Protein AF-A0A1I7UAY6-F1 (afdb_monomer_lite)

pLDDT: mean 78.74, std 17.73, range [23.44, 97.31]

Foldseek 3Di:
DDDPVVPDDLVVLLVVLQVDDLLRLLVQLQPDVVSLVSNQVRYDLAPPWAKEEEFQFKIWTDDVAIAIEGEEADDDPDDFDWTAFPNDIWTWDQDPNNYIYIHDNDRNVVVVRVQVSSCSSNVYAHAEYEHFLVGHQVVQVVSVVVDLEHAEYEYAPPPDLVRAHELVRVQVSQVSHNYQEYEYHGAYPDAHDADADEHAYYEYDDHHQDALSNVQRYLYQEYEAEDEPNDELLRLLVVVVSVLVVTSVNYFKYKHQHNDDDPCNNCPPFDWDWDQDWDWTQGSVRHTDIDGTWIWGPRDHLQKTKTWDDDPRMIMIGIDHDPPVLSNDDLVVSLVVLQVDAPLRLLVQLQADVVSLVSSLVRHDQDPDWAWEDEQFWIWTHDPVRIAIEGEEADDDDDFDWTAQPNDIWGKDDDPDNRYIYTHDNGRNVVRVSSQVSSCSRNVDAHAEQEDDPPVSVVSVVVSCVVPVDYPYDYDDDDDDDDPPVVVVVPPDDDDDDDPPPPPPPPPDDDDDPCVVCVPAPWDWFQQAWEADPNDTDGIWTWGADPVQKIKTWDDDPNDIDIDIDGNDDDRYHYPVPD

Structure (mmCIF, N/CA/C/O backbone):
data_AF-A0A1I7UAY6-F1
#
_entry.id   AF-A0A1I7UAY6-F1
#
loop_
_atom_site.group_PDB
_atom_site.id
_atom_site.type_symbol
_atom_site.label_atom_id
_atom_site.label_alt_id
_atom_site.label_comp_id
_atom_site.label_asym_id
_atom_site.label_entity_id
_atom_site.label_seq_id
_atom_site.pdbx_PDB_ins_code
_atom_site.Cartn_x
_atom_site.Cartn_y
_atom_site.Cartn_z
_atom_site.occupancy
_atom_site.B_iso_or_equiv
_atom_site.auth_seq_id
_atom_site.auth_comp_id
_atom_site.auth_asym_id
_atom_site.auth_atom_id
_atom_site.pdbx_PDB_model_num
ATOM 1 N N . MET A 1 1 ? -38.036 -3.537 37.121 1.00 35.78 1 MET A N 1
ATOM 2 C CA . MET A 1 1 ? -38.827 -2.592 36.301 1.00 35.78 1 MET A CA 1
ATOM 3 C C . MET A 1 1 ? -39.032 -3.193 34.918 1.00 35.78 1 MET A C 1
ATOM 5 O O . MET A 1 1 ? -38.043 -3.522 34.274 1.00 35.78 1 MET A O 1
ATOM 9 N N . SER A 1 2 ? -40.277 -3.395 34.477 1.00 37.00 2 SER A N 1
ATOM 10 C CA . SER A 1 2 ? -40.570 -3.817 33.102 1.00 37.00 2 SER A CA 1
ATOM 11 C C . SER A 1 2 ? -40.527 -2.595 32.185 1.00 37.00 2 SER A C 1
ATOM 13 O O . SER A 1 2 ? -41.414 -1.745 32.226 1.00 37.00 2 SER A O 1
ATOM 15 N N . PHE A 1 3 ? -39.482 -2.474 31.371 1.00 45.97 3 PHE A N 1
ATOM 16 C CA . PHE A 1 3 ? -39.449 -1.464 30.316 1.00 45.97 3 PHE A CA 1
ATOM 17 C C . PHE A 1 3 ? -40.483 -1.844 29.245 1.00 45.97 3 PHE A C 1
ATOM 19 O O . PHE A 1 3 ? -40.285 -2.808 28.507 1.00 45.97 3 PHE A O 1
ATOM 26 N N . TYR A 1 4 ? -41.575 -1.079 29.150 1.00 51.91 4 TYR A N 1
ATOM 27 C CA . TYR A 1 4 ? -42.631 -1.237 28.135 1.00 51.91 4 TYR A CA 1
ATOM 28 C C . TYR A 1 4 ? -42.118 -1.133 26.691 1.00 51.91 4 TYR A C 1
ATOM 30 O O . TYR A 1 4 ? -42.790 -1.577 25.763 1.00 51.91 4 TYR A O 1
ATOM 38 N N . LEU A 1 5 ? -40.892 -0.630 26.496 1.00 51.97 5 LEU A N 1
ATOM 39 C CA . LEU A 1 5 ? -40.203 -0.685 25.211 1.00 51.97 5 LEU A CA 1
ATOM 40 C C . LEU A 1 5 ? -40.080 -2.129 24.691 1.00 51.97 5 LEU A C 1
ATOM 42 O O . LEU A 1 5 ? -40.068 -2.323 23.486 1.00 51.97 5 LEU A O 1
ATOM 46 N N . PHE A 1 6 ? -40.032 -3.153 25.558 1.00 56.03 6 PHE A N 1
ATOM 47 C CA . PHE A 1 6 ? -39.773 -4.557 25.192 1.00 56.03 6 PHE A CA 1
ATOM 48 C C . PHE A 1 6 ? -41.019 -5.401 24.828 1.00 56.03 6 PHE A C 1
ATOM 50 O O . PHE A 1 6 ? -40.944 -6.627 24.826 1.00 56.03 6 PHE A O 1
ATOM 57 N N . SER A 1 7 ? -42.155 -4.766 24.500 1.00 64.94 7 SER A N 1
ATOM 58 C CA . SER A 1 7 ? -43.395 -5.431 24.032 1.00 64.94 7 SER A CA 1
ATOM 59 C C . SER A 1 7 ? -43.887 -4.970 22.643 1.00 64.94 7 SER A C 1
ATOM 61 O O . SER A 1 7 ? -45.050 -5.169 22.301 1.00 64.94 7 SER A O 1
ATOM 63 N N . LEU A 1 8 ? -43.030 -4.325 21.846 1.00 70.56 8 LEU A N 1
ATOM 64 C CA . LEU A 1 8 ? -43.366 -3.734 20.545 1.00 70.56 8 LEU A CA 1
ATOM 65 C C . LEU A 1 8 ? -43.197 -4.734 19.379 1.00 70.56 8 LEU A C 1
ATOM 67 O O . LEU A 1 8 ? -42.434 -5.697 19.488 1.00 70.56 8 LEU A O 1
ATOM 71 N N . PRO A 1 9 ? -43.864 -4.514 18.229 1.00 78.94 9 PRO A N 1
ATOM 72 C CA . PRO A 1 9 ? -43.613 -5.278 17.010 1.00 78.94 9 PRO A CA 1
ATOM 73 C C . PRO A 1 9 ? -42.159 -5.164 16.529 1.00 78.94 9 PRO A C 1
ATOM 75 O O . PRO A 1 9 ? -41.494 -4.144 16.712 1.00 78.94 9 PRO A O 1
ATOM 78 N N . GLN A 1 10 ? -41.672 -6.200 15.841 1.00 76.88 10 GLN A N 1
ATOM 79 C CA . GLN A 1 10 ? -40.268 -6.305 15.429 1.00 76.88 10 GLN A CA 1
ATOM 80 C C . GLN A 1 10 ? -39.791 -5.180 14.484 1.00 76.88 10 GLN A C 1
ATOM 82 O O . GLN A 1 10 ? -38.615 -4.806 14.513 1.00 76.88 10 GLN A O 1
ATOM 87 N N . SER A 1 11 ? -40.689 -4.628 13.663 1.00 81.19 11 SER A N 1
ATOM 88 C CA . SER A 1 11 ? -40.407 -3.470 12.805 1.00 81.19 11 SER A CA 1
ATOM 89 C C . SER A 1 11 ? -40.069 -2.226 13.628 1.00 81.19 11 SER A C 1
ATOM 91 O O . SER A 1 11 ? -39.044 -1.600 13.389 1.00 81.19 11 SER A O 1
ATOM 93 N N . VAL A 1 12 ? -40.840 -1.956 14.683 1.00 83.06 12 VAL A N 1
ATOM 94 C CA . VAL A 1 12 ? -40.666 -0.778 15.544 1.00 83.06 12 VAL A CA 1
ATOM 95 C C . VAL A 1 12 ? -39.326 -0.814 16.286 1.00 83.06 12 VAL A C 1
ATOM 97 O O . VAL A 1 12 ? -38.660 0.211 16.390 1.00 83.06 12 VAL A O 1
ATOM 100 N N . TYR A 1 13 ? -38.863 -1.990 16.736 1.00 81.44 13 TYR A N 1
ATOM 101 C CA . TYR A 1 13 ? -37.500 -2.116 17.283 1.00 81.44 13 TYR A CA 1
ATOM 102 C C . TYR A 1 13 ? -36.431 -1.735 16.281 1.00 81.44 13 TYR A C 1
ATOM 104 O O . TYR A 1 13 ? -35.448 -1.097 16.639 1.00 81.44 13 TYR A O 1
ATOM 112 N N . THR A 1 14 ? -36.604 -2.179 15.043 1.00 85.12 14 THR A N 1
ATOM 113 C CA . THR A 1 14 ? -35.632 -1.927 13.989 1.00 85.12 14 THR A CA 1
ATOM 114 C C . THR A 1 14 ? -35.544 -0.431 13.721 1.00 85.12 14 THR A C 1
ATOM 116 O O . THR A 1 14 ? -34.442 0.105 13.690 1.00 85.12 14 THR A O 1
ATOM 119 N N . ASP A 1 15 ? -36.678 0.258 13.642 1.00 86.94 15 ASP A N 1
ATOM 120 C CA . ASP A 1 15 ? -36.711 1.704 13.418 1.00 86.94 15 ASP A CA 1
ATOM 121 C C . ASP A 1 15 ? -36.111 2.481 14.598 1.00 86.94 15 ASP A C 1
ATOM 123 O O . ASP A 1 15 ? -35.251 3.337 14.399 1.00 86.94 15 ASP A O 1
ATOM 127 N N . ILE A 1 16 ? -36.472 2.121 15.837 1.00 89.56 16 ILE A N 1
ATOM 128 C CA . ILE A 1 16 ? -35.929 2.758 17.045 1.00 89.56 16 ILE A CA 1
ATOM 129 C C . ILE A 1 16 ? -34.415 2.552 17.138 1.00 89.56 16 ILE A C 1
ATOM 131 O O . ILE A 1 16 ? -33.676 3.527 17.250 1.00 89.56 16 ILE A O 1
ATOM 135 N N . ILE A 1 17 ? -33.928 1.310 17.059 1.00 89.56 17 ILE A N 1
ATOM 136 C CA . ILE A 1 17 ? -32.491 1.029 17.181 1.00 89.56 17 ILE A CA 1
ATOM 137 C C . ILE A 1 17 ? -31.698 1.714 16.066 1.00 89.56 17 ILE A C 1
ATOM 139 O O . ILE A 1 17 ? -30.601 2.198 16.318 1.00 89.56 17 ILE A O 1
ATOM 143 N N . ASN A 1 18 ? -32.241 1.792 14.851 1.00 87.56 18 ASN A N 1
ATOM 144 C CA . ASN A 1 18 ? -31.549 2.439 13.736 1.00 87.56 18 ASN A CA 1
ATOM 145 C C . ASN A 1 18 ? -31.616 3.966 13.767 1.00 87.56 18 ASN A C 1
ATOM 147 O O . ASN A 1 18 ? -30.789 4.602 13.122 1.00 87.56 18 ASN A O 1
ATOM 151 N N . SER A 1 19 ? -32.554 4.547 14.520 1.00 88.94 19 SER A N 1
ATOM 152 C CA . SER A 1 19 ? -32.567 5.985 14.815 1.00 88.94 19 SER A CA 1
ATOM 153 C C . SER A 1 19 ? -31.529 6.392 15.865 1.00 88.94 19 SER A C 1
ATOM 155 O O . SER A 1 19 ? -31.111 7.546 15.881 1.00 88.94 19 SER A O 1
ATOM 157 N N . MET A 1 20 ? -31.090 5.453 16.713 1.00 89.12 20 MET A N 1
ATOM 158 C CA . MET A 1 20 ? -30.070 5.701 17.732 1.00 89.12 20 MET A CA 1
ATOM 159 C C . MET A 1 20 ? -28.676 5.798 17.112 1.00 89.12 20 MET A C 1
ATOM 161 O O . MET A 1 20 ? -28.301 4.969 16.277 1.00 89.12 20 MET A O 1
ATOM 165 N N . ASN A 1 21 ? -27.861 6.732 17.595 1.00 87.75 21 ASN A N 1
ATOM 166 C CA . ASN A 1 21 ? -26.437 6.770 17.265 1.00 87.75 21 ASN A CA 1
ATOM 167 C C . ASN A 1 21 ? -25.665 5.626 17.977 1.00 87.75 21 ASN A C 1
ATOM 169 O O . ASN A 1 21 ? -26.196 4.986 18.891 1.00 87.75 21 ASN A O 1
ATOM 173 N N . PRO A 1 22 ? -24.408 5.324 17.594 1.00 88.56 22 PRO A N 1
ATOM 174 C CA . PRO A 1 22 ? -23.659 4.209 18.184 1.00 88.56 22 PRO A CA 1
ATOM 175 C C . PRO A 1 22 ? -23.464 4.308 19.702 1.00 88.56 22 PRO A C 1
ATOM 177 O O . PRO A 1 22 ? -23.504 3.286 20.387 1.00 88.56 22 PRO A O 1
ATOM 180 N N . CYS A 1 23 ? -23.299 5.518 20.239 1.00 91.12 23 CYS A N 1
ATOM 181 C CA . CYS A 1 23 ? -23.168 5.757 21.675 1.00 91.12 23 CYS A CA 1
ATOM 182 C C . CYS A 1 23 ? -24.468 5.396 22.415 1.00 91.12 23 CYS A C 1
ATOM 184 O O . CYS A 1 23 ? -24.455 4.663 23.404 1.00 91.12 23 CYS A O 1
ATOM 186 N N . GLU A 1 24 ? -25.617 5.816 21.884 1.00 91.12 24 GLU A N 1
ATOM 187 C CA . GLU A 1 24 ? -26.941 5.461 22.409 1.00 91.12 24 GLU A CA 1
ATOM 188 C C . GLU A 1 24 ? -27.217 3.958 22.306 1.00 91.12 24 GLU A C 1
ATOM 190 O O . GLU A 1 24 ? -27.727 3.358 23.255 1.00 91.12 24 GLU A O 1
ATOM 195 N N . GLN A 1 25 ? -26.839 3.322 21.191 1.00 91.88 25 GLN A N 1
ATOM 196 C CA . GLN A 1 25 ? -26.935 1.869 21.022 1.00 91.88 25 GLN A CA 1
ATOM 197 C C . GLN A 1 25 ? -26.068 1.134 22.054 1.00 91.88 25 GLN A C 1
ATOM 199 O O . GLN A 1 25 ? -26.521 0.152 22.651 1.00 91.88 25 GLN A O 1
ATOM 204 N N . PHE A 1 26 ? -24.849 1.623 22.306 1.00 93.19 26 PHE A N 1
ATOM 205 C CA . PHE A 1 26 ? -23.955 1.093 23.333 1.00 93.19 26 PHE A CA 1
ATOM 206 C C . PHE A 1 26 ? -24.593 1.188 24.724 1.00 93.19 26 PHE A C 1
ATOM 208 O O . PHE A 1 26 ? -24.772 0.157 25.371 1.00 93.19 26 PHE A O 1
ATOM 215 N N . PHE A 1 27 ? -25.041 2.364 25.165 1.00 93.06 27 PHE A N 1
ATOM 216 C CA . PHE A 1 27 ? -25.657 2.499 26.490 1.00 93.06 27 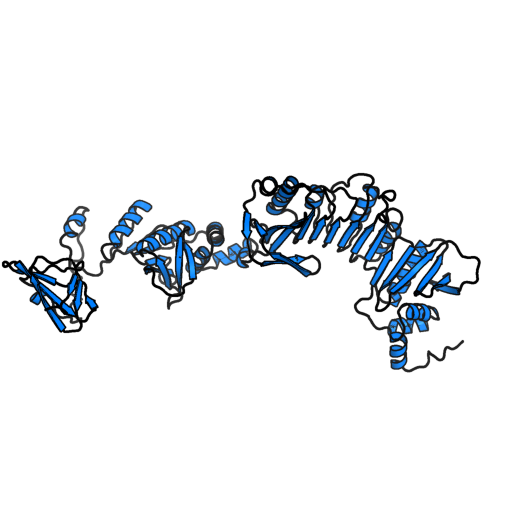PHE A CA 1
ATOM 217 C C . PHE A 1 27 ? -26.980 1.738 26.621 1.00 93.06 27 PHE A C 1
ATOM 219 O O . PHE A 1 27 ? -27.213 1.089 27.640 1.00 93.06 27 PHE A O 1
ATOM 226 N N . THR A 1 28 ? -27.808 1.717 25.574 1.00 93.00 28 THR A N 1
ATOM 227 C CA . THR A 1 28 ? -29.050 0.926 25.547 1.00 93.00 28 THR A CA 1
ATOM 228 C C . THR A 1 28 ? -28.759 -0.564 25.705 1.00 93.00 28 THR A C 1
ATOM 230 O O . THR A 1 28 ? -29.471 -1.272 26.419 1.00 93.00 28 THR A O 1
ATOM 233 N N . SER A 1 29 ? -27.687 -1.059 25.078 1.00 93.88 29 SER A N 1
ATOM 234 C CA . SER A 1 29 ? -27.299 -2.466 25.184 1.00 93.88 29 SER A CA 1
ATOM 235 C C . SER A 1 29 ? -26.924 -2.873 26.615 1.00 93.88 29 SER A C 1
ATOM 237 O O . SER A 1 29 ? -27.178 -4.012 27.005 1.00 93.88 29 SER A O 1
ATOM 239 N N . LEU A 1 30 ? -26.400 -1.939 27.416 1.00 92.31 30 LEU A N 1
ATOM 240 C CA . LEU A 1 30 ? -25.973 -2.176 28.797 1.00 92.31 30 LEU A CA 1
ATOM 241 C C . LEU A 1 30 ? -27.143 -2.275 29.785 1.00 92.31 30 LEU A C 1
ATOM 243 O O . LEU A 1 30 ? -26.968 -2.780 30.891 1.00 92.31 30 LEU A O 1
ATOM 247 N N . CYS A 1 31 ? -28.352 -1.850 29.403 1.00 89.94 31 CYS A N 1
ATOM 248 C CA . CYS A 1 31 ? -29.506 -1.850 30.305 1.00 89.94 31 CYS A CA 1
ATOM 249 C C . CYS A 1 31 ? -29.984 -3.261 30.688 1.00 89.94 31 CYS A C 1
ATOM 251 O O . CYS A 1 31 ? -30.546 -3.452 31.766 1.00 89.94 31 CYS A O 1
ATOM 253 N N . SER A 1 32 ? -29.838 -4.254 29.802 1.00 89.38 32 SER A N 1
ATOM 254 C CA . SER A 1 32 ? -30.160 -5.656 30.103 1.00 89.38 32 SER A CA 1
ATOM 255 C C . SER A 1 32 ? -29.640 -6.612 29.029 1.00 89.38 32 SER A C 1
ATOM 257 O O . SER A 1 32 ? -29.441 -6.232 27.877 1.00 89.38 32 SER A O 1
ATOM 259 N N . ARG A 1 33 ? -29.563 -7.911 29.354 1.00 88.00 33 ARG A N 1
ATOM 260 C CA . ARG A 1 33 ? -29.271 -8.970 28.366 1.00 88.00 33 ARG A CA 1
ATOM 261 C C . ARG A 1 33 ? -30.257 -8.983 27.189 1.00 88.00 33 ARG A C 1
ATOM 263 O O . ARG A 1 33 ? -29.877 -9.355 26.081 1.00 88.00 33 ARG A O 1
ATOM 270 N N . ASN A 1 34 ? -31.514 -8.596 27.414 1.00 88.62 34 ASN A N 1
ATOM 271 C CA . ASN A 1 34 ? -32.517 -8.515 26.350 1.00 88.62 34 ASN A CA 1
ATOM 272 C C . ASN A 1 34 ? -32.299 -7.283 25.469 1.00 88.62 34 ASN A C 1
ATOM 274 O O . ASN A 1 34 ? -32.349 -7.408 24.248 1.00 88.62 34 ASN A O 1
ATOM 278 N N . ALA A 1 35 ? -31.988 -6.131 26.068 1.00 91.38 35 ALA A N 1
ATOM 279 C CA . ALA A 1 35 ? -31.642 -4.916 25.335 1.00 91.38 35 ALA A CA 1
ATOM 280 C C . ALA A 1 35 ? -30.407 -5.145 24.456 1.00 91.38 35 ALA A C 1
ATOM 282 O O . ALA A 1 35 ? -30.452 -4.875 23.259 1.00 91.38 35 ALA A O 1
ATOM 283 N N . TYR A 1 36 ? -29.364 -5.771 25.010 1.00 92.00 36 TYR A N 1
ATOM 284 C CA . TYR A 1 36 ? -28.188 -6.210 24.265 1.00 92.00 36 TYR A CA 1
ATOM 285 C C . TYR A 1 36 ? -28.561 -7.053 23.035 1.00 92.00 36 TYR A C 1
ATOM 287 O O . TYR A 1 36 ? -28.167 -6.735 21.913 1.00 92.00 36 TYR A O 1
ATOM 295 N N . LYS A 1 37 ? -29.373 -8.107 23.214 1.00 91.56 37 LYS A N 1
ATOM 296 C CA . LYS A 1 37 ? -29.806 -8.978 22.107 1.00 91.56 37 LYS A CA 1
ATOM 297 C C . LYS A 1 37 ? -30.603 -8.219 21.047 1.00 91.56 37 LYS A C 1
ATOM 299 O O . LYS A 1 37 ? -30.435 -8.498 19.862 1.00 91.56 37 LYS A O 1
ATOM 304 N N . LEU A 1 38 ? -31.455 -7.281 21.456 1.00 91.06 38 LEU A N 1
ATOM 305 C CA . LEU A 1 38 ? -32.265 -6.477 20.543 1.00 91.06 38 LEU A CA 1
ATOM 306 C C . LEU A 1 38 ? -31.408 -5.507 19.735 1.00 91.06 38 LEU A C 1
ATOM 308 O O . LEU A 1 38 ? -31.481 -5.546 18.510 1.00 91.06 38 LEU A O 1
ATOM 312 N N . VAL A 1 39 ? -30.545 -4.719 20.385 1.00 92.19 39 VAL A N 1
ATOM 313 C CA . VAL A 1 39 ? -29.590 -3.832 19.698 1.00 92.19 39 VAL A CA 1
ATOM 314 C C . VAL A 1 39 ? -28.749 -4.652 18.726 1.00 92.19 39 VAL A C 1
ATOM 316 O O . VAL A 1 39 ? -28.658 -4.331 17.542 1.00 92.19 39 VAL A O 1
ATOM 319 N N . ARG A 1 40 ? -28.205 -5.786 19.188 1.00 91.25 40 ARG A N 1
ATOM 320 C CA . ARG A 1 40 ? -27.389 -6.659 18.349 1.00 91.25 40 ARG A CA 1
ATOM 321 C C . ARG A 1 40 ? -28.173 -7.166 17.129 1.00 91.25 40 ARG A C 1
ATOM 323 O O . ARG A 1 40 ? -27.659 -7.137 16.016 1.00 91.25 40 ARG A O 1
ATOM 330 N N . LYS A 1 41 ? -29.411 -7.619 17.302 1.00 90.44 41 LYS A N 1
ATOM 331 C CA . LYS A 1 41 ? -30.208 -8.193 16.210 1.00 90.44 41 LYS A CA 1
ATOM 332 C C . LYS A 1 41 ? -30.706 -7.145 15.208 1.00 90.44 41 LYS A C 1
ATOM 334 O O . LYS A 1 41 ? -30.767 -7.446 14.020 1.00 90.44 41 LYS A O 1
ATOM 339 N N . HIS A 1 42 ? -31.085 -5.962 15.687 1.00 88.25 42 HIS A N 1
ATOM 340 C CA . HIS A 1 42 ? -31.853 -4.978 14.917 1.00 88.25 42 HIS A CA 1
ATOM 341 C C . HIS A 1 42 ? -31.040 -3.810 14.366 1.00 88.25 42 HIS A C 1
ATOM 343 O O . HIS A 1 42 ? -31.512 -3.137 13.449 1.00 88.25 42 HIS A O 1
ATOM 349 N N . ARG A 1 43 ? -29.822 -3.586 14.875 1.00 85.62 43 ARG A N 1
ATOM 350 C CA . ARG A 1 43 ? -28.934 -2.557 14.334 1.00 85.62 43 ARG A CA 1
ATOM 351 C C . ARG A 1 43 ? -28.652 -2.791 12.849 1.00 85.62 43 ARG A C 1
ATOM 353 O O . ARG A 1 43 ? -28.388 -3.914 12.407 1.00 85.62 43 ARG A O 1
ATOM 360 N N . GLN A 1 44 ? -28.598 -1.707 12.092 1.00 81.12 44 GLN A N 1
ATOM 361 C CA . GLN A 1 44 ? -28.103 -1.711 10.729 1.00 81.12 44 GLN A CA 1
ATOM 362 C C . GLN A 1 44 ? -26.619 -2.058 10.721 1.00 81.12 44 GLN A C 1
ATOM 364 O O . GLN A 1 44 ? -25.830 -1.606 11.557 1.00 81.12 44 GLN A O 1
ATOM 369 N N . LYS A 1 45 ? -26.227 -2.875 9.745 1.00 74.31 45 LYS A N 1
ATOM 370 C CA . LYS A 1 45 ? -24.822 -3.129 9.437 1.00 74.31 45 LYS A CA 1
ATOM 371 C C . LYS A 1 45 ? -24.328 -1.980 8.564 1.00 74.31 45 LYS A C 1
ATOM 373 O O . LYS A 1 45 ? -24.412 -2.057 7.341 1.00 74.31 45 LYS A O 1
ATOM 378 N N . ALA A 1 46 ? -23.878 -0.896 9.187 1.00 69.00 46 ALA A N 1
ATOM 379 C CA . ALA A 1 46 ? -23.289 0.210 8.446 1.00 69.00 46 ALA A CA 1
ATOM 380 C C . ALA A 1 46 ? -21.973 -0.231 7.785 1.00 69.00 46 ALA A C 1
ATOM 382 O O . ALA A 1 46 ? -21.158 -0.940 8.379 1.00 69.00 46 ALA A O 1
ATOM 383 N N . LYS A 1 47 ? -21.793 0.170 6.523 1.00 65.38 47 LYS A N 1
ATOM 384 C CA . LYS A 1 47 ? -20.715 -0.313 5.645 1.00 65.38 47 LYS A CA 1
ATOM 385 C C . LYS A 1 47 ? -19.322 0.196 6.049 1.00 65.38 47 LYS A C 1
ATOM 387 O O . LYS A 1 47 ? -18.335 -0.393 5.627 1.00 65.38 47 LYS A O 1
ATOM 392 N N . LEU A 1 48 ? -19.251 1.268 6.842 1.00 70.94 48 LEU A N 1
ATOM 393 C CA . LEU A 1 48 ? -18.011 1.969 7.207 1.00 70.94 48 LEU A CA 1
ATOM 394 C C . LEU A 1 48 ? -17.674 1.888 8.704 1.00 70.94 48 LEU A C 1
ATOM 396 O O . LEU A 1 48 ? -16.810 2.625 9.170 1.00 70.94 48 LEU A O 1
ATOM 400 N N . ARG A 1 49 ? -18.340 1.011 9.467 1.00 85.06 49 ARG A N 1
ATOM 401 C CA . ARG A 1 49 ? -18.060 0.888 10.900 1.00 85.06 49 ARG A CA 1
ATOM 402 C C . ARG A 1 49 ? -16.693 0.281 11.162 1.00 85.06 49 ARG A C 1
ATOM 404 O O . ARG A 1 49 ? -16.420 -0.828 10.702 1.00 85.06 49 ARG A O 1
ATOM 411 N N . ARG A 1 50 ? -15.885 0.968 11.965 1.00 91.88 50 ARG A N 1
ATOM 412 C CA . ARG A 1 50 ? -14.532 0.531 12.318 1.00 91.88 50 ARG A CA 1
ATOM 413 C C . ARG A 1 50 ? -14.099 1.032 13.687 1.00 91.88 50 ARG A C 1
ATOM 415 O O . ARG A 1 50 ? -14.567 2.073 14.142 1.00 91.88 50 ARG A O 1
ATOM 422 N N . ILE A 1 51 ? -13.211 0.278 14.326 1.00 95.62 51 ILE A N 1
ATOM 423 C CA . ILE A 1 51 ? -12.555 0.690 15.567 1.00 95.62 51 ILE A CA 1
ATOM 424 C C . ILE A 1 51 ? -11.156 1.206 15.231 1.00 95.62 51 ILE A C 1
ATOM 426 O O . ILE A 1 51 ? -10.410 0.525 14.527 1.00 95.62 51 ILE A O 1
ATOM 430 N N . ILE A 1 52 ? -10.810 2.376 15.763 1.00 95.81 52 ILE A N 1
ATOM 431 C CA . ILE A 1 52 ? -9.459 2.945 15.707 1.00 95.81 52 ILE A CA 1
ATOM 432 C C . ILE A 1 52 ? -8.959 3.101 17.139 1.00 95.81 52 ILE A C 1
ATOM 434 O O . ILE A 1 52 ? -9.680 3.641 17.975 1.00 95.81 52 ILE A O 1
ATOM 438 N N . THR A 1 53 ? -7.770 2.593 17.455 1.00 96.56 53 THR A N 1
ATOM 439 C CA . THR A 1 53 ? -7.198 2.704 18.809 1.00 96.56 53 THR A CA 1
ATOM 440 C C . THR A 1 53 ? -6.132 3.783 18.872 1.00 96.56 53 THR A C 1
ATOM 442 O O . THR A 1 53 ? -5.299 3.851 17.975 1.00 96.56 53 THR A O 1
ATOM 445 N N . GLU A 1 54 ? -6.082 4.523 19.974 1.00 94.19 54 GLU A N 1
ATOM 446 C CA . GLU A 1 54 ? -5.062 5.534 20.247 1.00 94.19 54 GLU A CA 1
ATOM 447 C C . GLU A 1 54 ? -4.266 5.156 21.506 1.00 94.19 54 GLU A C 1
ATOM 449 O O . GLU A 1 54 ? -4.697 5.352 22.648 1.00 94.19 54 GLU A O 1
ATOM 454 N N . GLY A 1 55 ? -3.080 4.572 21.310 1.00 92.88 55 GLY A N 1
ATOM 455 C CA . GLY A 1 55 ? -2.265 4.045 22.402 1.00 92.88 55 GLY A CA 1
ATOM 456 C C . GLY A 1 55 ? -2.968 2.916 23.162 1.00 92.88 55 GLY A C 1
ATOM 457 O O . GLY A 1 55 ? -3.707 2.121 22.595 1.00 92.88 55 GLY A O 1
ATOM 458 N N . ASN A 1 56 ? -2.717 2.805 24.469 1.00 93.69 56 ASN A N 1
ATOM 459 C CA . ASN A 1 56 ? -3.296 1.747 25.307 1.00 93.69 56 ASN A CA 1
ATOM 460 C C . ASN A 1 56 ? -4.666 2.088 25.919 1.00 93.69 56 ASN A C 1
ATOM 462 O O . ASN A 1 56 ? -5.320 1.187 26.442 1.00 93.69 56 ASN A O 1
ATOM 466 N N . PHE A 1 57 ? -5.066 3.360 25.958 1.00 94.88 57 PHE A N 1
ATOM 467 C CA . PHE A 1 57 ? -6.109 3.841 26.884 1.00 94.88 57 PHE A CA 1
ATOM 468 C C . PHE A 1 57 ? -7.263 4.567 26.197 1.00 94.88 57 PHE A C 1
ATOM 470 O O . PHE A 1 57 ? -8.091 5.175 26.875 1.00 94.88 57 PHE A O 1
ATOM 477 N N . GLN A 1 58 ? -7.287 4.555 24.867 1.00 95.44 58 GLN A N 1
ATOM 478 C CA . GLN A 1 58 ? -8.320 5.216 24.097 1.00 95.44 58 GLN A CA 1
ATOM 479 C C . GLN A 1 58 ? -8.623 4.430 22.826 1.00 95.44 58 GLN A C 1
ATOM 481 O O . GLN A 1 58 ? -7.734 3.851 22.198 1.00 95.44 58 GLN A O 1
ATOM 486 N N . PHE A 1 59 ? -9.892 4.418 22.438 1.00 96.75 59 PHE A N 1
ATOM 487 C CA . PHE A 1 59 ? -10.308 3.979 21.115 1.00 96.75 59 PHE A CA 1
ATOM 488 C C . PHE A 1 59 ? -11.576 4.708 20.679 1.00 96.75 59 PHE A C 1
ATOM 490 O O . PHE A 1 59 ? -12.351 5.207 21.492 1.00 96.75 59 PHE A O 1
ATOM 497 N N . GLN A 1 60 ? -11.799 4.747 19.376 1.00 95.25 60 GLN A N 1
ATOM 498 C CA . GLN A 1 60 ? -12.946 5.373 18.745 1.00 95.25 60 GLN A CA 1
ATOM 499 C C . GLN A 1 60 ? -13.719 4.327 17.951 1.00 95.25 60 GLN A C 1
ATOM 501 O O . GLN A 1 60 ? -13.139 3.525 17.216 1.00 95.25 60 GLN A O 1
ATOM 506 N N . LEU A 1 61 ? -15.042 4.353 18.086 1.00 93.75 61 LEU A N 1
ATOM 507 C CA . LEU A 1 61 ? -15.954 3.666 17.184 1.00 93.75 61 LEU A CA 1
ATOM 508 C C . LEU A 1 61 ? -16.407 4.668 16.123 1.00 93.75 61 LEU A C 1
ATOM 510 O O . LEU A 1 61 ? -17.210 5.558 16.411 1.00 93.75 61 LEU A O 1
ATOM 514 N N . TYR A 1 62 ? -15.892 4.511 14.908 1.00 89.12 62 TYR A N 1
ATOM 515 C CA . TYR A 1 62 ? -16.317 5.288 13.751 1.00 89.12 62 TYR A CA 1
ATOM 516 C C . TYR A 1 62 ? -17.560 4.662 13.122 1.00 89.12 62 TYR A C 1
ATOM 518 O O . TYR A 1 62 ? -17.581 3.465 12.832 1.00 89.12 62 TYR A O 1
ATOM 526 N N . ASP A 1 63 ? -18.574 5.490 12.889 1.00 83.75 63 ASP A N 1
ATOM 527 C CA . ASP A 1 63 ? -19.786 5.200 12.117 1.00 83.75 63 ASP A CA 1
ATOM 528 C C . ASP A 1 63 ? -20.232 6.499 11.407 1.00 83.75 63 ASP A C 1
ATOM 530 O O . ASP A 1 63 ? -19.386 7.322 11.063 1.00 83.75 63 ASP A O 1
ATOM 534 N N . ALA A 1 64 ? -21.537 6.728 11.210 1.00 76.81 64 ALA A N 1
ATOM 535 C CA . ALA A 1 64 ? -22.074 8.048 10.866 1.00 76.81 64 ALA A CA 1
ATOM 536 C C . ALA A 1 64 ? -21.705 9.134 11.901 1.00 76.81 64 ALA A C 1
ATOM 538 O O . ALA A 1 64 ? -21.483 10.278 11.523 1.00 76.81 64 ALA A O 1
ATOM 539 N N . ASP A 1 65 ? -21.598 8.745 13.177 1.00 82.62 65 ASP A N 1
ATOM 540 C CA . ASP A 1 65 ? -21.121 9.565 14.293 1.00 82.62 65 ASP A CA 1
ATOM 541 C C . ASP A 1 65 ? -19.980 8.836 15.017 1.00 82.62 65 ASP A C 1
ATOM 543 O O . ASP A 1 65 ? -20.078 7.631 15.271 1.00 82.62 65 ASP A O 1
ATOM 547 N N . THR A 1 66 ? -18.929 9.560 15.407 1.00 88.62 66 THR A N 1
ATOM 548 C CA . THR A 1 66 ? -17.815 8.999 16.187 1.00 88.62 66 THR A CA 1
ATOM 549 C C . THR A 1 66 ? -18.155 8.968 17.675 1.00 88.62 66 THR A C 1
ATOM 551 O O . THR A 1 66 ? -18.613 9.961 18.239 1.00 88.62 66 THR A O 1
ATOM 554 N N . THR A 1 67 ? -17.921 7.825 18.323 1.00 92.19 67 THR A N 1
ATOM 555 C CA . THR A 1 67 ? -17.957 7.694 19.790 1.00 92.19 67 THR A CA 1
ATOM 556 C C . THR A 1 67 ? -16.551 7.406 20.293 1.00 92.19 67 THR A C 1
ATOM 558 O O . THR A 1 67 ? -15.950 6.414 19.881 1.00 92.19 67 THR A O 1
ATOM 561 N N . GLU A 1 68 ? -16.031 8.260 21.170 1.00 95.44 68 GLU A N 1
ATOM 562 C CA . GLU A 1 68 ? -14.707 8.094 21.774 1.00 95.44 68 GLU A CA 1
ATOM 563 C C . GLU A 1 68 ? -14.836 7.426 23.141 1.00 95.44 68 GLU A C 1
ATOM 565 O O . GLU A 1 68 ? -15.695 7.783 23.944 1.00 95.44 68 GLU A O 1
ATOM 570 N N . PHE A 1 69 ? -13.971 6.459 23.414 1.00 96.62 69 PHE A N 1
ATOM 571 C CA . PHE A 1 69 ? -13.859 5.787 24.697 1.00 96.62 69 PHE A CA 1
ATOM 572 C C . PHE A 1 69 ? -12.468 6.047 25.249 1.00 96.62 69 PHE A C 1
ATOM 574 O O . PHE A 1 69 ? -11.481 5.727 24.589 1.00 96.62 69 PHE A O 1
ATOM 581 N N . ARG A 1 70 ? -12.390 6.565 26.474 1.00 96.62 70 ARG A N 1
ATOM 582 C CA . ARG A 1 70 ? -11.127 6.811 27.172 1.00 96.62 70 ARG A CA 1
ATOM 583 C C . ARG A 1 70 ? -11.148 6.188 28.561 1.00 96.62 70 ARG A C 1
ATOM 585 O O . ARG A 1 70 ? -12.121 6.305 29.312 1.00 96.62 70 ARG A O 1
ATOM 592 N N . GLN A 1 71 ? -10.067 5.499 28.898 1.00 96.44 71 GLN A N 1
ATOM 593 C CA . GLN A 1 71 ? -9.916 4.761 30.145 1.00 96.44 71 GLN A CA 1
ATOM 594 C C . GLN A 1 71 ? -8.939 5.485 31.069 1.00 96.44 71 GLN A C 1
ATOM 596 O O . GLN A 1 71 ? -7.832 5.841 30.670 1.00 96.44 71 GLN A O 1
ATOM 601 N N . LEU A 1 72 ? -9.349 5.705 32.318 1.00 95.12 72 LEU A N 1
ATOM 602 C CA . LEU A 1 72 ? -8.593 6.456 33.321 1.00 95.12 72 LEU A CA 1
ATOM 603 C C . LEU A 1 72 ? -8.452 5.641 34.609 1.00 95.12 72 LEU A C 1
ATOM 605 O O . LEU A 1 72 ? -9.342 4.874 34.956 1.00 95.12 72 LEU A O 1
ATOM 609 N N . SER A 1 73 ? -7.355 5.833 35.344 1.00 92.81 73 SER A N 1
ATOM 610 C CA . SER A 1 73 ? -7.154 5.208 36.663 1.00 92.81 73 SER A CA 1
ATOM 611 C C . SER A 1 73 ? -7.677 6.063 37.817 1.00 92.81 73 SER A C 1
ATOM 613 O O . SER A 1 73 ? -8.064 5.552 38.863 1.00 92.81 73 SER A O 1
ATOM 615 N N . ASN A 1 74 ? -7.687 7.386 37.636 1.00 90.56 74 ASN A N 1
ATOM 616 C CA . ASN A 1 74 ? -7.970 8.332 38.708 1.00 90.56 74 ASN A CA 1
ATOM 617 C C . ASN A 1 74 ? -9.460 8.664 38.740 1.00 90.56 74 ASN A C 1
ATOM 619 O O . ASN A 1 74 ? -9.948 9.420 37.898 1.00 90.56 74 ASN A O 1
ATOM 623 N N . ILE A 1 75 ? -10.161 8.113 39.729 1.00 87.56 75 ILE A N 1
ATOM 624 C CA . ILE A 1 75 ? -11.579 8.386 39.965 1.00 87.56 75 ILE A CA 1
ATOM 625 C C . ILE A 1 75 ? -11.720 9.807 40.542 1.00 87.56 75 ILE A C 1
ATOM 627 O O . ILE A 1 75 ? -11.142 10.098 41.593 1.00 87.56 75 ILE A O 1
ATOM 631 N N . PRO A 1 76 ? -12.451 10.723 39.881 1.00 87.56 76 PRO A N 1
ATOM 632 C CA . PRO A 1 76 ? -12.705 12.053 40.416 1.00 87.56 76 PRO A CA 1
ATOM 633 C C . PRO A 1 76 ? -13.608 11.988 41.653 1.00 87.56 76 PRO A C 1
ATOM 635 O O . PRO A 1 76 ? -14.507 11.157 41.740 1.00 87.56 76 PRO A O 1
ATOM 638 N N . ASN A 1 77 ? -13.412 12.921 42.585 1.00 83.69 77 ASN A N 1
ATOM 639 C CA . ASN A 1 77 ? -14.225 13.029 43.797 1.00 83.69 77 ASN A CA 1
ATOM 640 C C . ASN A 1 77 ? -15.572 13.719 43.505 1.00 83.69 77 ASN A C 1
ATOM 642 O O . ASN A 1 77 ? -15.751 14.903 43.792 1.00 83.69 77 ASN A O 1
ATOM 646 N N . ARG A 1 78 ? -16.476 13.002 42.833 1.00 86.75 78 ARG A N 1
ATOM 647 C CA . ARG A 1 78 ? -17.858 13.406 42.525 1.00 86.75 78 ARG A CA 1
ATOM 648 C C . ARG A 1 78 ? -18.698 12.179 42.178 1.00 86.75 78 ARG A C 1
ATOM 650 O O . ARG A 1 78 ? -18.142 11.131 41.862 1.00 86.75 78 ARG A O 1
ATOM 657 N N . ASP A 1 79 ? -20.017 12.334 42.161 1.00 85.81 79 ASP A N 1
ATOM 658 C CA . ASP A 1 79 ? -20.928 11.243 41.812 1.00 85.81 79 ASP A CA 1
ATOM 659 C C . ASP A 1 79 ? -20.799 10.864 40.328 1.00 85.81 79 ASP A C 1
ATOM 661 O O . ASP A 1 79 ? -20.970 11.695 39.430 1.00 85.81 79 ASP A O 1
ATOM 665 N N . LEU A 1 80 ? -20.485 9.593 40.074 1.00 91.06 80 LEU A N 1
ATOM 666 C CA . LEU A 1 80 ? -20.328 9.017 38.739 1.00 91.06 80 LEU A CA 1
ATOM 667 C C . LEU A 1 80 ? -21.428 7.997 38.460 1.00 91.06 80 LEU A C 1
ATOM 669 O O . LEU A 1 80 ? -21.987 7.389 39.371 1.00 91.06 80 LEU A O 1
ATOM 673 N N . LYS A 1 81 ? -21.728 7.789 37.176 1.00 91.69 81 LYS A N 1
ATOM 674 C CA . LYS A 1 81 ? -22.656 6.736 36.756 1.00 91.69 81 LYS A CA 1
ATOM 675 C C . LYS A 1 81 ? -21.943 5.388 36.774 1.00 91.69 81 LYS A C 1
ATOM 677 O O . LYS A 1 81 ? -20.728 5.325 36.611 1.00 91.69 81 LYS A O 1
ATOM 682 N N . GLU A 1 82 ? -22.704 4.308 36.903 1.00 92.44 82 GLU A N 1
ATOM 683 C CA . GLU A 1 82 ? -22.176 2.943 36.890 1.00 92.44 82 GLU A CA 1
ATOM 684 C C . GLU A 1 82 ? -22.675 2.169 35.668 1.00 92.44 82 GLU A C 1
ATOM 686 O O . GLU A 1 82 ? -23.835 2.285 35.265 1.00 92.44 82 GLU A O 1
ATOM 691 N N . MET A 1 83 ? -21.793 1.375 35.067 1.00 91.44 83 MET A N 1
ATOM 692 C CA . MET A 1 83 ? -22.120 0.413 34.019 1.00 91.44 83 MET A CA 1
ATOM 693 C C . MET A 1 83 ? -21.559 -0.963 34.374 1.00 91.44 83 MET A C 1
ATOM 695 O O . MET A 1 83 ? -20.559 -1.060 35.077 1.00 91.44 83 MET A O 1
ATOM 699 N N . VAL A 1 84 ? -22.172 -2.032 33.864 1.00 89.88 84 VAL A N 1
ATOM 700 C CA . VAL A 1 84 ? -21.674 -3.399 34.070 1.00 89.88 84 VAL A CA 1
ATOM 701 C C . VAL A 1 84 ? -21.068 -3.923 32.773 1.00 89.88 84 VAL A C 1
ATOM 703 O O . VAL A 1 84 ? -21.784 -4.131 31.795 1.00 89.88 84 VAL A O 1
ATOM 706 N N . ILE A 1 85 ? -19.760 -4.180 32.777 1.00 88.31 85 ILE A N 1
ATOM 707 C CA . ILE A 1 85 ? -19.020 -4.782 31.659 1.00 88.31 85 ILE A CA 1
ATOM 708 C C . ILE A 1 85 ? -18.385 -6.076 32.162 1.00 88.31 85 ILE A C 1
ATOM 710 O O . ILE A 1 85 ? -17.679 -6.078 33.165 1.00 88.31 85 ILE A O 1
ATOM 714 N N . ASN A 1 86 ? -18.656 -7.197 31.487 1.00 83.00 86 ASN A N 1
ATOM 715 C CA . ASN A 1 86 ? -18.140 -8.524 31.859 1.00 83.00 86 ASN A CA 1
ATOM 716 C C . ASN A 1 86 ? -18.407 -8.928 33.326 1.00 83.00 86 ASN A C 1
ATOM 718 O O . ASN A 1 86 ? -17.637 -9.671 33.923 1.00 83.00 86 ASN A O 1
ATOM 722 N N . GLY A 1 87 ? -19.514 -8.452 33.908 1.00 81.75 87 GLY A N 1
ATOM 723 C CA . GLY A 1 87 ? -19.881 -8.726 35.303 1.00 81.75 87 GLY A CA 1
ATOM 724 C C . GLY A 1 87 ? -19.217 -7.807 36.333 1.00 81.75 87 GLY A C 1
ATOM 725 O O . GLY A 1 87 ? -19.569 -7.890 37.505 1.00 81.75 87 GLY A O 1
ATOM 726 N N . ASN A 1 88 ? -18.332 -6.906 35.903 1.00 86.81 88 ASN A N 1
ATOM 727 C CA . ASN A 1 88 ? -17.703 -5.905 36.757 1.00 86.81 88 ASN A CA 1
ATOM 728 C C . ASN A 1 88 ? -18.485 -4.592 36.695 1.00 86.81 88 ASN A C 1
ATOM 730 O O . ASN A 1 88 ? -18.817 -4.120 35.605 1.00 86.81 88 ASN A O 1
ATOM 734 N N . THR A 1 89 ? -18.757 -3.998 37.856 1.00 91.38 89 THR A N 1
ATOM 735 C CA . THR A 1 89 ? -19.333 -2.651 37.958 1.00 91.38 89 THR A CA 1
ATOM 736 C C . THR A 1 89 ? -18.228 -1.617 37.785 1.00 91.38 89 THR A C 1
ATOM 738 O O . THR A 1 89 ? -17.265 -1.602 38.546 1.00 91.38 89 THR A O 1
ATOM 741 N N . ILE A 1 90 ? -18.373 -0.762 36.777 1.00 94.00 90 ILE A N 1
ATOM 742 C CA . ILE A 1 90 ? -17.388 0.229 36.347 1.00 94.00 90 ILE A CA 1
ATOM 743 C C . ILE A 1 90 ? -18.017 1.615 36.414 1.00 94.00 90 ILE A C 1
ATOM 745 O O . ILE A 1 90 ? -19.122 1.831 35.909 1.00 94.00 90 ILE A O 1
ATOM 749 N N . GLN A 1 91 ? -17.299 2.566 37.001 1.00 94.06 91 GLN A N 1
ATOM 750 C CA . GLN A 1 91 ? -17.724 3.961 37.028 1.00 94.06 91 GLN A CA 1
ATOM 751 C C . GLN A 1 91 ? -17.410 4.652 35.702 1.00 94.06 91 GLN A C 1
ATOM 753 O O . GLN A 1 91 ? -16.384 4.382 35.070 1.00 94.06 91 GLN A O 1
ATOM 758 N N . TYR A 1 92 ? -18.281 5.566 35.282 1.00 94.56 92 TYR A N 1
ATOM 759 C CA . TYR A 1 92 ? -18.119 6.296 34.034 1.00 94.56 92 TYR A CA 1
ATOM 760 C C . TYR A 1 92 ? -18.770 7.681 34.042 1.00 94.56 92 TYR A C 1
ATOM 762 O O . TYR A 1 92 ? -19.658 7.996 34.840 1.00 94.56 92 TYR A O 1
ATOM 770 N N . GLU A 1 93 ? -18.342 8.499 33.088 1.00 93.62 93 GLU A N 1
ATOM 771 C CA . GLU A 1 93 ? -18.921 9.789 32.742 1.00 93.62 93 GLU A CA 1
ATOM 772 C C . GLU A 1 93 ? -19.113 9.859 31.223 1.00 93.62 93 GLU A C 1
ATOM 774 O O . GLU A 1 93 ? -18.236 9.461 30.458 1.00 93.62 93 GLU A O 1
ATOM 779 N N . LEU A 1 94 ? -20.262 10.374 30.786 1.00 91.94 94 LEU A N 1
ATOM 780 C CA . LEU A 1 94 ? -20.514 10.707 29.386 1.00 91.94 94 LEU A CA 1
ATOM 781 C C . LEU A 1 94 ? -20.418 12.223 29.230 1.00 91.94 94 LEU A C 1
ATOM 783 O O . LEU A 1 94 ? -21.200 12.953 29.842 1.00 91.94 94 LEU A O 1
ATOM 787 N N . LYS A 1 95 ? -19.460 12.683 28.431 1.00 89.69 95 LYS A N 1
ATOM 788 C CA . LYS A 1 95 ? -19.285 14.094 28.084 1.00 89.69 95 LYS A CA 1
ATOM 789 C C . LYS A 1 95 ? -20.230 14.503 26.950 1.00 89.69 95 LYS A C 1
ATOM 791 O O . LYS A 1 95 ? -20.709 13.668 26.184 1.00 89.69 95 LYS A O 1
ATOM 796 N N . GLU A 1 96 ? -20.472 15.807 26.819 1.00 82.06 96 GLU A N 1
ATOM 797 C CA . GLU A 1 96 ? -21.359 16.373 25.788 1.00 82.06 96 GLU A CA 1
ATOM 798 C C . GLU A 1 96 ? -20.891 16.066 24.355 1.00 82.06 96 GLU A C 1
ATOM 800 O O . GLU A 1 96 ? -21.710 15.865 23.462 1.00 82.06 96 GLU A O 1
ATOM 805 N N . ASN A 1 97 ? -19.579 15.944 24.143 1.00 81.44 97 ASN A N 1
ATOM 806 C CA . ASN A 1 97 ? -18.951 15.563 22.872 1.00 81.44 97 ASN A CA 1
ATOM 807 C C . ASN A 1 97 ? -19.034 14.051 22.564 1.00 81.44 97 ASN A C 1
ATOM 809 O O . ASN A 1 97 ? -18.302 13.577 21.701 1.00 81.44 97 ASN A O 1
ATOM 813 N N . LYS A 1 98 ? -19.900 13.290 23.253 1.00 82.06 98 LYS A N 1
ATOM 814 C CA . LYS A 1 98 ? -20.034 11.825 23.122 1.00 82.06 98 LYS A CA 1
ATOM 815 C C . LYS A 1 98 ? -18.760 11.047 23.503 1.00 82.06 98 LYS A C 1
ATOM 817 O O . LYS A 1 98 ? -18.606 9.894 23.101 1.00 82.06 98 LYS A O 1
ATOM 822 N N . GLU A 1 99 ? -17.877 11.646 24.301 1.00 92.25 99 GLU A N 1
ATOM 823 C CA . GLU A 1 99 ? -16.726 10.968 24.904 1.00 92.25 99 GLU A CA 1
ATOM 824 C C . GLU A 1 99 ? -17.167 10.203 26.163 1.00 92.25 99 GLU A C 1
ATOM 826 O O . GLU A 1 99 ? -17.748 10.767 27.098 1.00 92.25 99 GLU A O 1
ATOM 831 N N . VAL A 1 100 ? -16.902 8.899 26.178 1.00 94.75 100 VAL A N 1
ATOM 832 C CA . VAL A 1 100 ? -17.166 7.988 27.291 1.00 94.75 100 VAL A CA 1
ATOM 833 C C . VAL A 1 100 ? -15.886 7.830 28.103 1.00 94.75 100 VAL A C 1
ATOM 835 O O . VAL A 1 100 ? -14.975 7.091 27.721 1.00 94.75 100 VAL A O 1
ATOM 838 N N . LEU A 1 101 ? -15.828 8.496 29.254 1.00 95.62 101 LEU A N 1
ATOM 839 C CA . LEU A 1 101 ? -14.762 8.308 30.232 1.00 95.62 101 LEU A CA 1
ATOM 840 C C . LEU A 1 101 ? -15.137 7.159 31.158 1.00 95.62 101 LEU A C 1
ATOM 842 O O . LEU A 1 101 ? -16.186 7.198 31.791 1.00 95.62 101 LEU A O 1
ATOM 846 N N . SER A 1 102 ? -14.282 6.148 31.264 1.00 95.38 102 SER A N 1
ATOM 847 C CA . SER A 1 102 ? -14.491 5.002 32.157 1.00 95.38 102 SER A CA 1
ATOM 848 C C . SER A 1 102 ? -13.297 4.821 33.084 1.00 95.38 102 SER A C 1
ATOM 850 O O . SER A 1 102 ? -12.153 5.024 32.670 1.00 95.38 102 SER A O 1
ATOM 852 N N . TYR A 1 103 ? -13.561 4.454 34.335 1.00 95.25 103 TYR A N 1
ATOM 853 C CA . TYR A 1 103 ? -12.548 4.413 35.384 1.00 95.25 103 TYR A CA 1
ATOM 854 C C . TYR A 1 103 ? -12.236 2.975 35.792 1.00 95.25 103 TYR A C 1
ATOM 856 O O . TYR A 1 103 ? -13.126 2.235 36.206 1.00 95.25 103 TYR A O 1
ATOM 864 N N . TRP A 1 104 ? -10.969 2.588 35.672 1.00 94.38 104 TRP A N 1
ATOM 865 C CA . TRP A 1 104 ? -10.495 1.216 35.857 1.00 94.38 104 TRP A CA 1
ATOM 866 C C . TRP A 1 104 ? -9.242 1.208 36.721 1.00 94.38 104 TRP A C 1
ATOM 868 O O . TRP A 1 104 ? -8.407 2.097 36.586 1.00 94.38 104 TRP A O 1
ATOM 878 N N . THR A 1 105 ? -9.061 0.177 37.551 1.00 92.50 105 THR A N 1
ATOM 879 C CA . THR A 1 105 ? -7.804 -0.012 38.296 1.00 92.50 105 THR A CA 1
ATOM 880 C C . THR A 1 105 ? -6.609 -0.046 37.343 1.00 92.50 105 THR A C 1
ATOM 882 O O . THR A 1 105 ? -5.649 0.688 37.540 1.00 92.50 105 THR A O 1
ATOM 885 N N . GLU A 1 106 ? -6.727 -0.818 36.261 1.00 93.88 106 GLU A N 1
ATOM 886 C CA . GLU A 1 106 ? -5.769 -0.871 35.159 1.00 93.88 106 GLU A CA 1
ATOM 887 C C . GLU A 1 106 ? -6.461 -0.416 33.860 1.00 93.88 106 GLU A C 1
ATOM 889 O O . GLU A 1 106 ? -7.189 -1.200 33.245 1.00 93.88 106 GLU A O 1
ATOM 894 N N . PRO A 1 107 ? -6.259 0.837 33.401 1.00 95.31 107 PRO A N 1
ATOM 895 C CA . PRO A 1 107 ? -6.969 1.404 32.249 1.00 95.31 107 PRO A CA 1
ATOM 896 C C . PRO A 1 107 ? -6.941 0.545 30.983 1.00 95.31 107 PRO A C 1
ATOM 898 O O . PRO A 1 107 ? -7.939 0.454 30.275 1.00 95.31 107 PRO A O 1
ATOM 901 N N . ILE A 1 108 ? -5.825 -0.137 30.721 1.00 95.62 108 ILE A N 1
ATOM 902 C CA . ILE A 1 108 ? -5.693 -1.001 29.545 1.00 95.62 108 ILE A CA 1
ATOM 903 C C . ILE A 1 108 ? -6.616 -2.226 29.586 1.00 95.62 108 ILE A C 1
ATOM 905 O O . ILE A 1 108 ? -7.087 -2.665 28.539 1.00 95.62 108 ILE A O 1
ATOM 909 N N . GLU A 1 109 ? -6.907 -2.772 30.769 1.00 94.94 109 GLU A N 1
ATOM 910 C CA . GLU A 1 109 ? -7.873 -3.869 30.907 1.00 94.94 109 GLU A CA 1
ATOM 911 C C . GLU A 1 109 ? -9.275 -3.388 30.539 1.00 94.94 109 GLU A C 1
ATOM 913 O O . GLU A 1 109 ? -10.021 -4.101 29.866 1.00 94.94 109 GLU A O 1
ATOM 918 N N . GLY A 1 110 ? -9.581 -2.136 30.886 1.00 95.50 110 GLY A N 1
ATOM 919 C CA . GLY A 1 110 ? -10.783 -1.452 30.439 1.00 95.50 110 GLY A CA 1
ATOM 920 C C . GLY A 1 110 ? -10.860 -1.304 28.928 1.00 95.50 110 GLY A C 1
ATOM 921 O O . GLY A 1 110 ? -11.893 -1.616 28.337 1.00 95.50 110 GLY A O 1
ATOM 922 N N . THR A 1 111 ? -9.764 -0.887 28.290 1.00 96.94 111 THR A N 1
ATOM 923 C CA . THR A 1 111 ? -9.690 -0.739 26.831 1.00 96.94 111 THR A CA 1
ATOM 924 C C . THR A 1 111 ? -9.962 -2.073 26.149 1.00 96.94 111 THR A C 1
ATOM 926 O O . THR A 1 111 ? -10.805 -2.152 25.259 1.00 96.94 111 THR A O 1
ATOM 929 N N . MET A 1 112 ? -9.298 -3.143 26.601 1.00 97.00 112 MET A N 1
ATOM 930 C CA . MET A 1 112 ? -9.497 -4.491 26.070 1.00 97.00 112 MET A CA 1
ATOM 931 C C . MET A 1 112 ? -10.953 -4.935 26.255 1.00 97.00 112 MET A C 1
ATOM 933 O O . MET A 1 112 ? -11.608 -5.270 25.272 1.00 97.00 112 MET A O 1
ATOM 937 N N . ALA A 1 113 ? -11.500 -4.857 27.473 1.00 96.25 113 ALA A N 1
ATOM 938 C CA . ALA A 1 113 ? -12.867 -5.288 27.769 1.00 96.25 113 ALA A CA 1
ATOM 939 C C . ALA A 1 113 ? -13.928 -4.526 26.955 1.00 96.25 113 ALA A C 1
ATOM 941 O O . ALA A 1 113 ? -14.878 -5.123 26.443 1.00 96.25 113 ALA A O 1
ATOM 942 N N . LEU A 1 114 ? -13.761 -3.210 26.799 1.00 96.75 114 LEU A N 1
ATOM 943 C CA . LEU A 1 114 ? -14.673 -2.382 26.015 1.00 96.75 114 LEU A CA 1
ATOM 944 C C . LEU A 1 114 ? -14.542 -2.651 24.514 1.00 96.75 114 LEU A C 1
ATOM 946 O O . LEU A 1 114 ? -15.570 -2.766 23.847 1.00 96.75 114 LEU A O 1
ATOM 950 N N . ILE A 1 115 ? -13.327 -2.832 23.980 1.00 96.69 115 ILE A N 1
ATOM 951 C CA . ILE A 1 115 ? -13.138 -3.255 22.585 1.00 96.69 115 ILE A CA 1
ATOM 952 C C . ILE A 1 115 ? -13.818 -4.603 22.349 1.00 96.69 115 ILE A C 1
ATOM 954 O O . ILE A 1 115 ? -14.489 -4.759 21.332 1.00 96.69 115 ILE A O 1
ATOM 958 N N . GLU A 1 116 ? -13.703 -5.571 23.261 1.00 95.69 116 GLU A N 1
ATOM 959 C CA . GLU A 1 116 ? -14.383 -6.864 23.126 1.00 95.69 116 GLU A CA 1
ATOM 960 C C . GLU A 1 116 ? -15.902 -6.713 23.083 1.00 95.69 116 GLU A C 1
ATOM 962 O O . GLU A 1 116 ? -16.549 -7.263 22.186 1.00 95.69 116 GLU A O 1
ATOM 967 N N . TYR A 1 117 ? -16.453 -5.929 24.010 1.00 95.56 117 TYR A N 1
ATOM 968 C CA . TYR A 1 117 ? -17.884 -5.667 24.091 1.00 95.56 117 TYR A CA 1
ATOM 969 C C . TYR A 1 117 ? -18.404 -4.971 22.828 1.00 95.56 117 TYR A C 1
ATOM 971 O O . TYR A 1 117 ? -19.372 -5.425 22.217 1.00 95.56 117 TYR A O 1
ATOM 979 N N . VAL A 1 118 ? -17.743 -3.893 22.398 1.00 94.38 118 VAL A N 1
ATOM 980 C CA . VAL A 1 118 ? -18.101 -3.116 21.202 1.00 94.38 118 VAL A CA 1
ATOM 981 C C . VAL A 1 118 ? -17.941 -3.965 19.939 1.00 94.38 118 VAL A C 1
ATOM 983 O O . VAL A 1 118 ? -18.830 -3.968 19.086 1.00 94.38 118 VAL A O 1
ATOM 986 N N . SER A 1 119 ? -16.862 -4.742 19.833 1.00 93.81 119 SER A N 1
ATOM 987 C CA . SER A 1 119 ? -16.631 -5.644 18.699 1.00 93.81 119 SER A CA 1
ATOM 988 C C . SER A 1 119 ? -17.759 -6.664 18.554 1.00 93.81 119 SER A C 1
ATOM 990 O O . SER A 1 119 ? -18.269 -6.866 17.453 1.00 93.81 119 SER A O 1
ATOM 992 N N . ASP A 1 120 ? -18.196 -7.278 19.657 1.00 93.44 120 ASP A N 1
ATOM 993 C CA . ASP A 1 120 ? -19.279 -8.265 19.658 1.00 93.44 120 ASP A CA 1
ATOM 994 C C . ASP A 1 120 ? -20.656 -7.619 19.419 1.00 93.44 120 ASP A C 1
ATOM 996 O O . ASP A 1 120 ? -21.451 -8.107 18.603 1.00 93.44 120 ASP A O 1
ATOM 1000 N N . LEU A 1 121 ? -20.917 -6.474 20.063 1.00 93.25 121 LEU A N 1
ATOM 1001 C CA . LEU A 1 121 ? -22.164 -5.729 19.916 1.00 93.25 121 LEU A CA 1
ATOM 1002 C C . LEU A 1 121 ? -22.357 -5.238 18.487 1.00 93.25 121 LEU A C 1
ATOM 1004 O O . LEU A 1 121 ? -23.460 -5.382 17.964 1.00 93.25 121 LEU A O 1
ATOM 1008 N N . PHE A 1 122 ? -21.318 -4.684 17.853 1.00 91.56 122 PHE A N 1
ATOM 1009 C CA . PHE A 1 122 ? -21.401 -4.067 16.528 1.00 91.56 122 PHE A CA 1
ATOM 1010 C C . PHE A 1 122 ? -20.943 -4.976 15.383 1.00 91.56 122 PHE A C 1
ATOM 1012 O O . PHE A 1 122 ? -21.299 -4.703 14.234 1.00 91.56 122 PHE A O 1
ATOM 1019 N N . ASN A 1 123 ? -20.342 -6.136 15.672 1.00 91.31 123 ASN A N 1
ATOM 1020 C CA . ASN A 1 123 ? -19.709 -7.032 14.692 1.00 91.31 123 ASN A CA 1
ATOM 1021 C C . ASN A 1 123 ? -18.665 -6.281 13.856 1.00 91.31 123 ASN A C 1
ATOM 1023 O O . ASN A 1 123 ? -18.722 -6.265 12.625 1.00 91.31 123 ASN A O 1
ATOM 1027 N N . VAL A 1 124 ? -17.758 -5.622 14.569 1.00 91.94 124 VAL A N 1
ATOM 1028 C CA . VAL A 1 124 ? -16.645 -4.833 14.037 1.00 91.94 124 VAL A CA 1
ATOM 1029 C C . VAL A 1 124 ? -15.345 -5.358 14.633 1.00 91.94 124 VAL A C 1
ATOM 1031 O O . VAL A 1 124 ? -15.356 -6.033 15.661 1.00 91.94 124 VAL A O 1
ATOM 1034 N N . VAL A 1 125 ? -14.234 -5.061 13.975 1.00 93.44 125 VAL A N 1
ATOM 1035 C CA . VAL A 1 125 ? -12.884 -5.390 14.442 1.00 93.44 125 VAL A CA 1
ATOM 1036 C C . VAL A 1 125 ? -12.066 -4.108 14.546 1.00 93.44 125 VAL A C 1
ATOM 1038 O O . VAL A 1 125 ? -12.497 -3.058 14.058 1.00 93.44 125 VAL A O 1
ATOM 1041 N N . VAL A 1 126 ? -10.891 -4.195 15.167 1.00 96.12 126 VAL A N 1
ATOM 1042 C CA . VAL A 1 126 ? -9.919 -3.098 15.134 1.00 96.12 126 VAL A CA 1
ATOM 1043 C C . VAL A 1 126 ? -9.405 -2.958 13.703 1.00 96.12 126 VAL A C 1
ATOM 1045 O O . VAL A 1 126 ? -8.905 -3.920 13.130 1.00 96.12 126 VAL A O 1
ATOM 1048 N N . ASP A 1 127 ? -9.595 -1.793 13.097 1.00 95.25 127 ASP A N 1
ATOM 1049 C CA . ASP A 1 127 ? -9.216 -1.527 11.706 1.00 95.25 127 ASP A CA 1
ATOM 1050 C C . ASP A 1 127 ? -7.864 -0.818 11.638 1.00 95.25 127 ASP A C 1
ATOM 1052 O O . ASP A 1 127 ? -7.010 -1.178 10.826 1.00 95.25 127 ASP A O 1
ATOM 1056 N N . GLU A 1 128 ? -7.648 0.145 12.534 1.00 96.00 128 GLU A N 1
ATOM 1057 C CA . GLU A 1 128 ? -6.441 0.968 12.582 1.00 96.00 128 GLU A CA 1
ATOM 1058 C C . GLU A 1 128 ? -5.943 1.113 14.027 1.00 96.00 128 GLU A C 1
ATOM 1060 O O . GLU A 1 128 ? -6.733 1.079 14.977 1.00 96.00 128 GLU A O 1
ATOM 1065 N N . MET A 1 129 ? -4.627 1.238 14.201 1.00 96.69 129 MET A N 1
ATOM 1066 C CA . MET A 1 129 ? -4.009 1.420 15.516 1.00 96.69 129 MET A CA 1
ATOM 1067 C C . MET A 1 129 ? -2.908 2.474 15.485 1.00 96.69 129 MET A C 1
ATOM 1069 O O . MET A 1 129 ? -1.937 2.310 14.746 1.00 96.69 129 MET A O 1
ATOM 1073 N N . ASP A 1 130 ? -3.004 3.453 16.380 1.00 94.75 130 ASP A N 1
ATOM 1074 C CA . ASP A 1 130 ? -1.925 4.380 16.701 1.00 94.75 130 ASP A CA 1
ATOM 1075 C C . ASP A 1 130 ? -1.123 3.859 17.897 1.00 94.75 130 ASP A C 1
ATOM 1077 O O . ASP A 1 130 ? -1.651 3.572 18.977 1.00 94.75 130 ASP A O 1
ATOM 1081 N N . ILE A 1 131 ? 0.183 3.732 17.697 1.00 94.50 131 ILE A N 1
ATOM 1082 C CA . ILE A 1 131 ? 1.132 3.138 18.633 1.00 94.50 131 ILE A CA 1
ATOM 1083 C C . ILE A 1 131 ? 2.153 4.210 18.982 1.00 94.50 131 ILE A C 1
ATOM 1085 O O . ILE A 1 131 ? 2.978 4.610 18.160 1.00 94.50 131 ILE A O 1
ATOM 1089 N N . PHE A 1 132 ? 2.119 4.670 20.224 1.00 91.44 132 PHE A N 1
ATOM 1090 C CA . PHE A 1 132 ? 3.046 5.658 20.751 1.00 91.44 132 PHE A CA 1
ATOM 1091 C C . PHE A 1 132 ? 4.287 4.993 21.351 1.00 91.44 132 PHE A C 1
ATOM 1093 O O . PHE A 1 132 ? 4.239 3.882 21.880 1.00 91.44 132 PHE A O 1
ATOM 1100 N N . CYS A 1 133 ? 5.418 5.700 21.359 1.00 87.44 133 CYS A N 1
ATOM 1101 C CA . CYS A 1 133 ? 6.667 5.159 21.918 1.00 87.44 133 CYS A CA 1
ATOM 1102 C C . CYS A 1 133 ? 6.596 4.804 23.413 1.00 87.44 133 CYS A C 1
ATOM 1104 O O . CYS A 1 133 ? 7.459 4.097 23.921 1.00 87.44 133 CYS A O 1
ATOM 1106 N N . ASN A 1 134 ? 5.602 5.332 24.127 1.00 86.62 134 ASN A N 1
ATOM 1107 C CA . ASN A 1 134 ? 5.359 5.108 25.548 1.00 86.62 134 ASN A CA 1
ATOM 1108 C C . ASN A 1 134 ? 3.999 4.440 25.831 1.00 86.62 134 ASN A C 1
ATOM 1110 O O . ASN A 1 134 ? 3.625 4.311 26.995 1.00 86.62 134 ASN A O 1
ATOM 1114 N N . SER A 1 135 ? 3.227 4.072 24.803 1.00 88.88 135 SER A N 1
ATOM 1115 C CA . SER A 1 135 ? 1.872 3.531 24.958 1.00 88.88 135 SER A CA 1
ATOM 1116 C C . SER A 1 135 ? 1.399 2.862 23.667 1.00 88.88 135 SER A C 1
ATOM 1118 O O . SER A 1 135 ? 1.558 3.423 22.597 1.00 88.88 135 SER A O 1
ATOM 1120 N N . GLY A 1 136 ? 0.771 1.693 23.743 1.00 87.94 136 GLY A N 1
ATOM 1121 C CA . GLY A 1 136 ? 0.185 0.999 22.586 1.00 87.94 136 GLY A CA 1
ATOM 1122 C C . GLY A 1 136 ? 0.780 -0.380 22.313 1.00 87.94 136 GLY A C 1
ATOM 1123 O O . GLY A 1 136 ? 0.094 -1.219 21.744 1.00 87.94 136 GLY A O 1
ATOM 1124 N N . GLU A 1 137 ? 2.004 -0.673 22.771 1.00 91.81 137 GLU A N 1
ATOM 1125 C CA . GLU A 1 137 ? 2.635 -1.995 22.596 1.00 91.81 137 GLU A CA 1
ATOM 1126 C C . GLU A 1 137 ? 1.758 -3.132 23.142 1.00 91.81 137 GLU A C 1
ATOM 1128 O O . GLU A 1 137 ? 1.426 -4.073 22.422 1.00 91.81 137 GLU A O 1
ATOM 1133 N N . ARG A 1 138 ? 1.336 -3.035 24.409 1.00 94.38 138 ARG A N 1
ATOM 1134 C CA . ARG A 1 138 ? 0.554 -4.094 25.064 1.00 94.38 138 ARG A CA 1
ATOM 1135 C C . ARG A 1 138 ? -0.808 -4.285 24.390 1.00 94.38 138 ARG A C 1
ATOM 1137 O O . ARG A 1 138 ? -1.244 -5.428 24.250 1.00 94.38 138 ARG A O 1
ATOM 1144 N N . LEU A 1 139 ? -1.455 -3.203 23.946 1.00 95.81 139 LEU A N 1
ATOM 1145 C CA . LEU A 1 139 ? -2.712 -3.296 23.205 1.00 95.81 139 LEU A CA 1
ATOM 1146 C C . LEU A 1 139 ? -2.502 -3.890 21.805 1.00 95.81 139 LEU A C 1
ATOM 1148 O O . LEU A 1 139 ? -3.236 -4.800 21.436 1.00 95.81 139 LEU A O 1
ATOM 1152 N N . MET A 1 140 ? -1.480 -3.459 21.060 1.00 94.81 140 MET A N 1
ATOM 1153 C CA . MET A 1 140 ? -1.133 -3.998 19.736 1.00 94.81 140 MET A CA 1
ATOM 1154 C C . MET A 1 140 ? -0.867 -5.503 19.794 1.00 94.81 140 MET A C 1
ATOM 1156 O O . MET A 1 140 ? -1.464 -6.267 19.036 1.00 94.81 140 MET A O 1
ATOM 1160 N N . LEU A 1 141 ? -0.047 -5.962 20.744 1.00 94.06 141 LEU A N 1
ATOM 1161 C CA . LEU A 1 141 ? 0.220 -7.391 20.927 1.00 94.06 141 LEU A CA 1
ATOM 1162 C C . LEU A 1 141 ? -1.051 -8.183 21.264 1.00 94.06 141 LEU A C 1
ATOM 1164 O O . LEU A 1 141 ? -1.204 -9.320 20.818 1.00 94.06 141 LEU A O 1
ATOM 1168 N N . TRP A 1 142 ? -1.970 -7.604 22.039 1.00 96.12 142 TRP A N 1
ATOM 1169 C CA . TRP A 1 142 ? -3.260 -8.229 22.333 1.00 96.12 142 TRP A CA 1
ATOM 1170 C C . TRP A 1 142 ? -4.173 -8.284 21.096 1.00 96.12 142 TRP A C 1
ATOM 1172 O O . TRP A 1 142 ? -4.718 -9.348 20.798 1.00 96.12 142 TRP A O 1
ATOM 1182 N N . VAL A 1 143 ? -4.281 -7.192 20.328 1.00 95.50 143 VAL A N 1
ATOM 1183 C CA . VAL A 1 143 ? -5.077 -7.140 19.090 1.00 95.50 143 VAL A CA 1
ATOM 1184 C C . VAL A 1 143 ? -4.558 -8.157 18.070 1.00 95.50 143 VAL A C 1
ATOM 1186 O O . VAL A 1 143 ? -5.352 -8.943 17.560 1.00 95.50 143 VAL A O 1
ATOM 1189 N N . GLN A 1 144 ? -3.244 -8.227 17.833 1.00 93.31 144 GLN A N 1
ATOM 1190 C CA . GLN A 1 144 ? -2.644 -9.167 16.868 1.00 93.31 144 GLN A CA 1
ATOM 1191 C C . GLN A 1 144 ? -2.832 -10.643 17.255 1.00 93.31 144 GLN A C 1
ATOM 1193 O O . GLN A 1 144 ? -2.870 -11.518 16.394 1.00 93.31 144 GLN A O 1
ATOM 1198 N N . ARG A 1 145 ? -2.995 -10.952 18.551 1.00 93.88 145 ARG A N 1
ATOM 1199 C CA . ARG A 1 145 ? -3.362 -12.308 19.005 1.00 93.88 145 ARG A CA 1
ATOM 1200 C C . ARG A 1 145 ? -4.833 -12.630 18.749 1.00 93.88 145 ARG A C 1
ATOM 1202 O O . ARG A 1 145 ? -5.172 -13.790 18.531 1.00 93.88 145 ARG A O 1
ATOM 1209 N N . ARG A 1 146 ? -5.706 -11.622 18.810 1.00 92.81 146 ARG A N 1
ATOM 1210 C CA . ARG A 1 146 ? -7.161 -11.764 18.651 1.00 92.81 146 ARG A CA 1
ATOM 1211 C C . ARG A 1 146 ? -7.594 -11.770 17.185 1.00 92.81 146 ARG A C 1
ATOM 1213 O O . ARG A 1 146 ? -8.558 -12.449 16.837 1.00 92.81 146 ARG A O 1
ATOM 1220 N N . GLN A 1 147 ? -6.916 -11.011 16.331 1.00 91.88 147 GLN A N 1
ATOM 1221 C CA . GLN A 1 147 ? -7.254 -10.854 14.920 1.00 91.88 147 GLN A CA 1
ATOM 1222 C C . GLN A 1 147 ? -5.998 -10.790 14.052 1.00 91.88 147 GLN A C 1
ATOM 1224 O O . GLN A 1 147 ? -5.006 -10.178 14.417 1.00 91.88 147 GLN A O 1
ATOM 1229 N N . THR A 1 148 ? -6.071 -11.396 12.867 1.00 84.38 148 THR A N 1
ATOM 1230 C CA . THR A 1 148 ? -4.945 -11.483 11.920 1.00 84.38 148 THR A CA 1
ATOM 1231 C C . THR A 1 148 ? -4.899 -10.349 10.905 1.00 84.38 148 THR A C 1
ATOM 1233 O O . THR A 1 148 ? -3.952 -10.248 10.134 1.00 84.38 148 THR A O 1
ATOM 1236 N N . ARG A 1 149 ? -5.963 -9.546 10.815 1.00 82.38 149 ARG A N 1
ATOM 1237 C CA . ARG A 1 149 ? -6.105 -8.498 9.804 1.00 82.38 149 ARG A CA 1
ATOM 1238 C C . ARG A 1 149 ? -6.155 -7.151 10.496 1.00 82.38 149 ARG A C 1
ATOM 1240 O O . ARG A 1 149 ? -7.089 -6.905 11.253 1.00 82.38 149 ARG A O 1
ATOM 1247 N N . LEU A 1 150 ? -5.198 -6.294 10.171 1.00 94.06 150 LEU A N 1
ATOM 1248 C CA . LEU A 1 150 ? -5.242 -4.873 10.477 1.00 94.06 150 LEU A CA 1
ATOM 1249 C C . LEU A 1 150 ? -5.101 -4.083 9.172 1.00 94.06 150 LEU A C 1
ATOM 1251 O O . LEU A 1 150 ? -4.329 -4.464 8.285 1.00 94.06 150 LEU A O 1
ATOM 1255 N N . ASN A 1 151 ? -5.884 -3.020 9.003 1.00 94.44 151 ASN A N 1
ATOM 1256 C CA . ASN A 1 151 ? -5.799 -2.193 7.807 1.00 94.44 151 ASN A CA 1
ATOM 1257 C C . ASN A 1 151 ? -4.581 -1.272 7.880 1.00 94.44 151 ASN A C 1
ATOM 1259 O O . ASN A 1 151 ? -3.762 -1.302 6.962 1.00 94.44 151 ASN A O 1
ATOM 1263 N N . ALA A 1 152 ? -4.409 -0.548 8.988 1.00 95.69 152 ALA A N 1
ATOM 1264 C CA . ALA A 1 152 ? -3.258 0.325 9.194 1.00 95.69 152 ALA A CA 1
ATOM 1265 C C . ALA A 1 152 ? -2.690 0.241 10.617 1.00 95.69 152 ALA A C 1
ATOM 1267 O O . ALA A 1 152 ? -3.427 0.114 11.591 1.00 95.69 152 ALA A O 1
ATOM 1268 N N . ALA A 1 153 ? -1.370 0.342 10.731 1.00 96.31 153 ALA A N 1
ATOM 1269 C CA . ALA A 1 153 ? -0.674 0.568 11.990 1.00 96.31 153 ALA A CA 1
ATOM 1270 C C . ALA A 1 153 ? 0.215 1.799 11.854 1.00 96.31 153 ALA A C 1
ATOM 1272 O O . ALA A 1 153 ? 1.072 1.850 10.966 1.00 96.31 153 ALA A O 1
ATOM 1273 N N . LEU A 1 154 ? 0.012 2.773 12.733 1.00 95.06 154 LEU A N 1
ATOM 1274 C CA . LEU A 1 154 ? 0.737 4.025 12.721 1.00 95.06 154 LEU A CA 1
ATOM 1275 C C . LEU A 1 154 ? 1.606 4.121 13.973 1.00 95.06 154 LEU A C 1
ATOM 1277 O O . LEU A 1 154 ? 1.131 4.031 15.101 1.00 95.06 154 LEU A O 1
ATOM 1281 N N . PHE A 1 155 ? 2.907 4.287 13.779 1.00 93.50 155 PHE A N 1
ATOM 1282 C CA . PHE A 1 155 ? 3.874 4.421 14.859 1.00 93.50 155 PHE A CA 1
ATOM 1283 C C . PHE A 1 155 ? 4.219 5.891 15.040 1.00 93.50 155 PHE A C 1
ATOM 1285 O O . PHE A 1 155 ? 4.850 6.487 14.169 1.00 93.50 155 PHE A O 1
ATOM 1292 N N . HIS A 1 156 ? 3.842 6.461 16.182 1.00 89.06 156 HIS A N 1
ATOM 1293 C CA . HIS A 1 156 ? 3.942 7.892 16.439 1.00 89.06 156 HIS A CA 1
ATOM 1294 C C . HIS A 1 156 ? 4.832 8.226 17.635 1.00 89.06 156 HIS A C 1
ATOM 1296 O O . HIS A 1 156 ? 4.831 7.579 18.682 1.00 89.06 156 HIS A O 1
ATOM 1302 N N . SER A 1 157 ? 5.571 9.323 17.504 1.00 83.56 157 SER A N 1
ATOM 1303 C CA . SER A 1 157 ? 6.343 9.936 18.597 1.00 83.56 157 SER A CA 1
ATOM 1304 C C . SER A 1 157 ? 5.677 11.196 19.176 1.00 83.56 157 SER A C 1
ATOM 1306 O O . SER A 1 157 ? 6.321 11.988 19.869 1.00 83.56 157 SER A O 1
ATOM 1308 N N . ASN A 1 158 ? 4.381 11.402 18.896 1.00 72.12 158 ASN A N 1
ATOM 1309 C CA . ASN A 1 158 ? 3.598 12.591 19.274 1.00 72.12 158 ASN A CA 1
ATOM 1310 C C . ASN A 1 158 ? 4.258 13.911 18.864 1.00 72.12 158 ASN A C 1
ATOM 1312 O O . ASN A 1 158 ? 4.200 14.896 19.599 1.00 72.12 158 ASN A O 1
ATOM 1316 N N . SER A 1 159 ? 4.961 13.917 17.725 1.00 67.56 159 SER A N 1
ATOM 1317 C CA . SER A 1 159 ? 5.755 15.061 17.253 1.00 67.56 159 SER A CA 1
ATOM 1318 C C . SER A 1 159 ? 6.780 15.593 18.273 1.00 67.56 159 SER A C 1
ATOM 1320 O O . SER A 1 159 ? 7.306 16.697 18.128 1.00 67.56 159 SER A O 1
ATOM 1322 N N . ASN A 1 160 ? 7.107 14.823 19.317 1.00 70.88 160 ASN A N 1
ATOM 1323 C CA . ASN A 1 160 ? 7.988 15.250 20.392 1.00 70.88 160 ASN A CA 1
ATOM 1324 C C . ASN A 1 160 ? 9.329 14.527 20.287 1.00 70.88 160 ASN A C 1
ATOM 1326 O O . ASN A 1 160 ? 9.446 13.352 20.612 1.00 70.88 160 ASN A O 1
ATOM 1330 N N . LYS A 1 161 ? 10.391 15.264 19.946 1.00 69.19 161 LYS A N 1
ATOM 1331 C CA . LYS A 1 161 ? 11.762 14.731 19.860 1.00 69.19 161 LYS A CA 1
ATOM 1332 C C . LYS A 1 161 ? 12.297 14.130 21.164 1.00 69.19 161 LYS A C 1
ATOM 1334 O O . LYS A 1 161 ? 13.376 13.543 21.125 1.00 69.19 161 LYS A O 1
ATOM 1339 N N . LYS A 1 162 ? 11.645 14.311 22.315 1.00 75.56 162 LYS A N 1
ATOM 1340 C CA . LYS A 1 162 ? 12.009 13.633 23.573 1.00 75.56 162 LYS A CA 1
ATOM 1341 C C . LYS A 1 162 ? 11.390 12.237 23.679 1.00 75.56 162 LYS A C 1
ATOM 1343 O O . LYS A 1 162 ? 11.989 11.364 24.294 1.00 75.56 162 LYS A O 1
ATOM 1348 N N . ASN A 1 163 ? 10.244 12.030 23.040 1.00 82.06 163 ASN A N 1
ATOM 1349 C CA . ASN A 1 163 ? 9.538 10.762 22.978 1.00 82.06 163 ASN A CA 1
ATOM 1350 C C . ASN A 1 163 ? 10.092 9.972 21.791 1.00 82.06 163 ASN A C 1
ATOM 1352 O O . ASN A 1 163 ? 9.872 10.331 20.639 1.00 82.06 163 ASN A O 1
ATOM 1356 N N . ARG A 1 164 ? 10.897 8.944 22.063 1.00 85.62 164 ARG A N 1
ATOM 1357 C CA . ARG A 1 164 ? 11.579 8.174 21.019 1.00 85.62 164 ARG A CA 1
ATOM 1358 C C . ARG A 1 164 ? 11.391 6.694 21.240 1.00 85.62 164 ARG A C 1
ATOM 1360 O O . ARG A 1 164 ? 11.466 6.226 22.372 1.00 85.62 164 ARG A O 1
ATOM 1367 N N . PHE A 1 165 ? 11.254 5.962 20.147 1.00 89.25 165 PHE A N 1
ATOM 1368 C CA . PHE A 1 165 ? 11.406 4.520 20.182 1.00 89.25 165 PHE A CA 1
ATOM 1369 C C . PHE A 1 165 ? 12.888 4.148 20.281 1.00 89.25 165 PHE A C 1
ATOM 1371 O O . PHE A 1 165 ? 13.758 4.799 19.687 1.00 89.25 165 PHE A O 1
ATOM 1378 N N . THR A 1 166 ? 13.187 3.066 20.994 1.00 89.81 166 THR A N 1
ATOM 1379 C CA . THR A 1 166 ? 14.442 2.352 20.754 1.00 89.81 166 THR A CA 1
ATOM 1380 C C . THR A 1 166 ? 14.324 1.602 19.420 1.00 89.81 166 THR A C 1
ATOM 1382 O O . THR A 1 166 ? 13.235 1.116 19.096 1.00 89.81 166 THR A O 1
ATOM 1385 N N . PRO A 1 167 ? 15.398 1.518 18.612 1.00 88.50 167 PRO A N 1
ATOM 1386 C CA . PRO A 1 167 ? 15.385 0.763 17.360 1.00 88.50 167 PRO A CA 1
ATOM 1387 C C . PRO A 1 167 ? 14.885 -0.668 17.537 1.00 88.50 167 PRO A C 1
ATOM 1389 O O . PRO A 1 167 ? 14.134 -1.163 16.705 1.00 88.50 167 PRO A O 1
ATOM 1392 N N . GLU A 1 168 ? 15.269 -1.314 18.636 1.00 89.62 168 GLU A N 1
ATOM 1393 C CA . GLU A 1 168 ? 14.931 -2.699 18.945 1.00 89.62 168 GLU A CA 1
ATOM 1394 C C . GLU A 1 168 ? 13.432 -2.852 19.246 1.00 89.62 168 GLU A C 1
ATOM 1396 O O . GLU A 1 168 ? 12.785 -3.760 18.721 1.00 89.62 168 GLU A O 1
ATOM 1401 N N . ALA A 1 169 ? 12.847 -1.930 20.022 1.00 90.06 169 ALA A N 1
ATOM 1402 C CA . ALA A 1 169 ? 11.411 -1.938 20.301 1.00 90.06 169 ALA A CA 1
ATOM 1403 C C . ALA A 1 169 ? 10.595 -1.652 19.035 1.00 90.06 169 ALA A C 1
ATOM 1405 O O . ALA A 1 169 ? 9.638 -2.359 18.744 1.00 90.06 169 ALA A O 1
ATOM 1406 N N . LEU A 1 170 ? 10.990 -0.659 18.231 1.00 91.31 170 LEU A N 1
ATOM 1407 C CA . LEU A 1 170 ? 10.263 -0.349 16.999 1.00 91.31 170 LEU A CA 1
ATOM 1408 C C . LEU A 1 170 ? 10.352 -1.494 15.983 1.00 91.31 170 LEU A C 1
ATOM 1410 O O . LEU A 1 170 ? 9.340 -1.874 15.404 1.00 91.31 170 LEU A O 1
ATOM 1414 N N . THR A 1 171 ? 11.542 -2.073 15.800 1.00 90.81 171 THR A N 1
ATOM 1415 C CA . THR A 1 171 ? 11.745 -3.188 14.862 1.00 90.81 171 THR A CA 1
ATOM 1416 C C . THR A 1 171 ? 10.930 -4.408 15.285 1.00 90.81 171 THR A C 1
ATOM 1418 O O . THR A 1 171 ? 10.186 -4.939 14.469 1.00 90.81 171 THR A O 1
ATOM 1421 N N . SER A 1 172 ? 10.979 -4.795 16.564 1.00 91.06 172 SER A N 1
ATOM 1422 C CA . SER A 1 172 ? 10.193 -5.933 17.068 1.00 91.06 172 SER A CA 1
ATOM 1423 C C . SER A 1 172 ? 8.681 -5.720 16.932 1.00 91.06 172 SER A C 1
ATOM 1425 O O . SER A 1 172 ? 7.960 -6.641 16.548 1.00 91.06 172 SER A O 1
ATOM 1427 N N . LEU A 1 173 ? 8.183 -4.501 17.163 1.00 92.31 173 LEU A N 1
ATOM 1428 C CA . LEU A 1 173 ? 6.770 -4.187 16.944 1.00 92.31 173 LEU A CA 1
ATOM 1429 C C . LEU A 1 173 ? 6.379 -4.254 15.461 1.00 92.31 173 LEU A C 1
ATOM 1431 O O . LEU A 1 173 ? 5.328 -4.805 15.136 1.00 92.31 173 LEU A O 1
ATOM 1435 N N . ILE A 1 174 ? 7.208 -3.721 14.556 1.00 92.50 174 ILE A N 1
ATOM 1436 C CA . ILE A 1 174 ? 6.970 -3.787 13.104 1.00 92.50 174 ILE A CA 1
ATOM 1437 C C . ILE A 1 174 ? 6.982 -5.241 12.620 1.00 92.50 174 ILE A C 1
ATOM 1439 O O . ILE A 1 174 ? 6.139 -5.625 11.807 1.00 92.50 174 ILE A O 1
ATOM 1443 N N . GLU A 1 175 ? 7.907 -6.060 13.123 1.00 91.00 175 GLU A N 1
ATOM 1444 C CA . GLU A 1 175 ? 8.007 -7.480 12.784 1.00 91.00 175 GLU A CA 1
ATOM 1445 C C . GLU A 1 175 ? 6.713 -8.225 13.123 1.00 91.00 175 GLU A C 1
ATOM 1447 O O . GLU A 1 175 ? 6.161 -8.894 12.249 1.00 91.00 175 GLU A O 1
ATOM 1452 N N . VAL A 1 176 ? 6.172 -8.028 14.331 1.00 90.25 176 VAL A N 1
ATOM 1453 C CA . VAL A 1 176 ? 4.928 -8.672 14.799 1.00 90.25 176 VAL A CA 1
ATOM 1454 C C . VAL A 1 176 ? 3.665 -8.089 14.144 1.00 90.25 176 VAL A C 1
ATOM 1456 O O . VAL A 1 176 ? 2.621 -8.739 14.115 1.00 90.25 176 VAL A O 1
ATOM 1459 N N . CYS A 1 177 ? 3.722 -6.868 13.610 1.00 92.06 177 CYS A N 1
ATOM 1460 C CA . CYS A 1 177 ? 2.545 -6.165 13.106 1.00 92.06 177 CYS A CA 1
ATOM 1461 C C . CYS A 1 177 ? 2.070 -6.677 11.733 1.00 92.06 177 CYS A C 1
ATOM 1463 O O . CYS A 1 177 ? 2.663 -6.359 10.705 1.00 92.06 177 CYS A O 1
ATOM 1465 N N . GLU A 1 178 ? 0.958 -7.409 11.673 1.00 92.88 178 GLU A N 1
ATOM 1466 C CA . GLU A 1 178 ? 0.337 -7.887 10.426 1.00 92.88 178 GLU A CA 1
ATOM 1467 C C . GLU A 1 178 ? -0.690 -6.884 9.853 1.00 92.88 178 GLU A C 1
ATOM 1469 O O . GLU A 1 178 ? -1.878 -7.177 9.686 1.00 92.88 178 GLU A O 1
ATOM 1474 N N . ALA A 1 179 ? -0.231 -5.661 9.563 1.00 95.31 179 ALA A N 1
ATOM 1475 C CA . ALA A 1 179 ? -1.043 -4.615 8.935 1.00 95.31 179 ALA A CA 1
ATOM 1476 C C . ALA A 1 179 ? -0.837 -4.533 7.414 1.00 95.31 179 ALA A C 1
ATOM 1478 O O . ALA A 1 179 ? 0.267 -4.738 6.902 1.00 95.31 179 ALA A O 1
ATOM 1479 N N . LYS A 1 180 ? -1.890 -4.170 6.667 1.00 95.19 180 LYS A N 1
ATOM 1480 C CA . LYS A 1 180 ? -1.764 -3.881 5.224 1.00 95.19 180 LYS A CA 1
ATOM 1481 C C . LYS A 1 180 ? -0.941 -2.618 4.971 1.00 95.19 180 LYS A C 1
ATOM 1483 O O . LYS A 1 180 ? -0.153 -2.603 4.024 1.00 95.19 180 LYS A O 1
ATOM 1488 N N . ALA A 1 181 ? -1.140 -1.591 5.790 1.00 95.88 181 ALA A N 1
ATOM 1489 C CA . ALA A 1 181 ? -0.413 -0.333 5.766 1.00 95.88 181 ALA A CA 1
ATOM 1490 C C . ALA A 1 181 ? 0.370 -0.146 7.070 1.00 95.88 181 ALA A C 1
ATOM 1492 O O . ALA A 1 181 ? -0.176 -0.332 8.157 1.00 95.88 181 ALA A O 1
ATOM 1493 N N . ILE A 1 182 ? 1.643 0.223 6.962 1.00 95.25 182 ILE A N 1
ATOM 1494 C CA . ILE A 1 182 ? 2.489 0.581 8.103 1.00 95.25 182 ILE A CA 1
ATOM 1495 C C . ILE A 1 182 ? 3.006 1.996 7.871 1.00 95.25 182 ILE A C 1
ATOM 1497 O O . ILE A 1 182 ? 3.595 2.273 6.829 1.00 95.25 182 ILE A O 1
ATOM 1501 N N . ILE A 1 183 ? 2.775 2.883 8.831 1.00 94.00 183 ILE A N 1
ATOM 1502 C CA . ILE A 1 183 ? 3.175 4.289 8.759 1.00 94.00 183 ILE A CA 1
ATOM 1503 C C . ILE A 1 183 ? 4.115 4.567 9.929 1.00 94.00 183 ILE A C 1
ATOM 1505 O O . ILE A 1 183 ? 3.758 4.346 11.084 1.00 94.00 183 ILE A O 1
ATOM 1509 N N . LEU A 1 184 ? 5.327 5.033 9.636 1.00 92.00 184 LEU A N 1
ATOM 1510 C CA . LEU A 1 184 ? 6.327 5.405 10.631 1.00 92.00 184 LEU A CA 1
ATOM 1511 C C . LEU A 1 184 ? 6.468 6.927 10.699 1.00 92.00 184 LEU A C 1
ATOM 1513 O O . LEU A 1 184 ? 7.107 7.555 9.855 1.00 92.00 184 LEU A O 1
ATOM 1517 N N . ASP A 1 185 ? 5.915 7.506 11.757 1.00 89.56 185 ASP A N 1
ATOM 1518 C CA . ASP A 1 185 ? 6.045 8.913 12.141 1.00 89.56 185 ASP A CA 1
ATOM 1519 C C . ASP A 1 185 ? 6.681 9.018 13.540 1.00 89.56 185 ASP A C 1
ATOM 1521 O O . ASP A 1 185 ? 6.152 9.544 14.532 1.00 89.56 185 ASP A O 1
ATOM 1525 N N . ALA A 1 186 ? 7.852 8.400 13.640 1.00 87.31 186 ALA A N 1
ATOM 1526 C CA . ALA A 1 186 ? 8.487 8.062 14.895 1.00 87.31 186 ALA A CA 1
ATOM 1527 C C . ALA A 1 186 ? 9.963 8.464 14.898 1.00 87.31 186 ALA A C 1
ATOM 1529 O O . ALA A 1 186 ? 10.762 8.004 14.082 1.00 87.31 186 ALA A O 1
ATOM 1530 N N . TYR A 1 187 ? 10.353 9.263 15.894 1.00 86.69 187 TYR A N 1
ATOM 1531 C CA . TYR A 1 187 ? 11.759 9.456 16.228 1.00 86.69 187 TYR A CA 1
ATOM 1532 C C . TYR A 1 187 ? 12.348 8.201 16.871 1.00 86.69 187 TYR A C 1
ATOM 1534 O O . TYR A 1 187 ? 11.782 7.648 17.818 1.00 86.69 187 TYR A O 1
ATOM 1542 N N . THR A 1 188 ? 13.543 7.816 16.428 1.00 85.94 188 THR A N 1
ATOM 1543 C CA . THR A 1 188 ? 14.321 6.740 17.049 1.00 85.94 188 THR A CA 1
ATOM 1544 C C . THR A 1 188 ? 15.540 7.279 17.799 1.00 85.94 188 THR A C 1
ATOM 1546 O O . THR A 1 188 ? 16.081 8.346 17.496 1.00 85.94 188 THR A O 1
ATOM 1549 N N . THR A 1 189 ? 15.995 6.561 18.829 1.00 83.69 189 THR A N 1
ATOM 1550 C CA . THR A 1 189 ? 17.212 6.944 19.573 1.00 83.69 189 THR A CA 1
ATOM 1551 C C . THR A 1 189 ? 18.492 6.749 18.754 1.00 83.69 189 THR A C 1
ATOM 1553 O O . THR A 1 189 ? 19.465 7.474 18.968 1.00 83.69 189 THR A O 1
ATOM 1556 N N . LYS A 1 190 ? 18.485 5.810 17.799 1.00 85.00 190 LYS A N 1
ATOM 1557 C CA . LYS A 1 190 ? 19.556 5.523 16.829 1.00 85.00 190 LYS A CA 1
ATOM 1558 C C . LYS A 1 190 ? 18.943 5.167 15.461 1.00 85.00 190 LYS A C 1
ATOM 1560 O O . LYS A 1 190 ? 17.755 4.852 15.414 1.00 85.00 190 LYS A O 1
ATOM 1565 N N . PRO A 1 191 ? 19.709 5.199 14.353 1.00 83.25 191 PRO A N 1
ATOM 1566 C CA . PRO A 1 191 ? 19.215 4.740 13.054 1.00 83.25 191 PRO A CA 1
ATOM 1567 C C . PRO A 1 191 ? 18.720 3.291 13.114 1.00 83.25 191 PRO A C 1
ATOM 1569 O O . PRO A 1 191 ? 19.350 2.454 13.767 1.00 83.25 191 PRO A O 1
ATOM 1572 N N . LEU A 1 192 ? 17.609 3.012 12.432 1.00 84.50 192 LEU A N 1
ATOM 1573 C CA . LEU A 1 192 ? 17.098 1.652 12.285 1.00 84.50 192 LEU A CA 1
ATOM 1574 C C . LEU A 1 192 ? 18.078 0.818 11.454 1.00 84.50 192 LEU A C 1
ATOM 1576 O O . LEU A 1 192 ? 18.762 1.332 10.564 1.00 84.50 192 LEU A O 1
ATOM 1580 N N . GLN A 1 193 ? 18.177 -0.464 11.794 1.00 86.00 193 GLN A N 1
ATOM 1581 C CA . GLN A 1 193 ? 18.851 -1.430 10.937 1.00 86.00 193 GLN A CA 1
ATOM 1582 C C . GLN A 1 193 ? 17.860 -1.924 9.876 1.00 86.00 193 GLN A C 1
ATOM 1584 O O . GLN A 1 193 ? 16.667 -2.004 10.172 1.00 86.00 193 GLN A O 1
ATOM 1589 N N . PRO A 1 194 ? 18.323 -2.280 8.665 1.00 86.75 194 PRO A N 1
ATOM 1590 C CA . PRO A 1 194 ? 17.449 -2.849 7.649 1.00 86.75 194 PRO A CA 1
ATOM 1591 C C . PRO A 1 194 ? 16.758 -4.114 8.163 1.00 86.75 194 PRO A C 1
ATOM 1593 O O . PRO A 1 194 ? 17.407 -5.016 8.689 1.00 86.75 194 PRO A O 1
ATOM 1596 N N . PHE A 1 195 ? 15.446 -4.182 7.973 1.00 88.12 195 PHE A N 1
ATOM 1597 C CA . PHE A 1 195 ? 14.614 -5.323 8.343 1.00 88.12 195 PHE A CA 1
ATOM 1598 C C . PHE A 1 195 ? 13.779 -5.770 7.146 1.00 88.12 195 PHE A C 1
ATOM 1600 O O . PHE A 1 195 ? 13.547 -5.012 6.198 1.00 88.12 195 PHE A O 1
ATOM 1607 N N . HIS A 1 196 ? 13.328 -7.019 7.183 1.00 90.69 196 HIS A N 1
ATOM 1608 C CA . HIS A 1 196 ? 12.422 -7.548 6.177 1.00 90.69 196 HIS A CA 1
ATOM 1609 C C . HIS A 1 196 ? 10.985 -7.424 6.674 1.00 90.69 196 HIS A C 1
ATOM 1611 O O . HIS A 1 196 ? 10.622 -8.014 7.689 1.00 90.69 196 HIS A O 1
ATOM 1617 N N . LYS A 1 197 ? 10.153 -6.684 5.940 1.00 92.69 197 LYS A N 1
ATOM 1618 C CA . LYS A 1 197 ? 8.713 -6.645 6.191 1.00 92.69 197 LYS A CA 1
ATOM 1619 C C . LYS A 1 197 ? 7.947 -6.699 4.884 1.00 92.69 197 LYS A C 1
ATOM 1621 O O . LYS A 1 197 ? 8.320 -6.064 3.898 1.00 92.69 197 LYS A O 1
ATOM 1626 N N . LYS A 1 198 ? 6.862 -7.466 4.911 1.00 94.38 198 LYS A N 1
ATOM 1627 C CA . LYS A 1 198 ? 5.902 -7.584 3.826 1.00 94.38 198 LYS A CA 1
ATOM 1628 C C . LYS A 1 198 ? 4.611 -6.879 4.217 1.00 94.38 198 LYS A C 1
ATOM 1630 O O . LYS A 1 198 ? 3.952 -7.293 5.163 1.00 94.38 198 LYS A O 1
ATOM 1635 N N . CYS A 1 199 ? 4.224 -5.862 3.461 1.00 94.12 199 CYS A N 1
ATOM 1636 C CA . CYS A 1 199 ? 2.908 -5.229 3.562 1.00 94.12 199 CYS A CA 1
ATOM 1637 C C . CYS A 1 199 ? 2.479 -4.720 2.176 1.00 94.12 199 CYS A C 1
ATOM 1639 O O . CYS A 1 199 ? 3.095 -5.061 1.161 1.00 94.12 199 CYS A O 1
ATOM 1641 N N . ASN A 1 200 ? 1.370 -3.993 2.082 1.00 95.81 200 ASN A N 1
ATOM 1642 C CA . ASN A 1 200 ? 0.967 -3.351 0.832 1.00 95.81 200 ASN A CA 1
ATOM 1643 C C . ASN A 1 200 ? 1.538 -1.940 0.746 1.00 95.81 200 ASN A C 1
ATOM 1645 O O . ASN A 1 200 ? 2.112 -1.593 -0.281 1.00 95.81 200 ASN A O 1
ATOM 1649 N N . TYR A 1 201 ? 1.414 -1.177 1.826 1.00 95.69 201 TYR A N 1
ATOM 1650 C CA . TYR A 1 201 ? 1.799 0.224 1.895 1.00 95.69 201 TYR A CA 1
ATOM 1651 C C . TYR A 1 201 ? 2.759 0.445 3.059 1.00 95.69 201 TYR A C 1
ATOM 1653 O O . TYR A 1 201 ? 2.499 -0.017 4.175 1.00 95.69 201 TYR A O 1
ATOM 1661 N N . PHE A 1 202 ? 3.861 1.137 2.798 1.00 94.88 202 PHE A N 1
ATOM 1662 C CA . PHE A 1 202 ? 4.817 1.526 3.824 1.00 94.88 202 PHE A CA 1
ATOM 1663 C C . PHE A 1 202 ? 5.151 3.009 3.678 1.00 94.88 202 PHE A C 1
ATOM 1665 O O . PHE A 1 202 ? 5.615 3.425 2.620 1.00 94.88 202 PHE A O 1
ATOM 1672 N N . ASP A 1 203 ? 4.937 3.791 4.730 1.00 93.06 203 ASP A N 1
ATOM 1673 C CA . ASP A 1 203 ? 5.199 5.231 4.735 1.00 93.06 203 ASP A CA 1
ATOM 1674 C C . ASP A 1 203 ? 6.179 5.611 5.836 1.00 93.06 203 ASP A C 1
ATOM 1676 O O . ASP A 1 203 ? 6.121 5.097 6.954 1.00 93.06 203 ASP A O 1
ATOM 1680 N N . PHE A 1 204 ? 7.071 6.531 5.510 1.00 89.00 204 PHE A N 1
ATOM 1681 C CA . PHE A 1 204 ? 8.069 7.082 6.399 1.00 89.00 204 PHE A CA 1
ATOM 1682 C C . PHE A 1 204 ? 7.961 8.606 6.390 1.00 89.00 204 PHE A C 1
ATOM 1684 O O . PHE A 1 204 ? 8.424 9.281 5.461 1.00 89.00 204 PHE A O 1
ATOM 1691 N N . LEU A 1 205 ? 7.363 9.142 7.453 1.00 82.75 205 LEU A N 1
ATOM 1692 C CA . LEU A 1 205 ? 7.046 10.561 7.577 1.00 82.75 205 LEU A CA 1
ATOM 1693 C C . LEU A 1 205 ? 8.160 11.335 8.289 1.00 82.75 205 LEU A C 1
ATOM 1695 O O . LEU A 1 205 ? 8.666 12.318 7.743 1.00 82.75 205 LEU A O 1
ATOM 1699 N N . THR A 1 206 ? 8.576 10.883 9.479 1.00 77.38 206 THR A N 1
ATOM 1700 C CA . THR A 1 206 ? 9.512 11.640 10.329 1.00 77.38 206 THR A CA 1
ATOM 1701 C C . THR A 1 206 ? 10.394 10.745 11.197 1.00 77.38 206 THR A C 1
ATOM 1703 O O . THR A 1 206 ? 9.927 9.772 11.783 1.00 77.38 206 THR A O 1
ATOM 1706 N N . GLY A 1 207 ? 11.654 11.148 11.403 1.00 69.50 207 GLY A N 1
ATOM 1707 C CA . GLY A 1 207 ? 12.442 10.801 12.590 1.00 69.50 207 GLY A CA 1
ATOM 1708 C C . GLY A 1 207 ? 13.165 9.457 12.548 1.00 69.50 207 GLY A C 1
ATOM 1709 O O . GLY A 1 207 ? 13.955 9.161 13.451 1.00 69.50 207 GLY A O 1
ATOM 1710 N N . SER A 1 208 ? 12.947 8.691 11.487 1.00 65.81 208 SER A N 1
ATOM 1711 C CA . SER A 1 208 ? 13.574 7.406 11.220 1.00 65.81 208 SER A CA 1
ATOM 1712 C C . SER A 1 208 ? 14.562 7.613 10.077 1.00 65.81 208 SER A C 1
ATOM 1714 O O . SER A 1 208 ? 14.183 7.554 8.919 1.00 65.81 208 SER A O 1
ATOM 1716 N N . ARG A 1 209 ? 15.837 7.902 10.374 1.00 72.19 209 ARG A N 1
ATOM 1717 C CA . ARG A 1 209 ? 16.872 8.035 9.329 1.00 72.19 209 ARG A CA 1
ATOM 1718 C C . ARG A 1 209 ? 16.993 6.723 8.552 1.00 72.19 209 ARG A C 1
ATOM 1720 O O . ARG A 1 209 ? 17.594 5.775 9.059 1.00 72.19 209 ARG A O 1
ATOM 1727 N N . LEU A 1 210 ? 16.442 6.680 7.344 1.00 80.25 210 LEU A N 1
ATOM 1728 C CA . LEU A 1 210 ? 16.474 5.497 6.489 1.00 80.25 210 LEU A CA 1
ATOM 1729 C C . LEU A 1 210 ? 17.668 5.509 5.555 1.00 80.25 210 LEU A C 1
ATOM 1731 O O . LEU A 1 210 ? 18.282 6.533 5.270 1.00 80.25 210 LEU A O 1
ATOM 1735 N N . THR A 1 211 ? 17.958 4.323 5.047 1.00 88.88 211 THR A N 1
ATOM 1736 C CA . THR A 1 211 ? 18.963 4.098 4.016 1.00 88.88 211 THR A CA 1
ATOM 1737 C C . THR A 1 211 ? 18.319 3.366 2.852 1.00 88.88 211 THR A C 1
ATOM 1739 O O . THR A 1 211 ? 17.272 2.735 2.998 1.00 88.88 211 THR A O 1
ATOM 1742 N N . VAL A 1 212 ? 18.971 3.387 1.692 1.00 92.25 212 VAL A N 1
ATOM 1743 C CA . VAL A 1 212 ? 18.501 2.623 0.528 1.00 92.25 212 VAL A CA 1
ATOM 1744 C C . VAL A 1 212 ? 18.394 1.119 0.802 1.00 92.25 212 VAL A C 1
ATOM 1746 O O . VAL A 1 212 ? 17.556 0.459 0.199 1.00 92.25 212 VAL A O 1
ATOM 1749 N N . GLU A 1 213 ? 19.180 0.583 1.741 1.00 93.25 213 GLU A N 1
ATOM 1750 C CA . GLU A 1 213 ? 19.090 -0.828 2.135 1.00 93.25 213 GLU A CA 1
ATOM 1751 C C . GLU A 1 213 ? 17.709 -1.160 2.711 1.00 93.25 213 GLU A C 1
ATOM 1753 O O . GLU A 1 213 ? 17.160 -2.201 2.376 1.00 93.25 213 GLU A O 1
ATOM 1758 N N . HIS A 1 214 ? 17.095 -0.244 3.473 1.00 91.50 214 HIS A N 1
ATOM 1759 C CA . HIS A 1 214 ? 15.722 -0.421 3.956 1.00 91.50 214 HIS A CA 1
ATOM 1760 C C . HIS A 1 214 ? 14.737 -0.543 2.787 1.00 91.50 214 HIS A C 1
ATOM 1762 O O . HIS A 1 214 ? 13.886 -1.424 2.783 1.00 91.50 214 HIS A O 1
ATOM 1768 N N . LEU A 1 215 ? 14.875 0.294 1.751 1.00 93.88 215 LEU A N 1
ATOM 1769 C CA . LEU A 1 215 ? 14.008 0.216 0.569 1.00 93.88 215 LEU A CA 1
ATOM 1770 C C . LEU A 1 215 ? 14.163 -1.120 -0.176 1.00 93.88 215 LEU A C 1
ATOM 1772 O O . LEU A 1 215 ? 13.190 -1.636 -0.717 1.00 93.88 215 LEU A O 1
ATOM 1776 N N . MET A 1 216 ? 15.379 -1.676 -0.217 1.00 94.56 216 MET A N 1
ATOM 1777 C CA . MET A 1 216 ? 15.669 -2.940 -0.907 1.00 94.56 216 MET A CA 1
ATOM 1778 C C . MET A 1 216 ? 15.220 -4.185 -0.125 1.00 94.56 216 MET A C 1
ATOM 1780 O O . MET A 1 216 ? 15.014 -5.233 -0.736 1.00 94.56 216 MET A O 1
ATOM 1784 N N . THR A 1 217 ? 15.071 -4.106 1.202 1.00 93.69 217 THR A N 1
ATOM 1785 C CA . THR A 1 217 ? 14.640 -5.243 2.039 1.00 93.69 217 THR A CA 1
ATOM 1786 C C . THR A 1 217 ? 13.123 -5.354 2.195 1.00 93.69 217 THR A C 1
ATOM 1788 O O . THR A 1 217 ? 12.629 -6.433 2.537 1.00 93.69 217 THR A O 1
ATOM 1791 N N . LEU A 1 218 ? 12.382 -4.273 1.937 1.00 93.69 218 LEU A N 1
ATOM 1792 C CA . LEU A 1 218 ? 10.922 -4.231 2.010 1.00 93.69 218 LEU A CA 1
ATOM 1793 C C . LEU A 1 218 ? 10.259 -4.973 0.839 1.00 93.69 218 LEU A C 1
ATOM 1795 O O . LEU A 1 218 ? 10.562 -4.736 -0.332 1.00 93.69 218 LEU A O 1
ATOM 1799 N N . ASP A 1 219 ? 9.286 -5.828 1.158 1.00 94.75 219 ASP A N 1
ATOM 1800 C CA . ASP A 1 219 ? 8.404 -6.467 0.178 1.00 94.75 219 ASP A CA 1
ATOM 1801 C C . ASP A 1 219 ? 7.039 -5.763 0.160 1.00 94.75 219 ASP A C 1
ATOM 1803 O O . ASP A 1 219 ? 6.045 -6.277 0.681 1.00 94.75 219 ASP A O 1
ATOM 1807 N N . CYS A 1 220 ? 6.998 -4.565 -0.428 1.00 95.31 220 CYS A N 1
ATOM 1808 C CA . CYS A 1 220 ? 5.815 -3.699 -0.471 1.00 95.31 220 CYS A CA 1
ATOM 1809 C C . CYS A 1 220 ? 5.284 -3.500 -1.896 1.00 95.31 220 CYS A C 1
ATOM 1811 O O . CYS A 1 220 ? 6.004 -3.681 -2.880 1.00 95.31 220 CYS A O 1
ATOM 1813 N N . VAL A 1 221 ? 4.009 -3.116 -2.008 1.00 95.38 221 VAL A N 1
ATOM 1814 C CA . VAL A 1 221 ? 3.426 -2.630 -3.272 1.00 95.38 221 VAL A CA 1
ATOM 1815 C C . VAL A 1 221 ? 3.768 -1.155 -3.454 1.00 95.38 221 VAL A C 1
ATOM 1817 O O . VAL A 1 221 ? 4.155 -0.737 -4.540 1.00 95.38 221 VAL A O 1
ATOM 1820 N N . GLU A 1 222 ? 3.693 -0.386 -2.377 1.00 96.12 222 GLU A N 1
ATOM 1821 C CA . GLU A 1 222 ? 3.890 1.054 -2.379 1.00 96.12 222 GLU A CA 1
ATOM 1822 C C . GLU A 1 222 ? 4.763 1.471 -1.198 1.00 96.12 222 GLU A C 1
ATOM 1824 O O . GLU A 1 222 ? 4.588 0.969 -0.083 1.00 96.12 222 GLU A O 1
ATOM 1829 N N . ILE A 1 223 ? 5.732 2.347 -1.466 1.00 95.50 223 ILE A N 1
ATOM 1830 C CA . ILE A 1 223 ? 6.642 2.888 -0.457 1.00 95.50 223 ILE A CA 1
ATOM 1831 C C . ILE A 1 223 ? 6.712 4.407 -0.612 1.00 95.50 223 ILE A C 1
ATOM 1833 O O . ILE A 1 223 ? 7.063 4.897 -1.687 1.00 95.50 223 ILE A O 1
ATOM 1837 N N . LEU A 1 224 ? 6.427 5.141 0.460 1.00 93.50 224 LEU A N 1
ATOM 1838 C CA . LEU A 1 224 ? 6.601 6.589 0.542 1.00 93.50 224 LEU A CA 1
ATOM 1839 C C . LEU A 1 224 ? 7.668 6.904 1.585 1.00 93.50 224 LEU A C 1
ATOM 1841 O O . LEU A 1 224 ? 7.614 6.423 2.711 1.00 93.50 224 LEU A O 1
ATOM 1845 N N . ALA A 1 225 ? 8.659 7.705 1.213 1.00 91.69 225 ALA A N 1
ATOM 1846 C CA . ALA A 1 225 ? 9.678 8.198 2.126 1.00 91.69 225 ALA A CA 1
ATOM 1847 C C . ALA A 1 225 ? 9.878 9.701 1.913 1.00 91.69 225 ALA A C 1
ATOM 1849 O O . ALA A 1 225 ? 10.762 10.152 1.177 1.00 91.69 225 ALA A O 1
ATOM 1850 N N . SER A 1 226 ? 9.012 10.472 2.564 1.00 83.25 226 SER A N 1
ATOM 1851 C CA . SER A 1 226 ? 8.878 11.917 2.358 1.00 83.25 226 SER A CA 1
ATOM 1852 C C . SER A 1 226 ? 9.855 12.745 3.197 1.00 83.25 226 SER A C 1
ATOM 1854 O O . SER A 1 226 ? 10.012 13.947 2.964 1.00 83.25 226 SER A O 1
ATOM 1856 N N . GLU A 1 227 ? 10.528 12.127 4.171 1.00 81.75 227 GLU A N 1
ATOM 1857 C CA . GLU A 1 227 ? 11.485 12.821 5.028 1.00 81.75 227 GLU A CA 1
ATOM 1858 C C . GLU A 1 227 ? 12.687 13.343 4.221 1.00 81.75 227 GLU A C 1
ATOM 1860 O O . GLU A 1 227 ? 13.357 12.627 3.468 1.00 81.75 227 GLU A O 1
ATOM 1865 N N . LYS A 1 228 ? 12.967 14.637 4.401 1.00 79.31 228 LYS A N 1
ATOM 1866 C CA . LYS A 1 228 ? 14.038 15.329 3.686 1.00 79.31 228 LYS A CA 1
ATOM 1867 C C . LYS A 1 228 ? 15.405 14.748 4.030 1.00 79.31 228 LYS A C 1
ATOM 1869 O O . LYS A 1 228 ? 15.661 14.325 5.151 1.00 79.31 228 LYS A O 1
ATOM 1874 N N . HIS A 1 229 ? 16.321 14.852 3.072 1.00 74.19 229 HIS A N 1
ATOM 1875 C CA . HIS A 1 229 ? 17.737 14.503 3.229 1.00 74.19 229 HIS A CA 1
ATOM 1876 C C . HIS A 1 229 ? 18.039 13.010 3.470 1.00 74.19 229 HIS A C 1
ATOM 1878 O O . HIS A 1 229 ? 19.181 12.677 3.785 1.00 74.19 229 HIS A O 1
ATOM 1884 N N . ASN A 1 230 ? 17.069 12.107 3.271 1.00 79.56 230 ASN A N 1
ATOM 1885 C CA . ASN A 1 230 ? 17.287 10.666 3.454 1.00 79.56 230 ASN A CA 1
ATOM 1886 C C . ASN A 1 230 ? 17.980 9.989 2.262 1.00 79.56 230 ASN A C 1
ATOM 1888 O O . ASN A 1 230 ? 18.712 9.023 2.462 1.00 79.56 230 ASN A O 1
ATOM 1892 N N . PHE A 1 231 ? 17.798 10.492 1.034 1.00 90.19 231 PHE A N 1
ATOM 1893 C CA . PHE A 1 231 ? 18.304 9.814 -0.163 1.00 90.19 231 PHE A CA 1
ATOM 1894 C C . PHE A 1 231 ? 19.089 10.725 -1.103 1.00 90.19 231 PHE A C 1
ATOM 1896 O O . PHE A 1 231 ? 18.684 11.840 -1.451 1.00 90.19 231 PHE A O 1
ATOM 1903 N N . LYS A 1 232 ? 20.217 10.198 -1.587 1.00 92.31 232 LYS A N 1
ATOM 1904 C CA . LYS A 1 232 ? 21.031 10.788 -2.652 1.00 92.31 232 LYS A CA 1
ATOM 1905 C C . LYS A 1 232 ? 20.726 10.126 -3.992 1.00 92.31 232 LYS A C 1
ATOM 1907 O O . LYS A 1 232 ? 20.442 8.935 -4.082 1.00 92.31 232 LYS A O 1
ATOM 1912 N N . SER A 1 233 ? 20.938 10.869 -5.077 1.00 94.19 233 SER A N 1
ATOM 1913 C CA . SER A 1 233 ? 20.760 10.359 -6.450 1.00 94.19 233 SER A CA 1
ATOM 1914 C C . SER A 1 233 ? 21.570 9.081 -6.746 1.00 94.19 233 SER A C 1
ATOM 1916 O O . SER A 1 233 ? 21.111 8.208 -7.477 1.00 94.19 233 SER A O 1
ATOM 1918 N N . ALA A 1 234 ? 22.763 8.932 -6.154 1.00 94.31 234 ALA A N 1
ATOM 1919 C CA . ALA A 1 234 ? 23.583 7.725 -6.306 1.00 94.31 234 ALA A CA 1
ATOM 1920 C C . ALA A 1 234 ? 23.000 6.503 -5.571 1.00 94.31 234 ALA A C 1
ATOM 1922 O O . ALA A 1 234 ? 23.141 5.377 -6.040 1.00 94.31 234 ALA A O 1
ATOM 1923 N N . GLU A 1 235 ? 22.328 6.711 -4.440 1.00 94.69 235 GLU A N 1
ATOM 1924 C CA . GLU A 1 235 ? 21.650 5.643 -3.703 1.00 94.69 235 GLU A CA 1
ATOM 1925 C C . GLU A 1 235 ? 20.404 5.192 -4.462 1.00 94.69 235 GLU A C 1
ATOM 1927 O O . GLU A 1 235 ? 20.216 3.998 -4.679 1.00 94.69 235 GLU A O 1
ATOM 1932 N N . MET A 1 236 ? 19.631 6.132 -5.004 1.00 95.94 236 MET A N 1
ATOM 1933 C CA . MET A 1 236 ? 18.494 5.793 -5.861 1.00 95.94 236 MET A CA 1
ATOM 1934 C C . MET A 1 236 ? 18.908 5.083 -7.154 1.00 95.94 236 MET A C 1
ATOM 1936 O O . MET A 1 236 ? 18.217 4.167 -7.590 1.00 95.94 236 MET A O 1
ATOM 1940 N N . ASN A 1 237 ? 20.081 5.390 -7.720 1.00 96.31 237 ASN A N 1
ATOM 1941 C CA . ASN A 1 237 ? 20.650 4.588 -8.809 1.00 96.31 237 ASN A CA 1
ATOM 1942 C C . ASN A 1 237 ? 20.909 3.128 -8.385 1.00 96.31 237 ASN A C 1
ATOM 1944 O O . ASN A 1 237 ? 20.634 2.211 -9.164 1.00 96.31 237 ASN A O 1
ATOM 1948 N N . ARG A 1 238 ? 21.399 2.891 -7.155 1.00 97.31 238 ARG A N 1
ATOM 1949 C CA . ARG A 1 238 ? 21.552 1.528 -6.605 1.00 97.31 238 ARG A CA 1
ATOM 1950 C C . ARG A 1 238 ? 20.192 0.840 -6.499 1.00 97.31 238 ARG A C 1
ATOM 1952 O O . ARG A 1 238 ? 20.080 -0.309 -6.917 1.00 97.31 238 ARG A O 1
ATOM 1959 N N . PHE A 1 239 ? 19.164 1.542 -6.021 1.00 97.06 239 PHE A N 1
ATOM 1960 C CA . PHE A 1 239 ? 17.799 1.014 -5.956 1.00 97.06 239 PHE A CA 1
ATOM 1961 C C . PHE A 1 239 ? 17.238 0.653 -7.337 1.00 97.06 239 PHE A C 1
ATOM 1963 O O . PHE A 1 239 ? 16.757 -0.460 -7.534 1.00 97.06 239 PHE A O 1
ATOM 1970 N N . PHE A 1 240 ? 17.378 1.532 -8.333 1.00 96.44 240 PHE A N 1
ATOM 1971 C CA . PHE A 1 240 ? 16.941 1.234 -9.699 1.00 96.44 240 PHE A CA 1
ATOM 1972 C C . PHE A 1 240 ? 17.637 -0.012 -10.250 1.00 96.44 240 PHE A C 1
ATOM 1974 O O . PHE A 1 240 ? 16.986 -0.877 -10.829 1.00 96.44 240 PHE A O 1
ATOM 1981 N N . LYS A 1 241 ? 18.950 -0.155 -10.029 1.00 95.00 241 LYS A N 1
ATOM 1982 C CA . LYS A 1 241 ? 19.707 -1.352 -10.432 1.00 95.00 241 LYS A CA 1
ATOM 1983 C C . LYS A 1 241 ? 19.258 -2.613 -9.693 1.00 95.00 241 LYS A C 1
ATOM 1985 O O . LYS A 1 241 ? 19.183 -3.671 -10.321 1.00 95.00 241 LYS A O 1
ATOM 1990 N N . HIS A 1 242 ? 18.941 -2.506 -8.404 1.00 95.50 242 HIS A N 1
ATOM 1991 C CA . HIS A 1 242 ? 18.372 -3.596 -7.613 1.00 95.50 242 HIS A CA 1
ATOM 1992 C C . HIS A 1 242 ? 17.038 -4.069 -8.210 1.00 95.50 242 HIS A C 1
ATOM 1994 O O . HIS A 1 242 ? 16.904 -5.247 -8.545 1.00 95.50 242 HIS A O 1
ATOM 2000 N N . TRP A 1 243 ? 16.105 -3.146 -8.466 1.00 95.62 243 TRP A N 1
ATOM 2001 C CA . TRP A 1 243 ? 14.820 -3.468 -9.093 1.00 95.62 243 TRP A CA 1
ATOM 2002 C C . TRP A 1 243 ? 14.998 -4.072 -10.492 1.00 95.62 243 TRP A C 1
ATOM 2004 O O . TRP A 1 243 ? 14.455 -5.130 -10.803 1.00 95.62 243 TRP A O 1
ATOM 2014 N N . ILE A 1 244 ? 15.852 -3.465 -11.323 1.00 90.69 244 ILE A N 1
ATOM 2015 C CA . ILE A 1 244 ? 16.196 -3.951 -12.669 1.00 90.69 244 ILE A CA 1
ATOM 2016 C C . ILE A 1 244 ? 16.746 -5.389 -12.643 1.00 90.69 244 ILE A C 1
ATOM 2018 O O . ILE A 1 244 ? 16.580 -6.130 -13.618 1.00 90.69 244 ILE A O 1
ATOM 2022 N N . SER A 1 245 ? 17.410 -5.782 -11.559 1.00 90.94 245 SER A N 1
ATOM 2023 C CA . SER A 1 245 ? 17.974 -7.124 -11.369 1.00 90.94 245 SER A CA 1
ATOM 2024 C C . SER A 1 245 ? 16.959 -8.139 -10.828 1.00 90.94 245 SER A C 1
ATOM 2026 O O . SER A 1 245 ? 17.309 -9.301 -10.660 1.00 90.94 245 SER A O 1
ATOM 2028 N N . GLY A 1 246 ? 15.705 -7.731 -10.606 1.00 87.94 246 GLY A N 1
ATOM 2029 C CA . GLY A 1 246 ? 14.617 -8.587 -10.126 1.00 87.94 246 GLY A CA 1
ATOM 2030 C C . GLY A 1 246 ? 14.235 -8.371 -8.660 1.00 87.94 246 GLY A C 1
ATOM 2031 O O . GLY A 1 246 ? 13.361 -9.082 -8.168 1.00 87.94 246 GLY A O 1
ATOM 2032 N N . GLY A 1 247 ? 14.861 -7.410 -7.975 1.00 91.44 247 GLY A N 1
ATOM 2033 C CA . GLY A 1 247 ? 14.526 -7.030 -6.603 1.00 91.44 247 GLY A CA 1
ATOM 2034 C C . GLY A 1 247 ? 13.177 -6.310 -6.472 1.00 91.44 247 GLY A C 1
ATOM 2035 O O . GLY A 1 247 ? 12.637 -5.807 -7.458 1.00 91.44 247 GLY A O 1
ATOM 2036 N N . SER A 1 248 ? 12.627 -6.275 -5.254 1.00 94.06 248 SER A N 1
ATOM 2037 C CA . SER A 1 248 ? 11.327 -5.660 -4.912 1.00 94.06 248 SER A CA 1
ATOM 2038 C C . SER A 1 248 ? 10.189 -5.995 -5.905 1.00 94.06 248 SER A C 1
ATOM 2040 O O . SER A 1 248 ? 9.586 -5.101 -6.507 1.00 94.06 248 SER A O 1
ATOM 2042 N N . PRO A 1 249 ? 9.861 -7.286 -6.118 1.00 91.25 249 PRO A N 1
ATOM 2043 C CA . PRO A 1 249 ? 8.997 -7.724 -7.218 1.00 91.25 249 PRO A CA 1
ATOM 2044 C C . PRO A 1 249 ? 7.539 -7.248 -7.111 1.00 91.25 249 PRO A C 1
ATOM 2046 O O . PRO A 1 249 ? 6.846 -7.175 -8.134 1.00 91.25 249 PRO A O 1
ATOM 2049 N N . ARG A 1 250 ? 7.054 -6.932 -5.902 1.00 93.69 250 ARG A N 1
ATOM 2050 C CA . ARG A 1 250 ? 5.687 -6.440 -5.658 1.00 93.69 250 ARG A CA 1
ATOM 2051 C C . ARG A 1 250 ? 5.519 -4.940 -5.896 1.00 93.69 250 ARG A C 1
ATOM 2053 O O . ARG A 1 250 ? 4.385 -4.524 -6.118 1.00 93.69 250 ARG A O 1
ATOM 2060 N N . LEU A 1 251 ? 6.612 -4.179 -5.944 1.00 95.69 251 LEU A N 1
ATOM 2061 C CA . LEU A 1 251 ? 6.582 -2.723 -6.035 1.00 95.69 251 LEU A CA 1
ATOM 2062 C C . LEU A 1 251 ? 5.867 -2.241 -7.306 1.00 95.69 251 LEU A C 1
ATOM 2064 O O . LEU A 1 251 ? 6.137 -2.725 -8.414 1.00 95.69 251 LEU A O 1
ATOM 2068 N N . THR A 1 252 ? 4.974 -1.272 -7.128 1.00 95.38 252 THR A N 1
ATOM 2069 C CA . THR A 1 252 ? 4.295 -0.509 -8.178 1.00 95.38 252 THR A CA 1
ATOM 2070 C C . THR A 1 252 ? 4.635 0.973 -8.102 1.00 95.38 252 THR A C 1
ATOM 2072 O O . THR A 1 252 ? 4.803 1.590 -9.150 1.00 95.38 252 THR A O 1
ATOM 2075 N N . LEU A 1 253 ? 4.792 1.536 -6.901 1.00 96.00 253 LEU A N 1
ATOM 2076 C CA . LEU A 1 253 ? 5.115 2.947 -6.705 1.00 96.00 253 LEU A CA 1
ATOM 2077 C C . LEU A 1 253 ? 6.129 3.136 -5.573 1.00 96.00 253 LEU A C 1
ATOM 2079 O O . LEU A 1 253 ? 5.983 2.579 -4.488 1.00 96.00 253 LEU A O 1
ATOM 2083 N N . LEU A 1 254 ? 7.149 3.944 -5.842 1.00 96.56 254 LEU A N 1
ATOM 2084 C CA . LEU A 1 254 ? 8.073 4.467 -4.848 1.00 96.56 254 LEU A CA 1
ATOM 2085 C C . LEU A 1 254 ? 8.128 5.991 -4.973 1.00 96.56 254 LEU A C 1
ATOM 2087 O O . LEU A 1 254 ? 8.398 6.510 -6.058 1.00 96.56 254 LEU A O 1
ATOM 2091 N N . GLU A 1 255 ? 7.935 6.688 -3.862 1.00 94.62 255 GLU A N 1
ATOM 2092 C CA . GLU A 1 255 ? 8.115 8.134 -3.745 1.00 94.62 255 GLU A CA 1
ATOM 2093 C C . GLU A 1 255 ? 9.164 8.424 -2.677 1.00 94.62 255 GLU A C 1
ATOM 2095 O O . GLU A 1 255 ? 9.062 7.944 -1.550 1.00 94.62 255 GLU A O 1
ATOM 2100 N N . VAL A 1 256 ? 10.196 9.190 -3.032 1.00 94.50 256 VAL A N 1
ATOM 2101 C CA . VAL A 1 256 ? 11.256 9.566 -2.089 1.00 94.50 256 VAL A CA 1
ATOM 2102 C C . VAL A 1 256 ? 11.652 11.025 -2.240 1.00 94.50 256 VAL A C 1
ATOM 2104 O O . VAL A 1 256 ? 11.819 11.517 -3.359 1.00 94.50 256 VAL A O 1
ATOM 2107 N N . HIS A 1 257 ? 11.904 11.705 -1.125 1.00 91.31 257 HIS A N 1
ATOM 2108 C CA . HIS A 1 257 ? 12.538 13.019 -1.163 1.00 91.31 257 HIS A CA 1
ATOM 2109 C C . HIS A 1 257 ? 14.033 12.878 -1.473 1.00 91.31 257 HIS A C 1
ATOM 2111 O O . HIS A 1 257 ? 14.780 12.210 -0.753 1.00 91.31 257 HIS A O 1
ATOM 2117 N N . LEU A 1 258 ? 14.506 13.560 -2.518 1.00 89.69 258 LEU A N 1
ATOM 2118 C CA . LEU A 1 258 ? 15.935 13.647 -2.817 1.00 89.69 258 LEU A CA 1
ATOM 2119 C C . LEU A 1 258 ? 16.540 14.896 -2.185 1.00 89.69 258 LEU A C 1
ATOM 2121 O O . LEU A 1 258 ? 16.001 15.988 -2.314 1.00 89.69 258 LEU A O 1
ATOM 2125 N N . ASP A 1 259 ? 17.692 14.739 -1.535 1.00 82.12 259 ASP A N 1
ATOM 2126 C CA . ASP A 1 259 ? 18.451 15.864 -0.976 1.00 82.12 259 ASP A CA 1
ATOM 2127 C C . ASP A 1 259 ? 18.913 16.830 -2.082 1.00 82.12 259 ASP A C 1
ATOM 2129 O O . ASP A 1 259 ? 18.521 17.992 -2.150 1.00 82.12 259 ASP A O 1
ATOM 2133 N N . ILE A 1 260 ? 19.710 16.296 -3.013 1.00 84.69 260 ILE A N 1
ATOM 2134 C CA . ILE A 1 260 ? 20.198 17.004 -4.195 1.00 84.69 260 ILE A CA 1
ATOM 2135 C C . ILE A 1 260 ? 19.974 16.105 -5.408 1.00 84.69 260 ILE A C 1
ATOM 2137 O O . ILE A 1 260 ? 20.549 15.009 -5.525 1.00 84.69 260 ILE A O 1
ATOM 2141 N N . PHE A 1 261 ? 19.148 16.588 -6.333 1.00 88.69 261 PHE A N 1
ATOM 2142 C CA . PHE A 1 261 ? 18.940 15.931 -7.613 1.00 88.69 261 PHE A CA 1
ATOM 2143 C C . PHE A 1 261 ? 20.188 16.080 -8.486 1.00 88.69 261 PHE A C 1
ATOM 2145 O O . PHE A 1 261 ? 20.641 17.180 -8.797 1.00 88.69 261 PHE A O 1
ATOM 2152 N N . ASN A 1 262 ? 20.763 14.947 -8.877 1.00 91.00 262 ASN A N 1
ATOM 2153 C CA . ASN A 1 262 ? 21.881 14.872 -9.801 1.00 91.00 262 ASN A CA 1
ATOM 2154 C C . ASN A 1 262 ? 21.575 13.800 -10.841 1.00 91.00 262 ASN A C 1
ATOM 2156 O O . ASN A 1 262 ? 21.802 12.609 -10.616 1.00 91.00 262 ASN A O 1
ATOM 2160 N N . GLU A 1 263 ? 21.080 14.253 -11.987 1.00 89.06 263 GLU A N 1
ATOM 2161 C CA . GLU A 1 263 ? 20.663 13.401 -13.096 1.00 89.06 263 GLU A CA 1
ATOM 2162 C C . GLU A 1 263 ? 21.773 12.441 -13.545 1.00 89.06 263 GLU A C 1
ATOM 2164 O O . GLU A 1 263 ? 21.537 11.243 -13.671 1.00 89.06 263 GLU A O 1
ATOM 2169 N N . ARG A 1 264 ? 23.016 12.926 -13.688 1.00 91.12 264 ARG A N 1
ATOM 2170 C CA . ARG A 1 264 ? 24.156 12.094 -14.118 1.00 91.12 264 ARG A CA 1
ATOM 2171 C C . ARG A 1 264 ? 24.407 10.924 -13.168 1.00 91.12 264 ARG A C 1
ATOM 2173 O O . ARG A 1 264 ? 24.655 9.811 -13.620 1.00 91.12 264 ARG A O 1
ATOM 2180 N N . LYS A 1 265 ? 24.345 11.167 -11.854 1.00 94.12 265 LYS A N 1
ATOM 2181 C CA . LYS A 1 265 ? 24.511 10.117 -10.836 1.00 94.12 265 LYS A CA 1
ATOM 2182 C C . LYS A 1 265 ? 23.315 9.169 -10.805 1.00 94.12 265 LYS A C 1
ATOM 2184 O O . LYS A 1 265 ? 23.518 7.966 -10.681 1.00 94.12 265 LYS A O 1
ATOM 2189 N N . LEU A 1 266 ? 22.097 9.698 -10.938 1.00 93.94 266 LEU A N 1
ATOM 2190 C CA . LEU A 1 266 ? 20.870 8.899 -10.950 1.00 93.94 266 LEU A CA 1
ATOM 2191 C C . LEU A 1 266 ? 20.818 7.950 -12.158 1.00 93.94 266 LEU A C 1
ATOM 2193 O O . LEU A 1 266 ? 20.417 6.796 -12.022 1.00 93.94 266 LEU A O 1
ATOM 2197 N N . LEU A 1 267 ? 21.270 8.417 -13.323 1.00 92.25 267 LEU A N 1
ATOM 2198 C CA . LEU A 1 267 ? 21.222 7.690 -14.594 1.00 92.25 267 LEU A CA 1
ATOM 2199 C C . LEU A 1 267 ? 22.455 6.828 -14.886 1.00 92.25 267 LEU A C 1
ATOM 2201 O O . LEU A 1 267 ? 22.472 6.099 -15.877 1.00 92.25 267 LEU A O 1
ATOM 2205 N N . ALA A 1 268 ? 23.490 6.876 -14.046 1.00 93.19 268 ALA A N 1
ATOM 2206 C CA . ALA A 1 268 ? 24.753 6.192 -14.301 1.00 93.19 268 ALA A CA 1
ATOM 2207 C C . ALA A 1 268 ? 24.562 4.682 -14.563 1.00 93.19 268 ALA A C 1
ATOM 2209 O O . ALA A 1 268 ? 24.213 3.908 -13.662 1.00 93.19 268 ALA A O 1
ATOM 2210 N N . GLY A 1 269 ? 24.830 4.252 -15.800 1.00 88.94 269 GLY A N 1
ATOM 2211 C CA . GLY A 1 269 ? 24.712 2.855 -16.233 1.00 88.94 269 GLY A CA 1
ATOM 2212 C C . GLY A 1 269 ? 23.276 2.358 -16.440 1.00 88.94 269 GLY A C 1
ATOM 2213 O O . GLY A 1 269 ? 23.059 1.148 -16.412 1.00 88.94 269 GLY A O 1
ATOM 2214 N N . ILE A 1 270 ? 22.299 3.255 -16.616 1.00 89.44 270 ILE A N 1
ATOM 2215 C CA . ILE A 1 270 ? 20.901 2.913 -16.909 1.00 89.44 270 ILE A CA 1
ATOM 2216 C C . ILE A 1 270 ? 20.499 3.555 -18.238 1.00 89.44 270 ILE A C 1
ATOM 2218 O O . ILE A 1 270 ? 20.615 4.763 -18.421 1.00 89.44 270 ILE A O 1
ATOM 2222 N N . ASN A 1 271 ? 19.986 2.741 -19.161 1.00 86.06 271 ASN A N 1
ATOM 2223 C CA . ASN A 1 271 ? 19.476 3.227 -20.440 1.00 86.06 271 ASN A CA 1
ATOM 2224 C C . ASN A 1 271 ? 18.035 3.716 -20.279 1.00 86.06 271 ASN A C 1
ATOM 2226 O O . ASN A 1 271 ? 17.127 2.917 -20.023 1.00 86.06 271 ASN A O 1
ATOM 2230 N N . VAL A 1 272 ? 17.838 5.018 -20.469 1.00 89.62 272 VAL A N 1
ATOM 2231 C CA . VAL A 1 272 ? 16.540 5.688 -20.356 1.00 89.62 272 VAL A CA 1
ATOM 2232 C C . VAL A 1 272 ? 16.181 6.420 -21.643 1.00 89.62 272 VAL A C 1
ATOM 2234 O O . VAL A 1 272 ? 17.059 6.818 -22.407 1.00 89.62 272 VAL A O 1
ATOM 2237 N N . LYS A 1 273 ? 14.885 6.627 -21.873 1.00 88.06 273 LYS A N 1
ATOM 2238 C CA . LYS A 1 273 ? 14.369 7.567 -22.878 1.00 88.06 273 LYS A CA 1
ATOM 2239 C C . LYS A 1 273 ? 13.329 8.476 -22.235 1.00 88.06 273 LYS A C 1
ATOM 2241 O O . LYS A 1 273 ? 12.605 8.046 -21.341 1.00 88.06 273 LYS A O 1
ATOM 2246 N N . TRP A 1 274 ? 13.215 9.704 -22.720 1.00 87.38 274 TRP A N 1
ATOM 2247 C CA . TRP A 1 274 ? 12.087 10.556 -22.364 1.00 87.38 274 TRP A CA 1
ATOM 2248 C C . TRP A 1 274 ? 10.795 10.026 -22.999 1.00 87.38 274 TRP A C 1
ATOM 2250 O O . TRP A 1 274 ? 10.787 9.633 -24.169 1.00 87.38 274 TRP A O 1
ATOM 2260 N N . ASN A 1 275 ? 9.708 10.019 -22.234 1.00 83.19 275 ASN A N 1
ATOM 2261 C CA . ASN A 1 275 ? 8.379 9.638 -22.681 1.00 83.19 275 ASN A CA 1
ATOM 2262 C C . ASN A 1 275 ? 7.364 10.707 -22.247 1.00 83.19 275 ASN A C 1
ATOM 2264 O O . ASN A 1 275 ? 7.108 10.904 -21.062 1.00 83.19 275 ASN A O 1
ATOM 2268 N N . ALA A 1 276 ? 6.774 11.391 -23.229 1.00 84.31 276 ALA A N 1
ATOM 2269 C CA . ALA A 1 276 ? 5.760 12.424 -23.011 1.00 84.31 276 ALA A CA 1
ATOM 2270 C C . ALA A 1 276 ? 4.333 11.860 -22.843 1.00 84.31 276 ALA A C 1
ATOM 2272 O O . ALA A 1 276 ? 3.385 12.622 -22.660 1.00 84.31 276 ALA A O 1
ATOM 2273 N N . SER A 1 277 ? 4.160 10.539 -22.936 1.00 80.56 277 SER A N 1
ATOM 2274 C CA . SER A 1 277 ? 2.858 9.887 -22.785 1.00 80.56 277 SER A CA 1
ATOM 2275 C C . SER A 1 277 ? 2.352 9.980 -21.348 1.00 80.56 277 SER A C 1
ATOM 2277 O O . SER A 1 277 ? 3.109 10.222 -20.408 1.00 80.56 277 SER A O 1
ATOM 2279 N N . LYS A 1 278 ? 1.054 9.726 -21.184 1.00 86.06 278 LYS A N 1
ATOM 2280 C CA . LYS A 1 278 ? 0.421 9.550 -19.880 1.00 86.06 278 LYS A CA 1
ATOM 2281 C C . LYS A 1 278 ? 0.390 8.069 -19.518 1.00 86.06 278 LYS A C 1
ATOM 2283 O O . LYS A 1 278 ? -0.017 7.248 -20.338 1.00 86.06 278 LYS A O 1
ATOM 2288 N N . MET A 1 279 ? 0.796 7.737 -18.301 1.00 85.44 279 MET A N 1
ATOM 2289 C CA . MET A 1 279 ? 0.782 6.381 -17.768 1.00 85.44 279 MET A CA 1
ATOM 2290 C C . MET A 1 279 ? 0.161 6.373 -16.372 1.00 85.44 279 MET A C 1
ATOM 2292 O O . MET A 1 279 ? 0.555 7.152 -15.513 1.00 85.44 279 MET A O 1
ATOM 2296 N N . ASN A 1 280 ? -0.792 5.474 -16.137 1.00 86.31 280 ASN A N 1
ATOM 2297 C CA . ASN A 1 280 ? -1.423 5.305 -14.830 1.00 86.31 280 ASN A CA 1
ATOM 2298 C C . ASN A 1 280 ? -0.771 4.139 -14.088 1.00 86.31 280 ASN A C 1
ATOM 2300 O O . ASN A 1 280 ? -0.836 2.992 -14.535 1.00 86.31 280 ASN A O 1
ATOM 2304 N N . VAL A 1 281 ? -0.158 4.439 -12.949 1.00 87.69 281 VAL A N 1
ATOM 2305 C CA . VAL A 1 281 ? 0.447 3.457 -12.049 1.00 87.69 281 VAL A CA 1
ATOM 2306 C C . VAL A 1 281 ? -0.559 3.106 -10.967 1.00 87.69 281 VAL A C 1
ATOM 2308 O O . VAL A 1 281 ? -1.120 4.002 -10.351 1.00 87.69 281 VAL A O 1
ATOM 2311 N N . ARG A 1 282 ? -0.810 1.814 -10.742 1.00 85.25 282 ARG A N 1
ATOM 2312 C CA . ARG A 1 282 ? -1.731 1.372 -9.686 1.00 85.25 282 ARG A CA 1
ATOM 2313 C C . ARG A 1 282 ? -1.062 1.482 -8.317 1.00 85.25 282 ARG A C 1
ATOM 2315 O O . ARG A 1 282 ? 0.043 0.966 -8.146 1.00 85.25 282 ARG A O 1
ATOM 2322 N N . THR A 1 283 ? -1.738 2.113 -7.371 1.00 85.75 283 THR A N 1
ATOM 2323 C CA . THR A 1 283 ? -1.335 2.207 -5.961 1.00 85.75 283 THR A CA 1
ATOM 2324 C C . THR A 1 283 ? -1.856 1.005 -5.170 1.00 85.75 283 THR A C 1
ATOM 2326 O O . THR A 1 283 ? -2.601 0.163 -5.686 1.00 85.75 283 THR A O 1
ATOM 2329 N N . SER A 1 284 ? -1.431 0.893 -3.913 1.00 83.19 284 SER A N 1
ATOM 2330 C CA . SER A 1 284 ? -1.802 -0.203 -3.010 1.00 83.19 284 SER A CA 1
ATOM 2331 C C . SER A 1 284 ? -3.302 -0.271 -2.683 1.00 83.19 284 SER A C 1
ATOM 2333 O O . SER A 1 284 ? -3.818 -1.352 -2.393 1.00 83.19 284 SER A O 1
ATOM 2335 N N . ASP A 1 285 ? -4.002 0.858 -2.774 1.00 80.88 285 ASP A N 1
ATOM 2336 C CA . ASP A 1 285 ? -5.439 1.026 -2.535 1.00 80.88 285 ASP A CA 1
ATOM 2337 C C . ASP A 1 285 ? -6.280 1.002 -3.826 1.00 80.88 285 ASP A C 1
ATOM 2339 O O . ASP A 1 285 ? -7.418 1.467 -3.842 1.00 80.88 285 ASP A O 1
ATOM 2343 N N . GLU A 1 286 ? -5.715 0.471 -4.915 1.00 77.44 286 GLU A N 1
ATOM 2344 C CA . GLU A 1 286 ? -6.331 0.383 -6.248 1.00 77.44 286 GLU A CA 1
ATOM 2345 C C . GLU A 1 286 ? -6.623 1.733 -6.929 1.00 77.44 286 GLU A C 1
ATOM 2347 O O . GLU A 1 286 ? -7.216 1.761 -8.013 1.00 77.44 286 GLU A O 1
ATOM 2352 N N . LYS A 1 287 ? -6.156 2.855 -6.367 1.00 82.44 287 LYS A N 1
ATOM 2353 C CA . LYS A 1 287 ? -6.139 4.139 -7.076 1.00 82.44 287 LYS A CA 1
ATOM 2354 C C . LYS A 1 287 ? -5.042 4.154 -8.144 1.00 82.44 287 LYS A C 1
ATOM 2356 O O . LYS A 1 287 ? -4.283 3.201 -8.348 1.00 82.44 287 LYS A O 1
ATOM 2361 N N . THR A 1 288 ? -4.995 5.248 -8.900 1.00 85.12 288 THR A N 1
ATOM 2362 C CA . THR A 1 288 ? -4.001 5.443 -9.955 1.00 85.12 288 THR A CA 1
ATOM 2363 C C . THR A 1 288 ? -3.222 6.729 -9.758 1.00 85.12 288 THR A C 1
ATOM 2365 O O . THR A 1 288 ? -3.817 7.801 -9.673 1.00 85.12 288 THR A O 1
ATOM 2368 N N . PHE A 1 289 ? -1.897 6.625 -9.784 1.00 85.44 289 PHE A N 1
ATOM 2369 C CA . PHE A 1 289 ? -0.986 7.756 -9.852 1.00 85.44 289 PHE A CA 1
ATOM 2370 C C . PHE A 1 289 ? -0.620 8.051 -11.312 1.00 85.44 289 PHE A C 1
ATOM 2372 O O . PHE A 1 289 ? -0.176 7.162 -12.046 1.00 85.44 289 PHE A O 1
ATOM 2379 N N . LEU A 1 290 ? -0.803 9.302 -11.739 1.00 86.62 290 LEU A N 1
ATOM 2380 C CA . LEU A 1 290 ? -0.546 9.727 -13.112 1.00 86.62 290 LEU A CA 1
ATOM 2381 C C . LEU A 1 290 ? 0.929 10.110 -13.314 1.00 86.62 290 LEU A C 1
ATOM 2383 O O . LEU A 1 290 ? 1.444 11.084 -12.758 1.00 86.62 290 LEU A O 1
ATOM 2387 N N . PHE A 1 291 ? 1.591 9.366 -14.190 1.00 88.44 291 PHE A N 1
ATOM 2388 C CA . PHE A 1 291 ? 2.867 9.728 -14.787 1.00 88.44 291 PHE A CA 1
ATOM 2389 C C . PHE A 1 291 ? 2.619 10.437 -16.115 1.00 88.44 291 PHE A C 1
ATOM 2391 O O . PHE A 1 291 ? 2.154 9.838 -17.079 1.00 88.44 291 PHE A O 1
ATOM 2398 N N . ASP A 1 292 ? 2.954 11.713 -16.163 1.00 87.88 292 ASP A N 1
ATOM 2399 C CA . ASP A 1 292 ? 2.971 12.573 -17.334 1.00 87.88 292 ASP A CA 1
ATOM 2400 C C . ASP A 1 292 ? 4.381 13.146 -17.488 1.00 87.88 292 ASP A C 1
ATOM 2402 O O . ASP A 1 292 ? 4.931 13.694 -16.539 1.00 87.88 292 ASP A O 1
ATOM 2406 N N . GLY A 1 293 ? 5.003 12.964 -18.655 1.00 86.12 293 GLY A N 1
ATOM 2407 C CA . GLY A 1 293 ? 6.385 13.408 -18.870 1.00 86.12 293 GLY A CA 1
ATOM 2408 C C . GLY A 1 293 ? 7.380 12.733 -17.918 1.00 86.12 293 GLY A C 1
ATOM 2409 O O . GLY A 1 293 ? 7.708 13.248 -16.850 1.00 86.12 293 GLY A O 1
ATOM 2410 N N . PHE A 1 294 ? 7.884 11.565 -18.306 1.00 93.25 294 PHE A N 1
ATOM 2411 C CA . PHE A 1 294 ? 8.764 10.765 -17.455 1.00 93.25 294 PHE A CA 1
ATOM 2412 C C . PHE A 1 294 ? 9.914 10.130 -18.237 1.00 93.25 294 PHE A C 1
ATOM 2414 O O . PHE A 1 294 ? 9.872 9.991 -19.459 1.00 93.25 294 PHE A O 1
ATOM 2421 N N . PHE A 1 295 ? 10.948 9.700 -17.518 1.00 91.12 295 PHE A N 1
ATOM 2422 C CA . PHE A 1 295 ? 12.025 8.887 -18.069 1.00 91.12 295 PHE A CA 1
ATOM 2423 C C . PHE A 1 295 ? 11.645 7.411 -17.982 1.00 91.12 295 PHE A C 1
ATOM 2425 O O . PHE A 1 295 ? 11.521 6.854 -16.895 1.00 91.12 295 PHE A O 1
ATOM 2432 N N . GLU A 1 296 ? 11.457 6.766 -19.128 1.00 91.12 296 GLU A N 1
ATOM 2433 C CA . GLU A 1 296 ? 11.193 5.333 -19.222 1.00 91.12 296 GLU A CA 1
ATOM 2434 C C . GLU A 1 296 ? 12.517 4.563 -19.228 1.00 91.12 296 GLU A C 1
ATOM 2436 O O . GLU A 1 296 ? 13.390 4.817 -20.066 1.00 91.12 296 GLU A O 1
ATOM 2441 N N . ILE A 1 297 ? 12.661 3.597 -18.319 1.00 90.50 297 ILE A N 1
ATOM 2442 C CA . ILE A 1 297 ? 13.804 2.681 -18.308 1.00 90.50 297 ILE A CA 1
ATOM 2443 C C . ILE A 1 297 ? 13.546 1.600 -19.358 1.00 90.50 297 ILE A C 1
ATOM 2445 O O . ILE A 1 297 ? 12.536 0.901 -19.326 1.00 90.50 297 ILE A O 1
ATOM 2449 N N . LEU A 1 298 ? 14.480 1.441 -20.296 1.00 82.25 298 LEU A N 1
ATOM 2450 C CA . LEU A 1 298 ? 14.283 0.570 -21.461 1.00 82.25 298 LEU A CA 1
ATOM 2451 C C . LEU A 1 298 ? 14.365 -0.928 -21.140 1.00 82.25 298 LEU A C 1
ATOM 2453 O O . LEU A 1 298 ? 13.939 -1.760 -21.944 1.00 82.25 298 LEU A O 1
ATOM 2457 N N . LYS A 1 299 ? 14.944 -1.286 -19.991 1.00 78.56 299 LYS A N 1
ATOM 2458 C CA . LYS A 1 299 ? 15.042 -2.675 -19.545 1.00 78.56 299 LYS A CA 1
ATOM 2459 C C . LYS A 1 299 ? 13.735 -3.113 -18.892 1.00 78.56 299 LYS A C 1
ATOM 2461 O O . LYS A 1 299 ? 13.179 -2.412 -18.056 1.00 78.56 299 LYS A O 1
ATOM 2466 N N . ILE A 1 300 ? 13.291 -4.307 -19.266 1.00 77.69 300 ILE A N 1
ATOM 2467 C CA . ILE A 1 300 ? 12.067 -4.918 -18.758 1.00 77.69 300 ILE A CA 1
ATOM 2468 C C . ILE A 1 300 ? 12.449 -6.038 -17.814 1.00 77.69 300 ILE A C 1
ATOM 2470 O O . ILE A 1 300 ? 13.269 -6.891 -18.156 1.00 77.69 300 ILE A O 1
ATOM 2474 N N . THR A 1 301 ? 11.818 -6.035 -16.649 1.00 74.56 301 THR A N 1
ATOM 2475 C CA . THR A 1 301 ? 12.103 -6.981 -15.578 1.00 74.56 301 THR A CA 1
ATOM 2476 C C . THR A 1 301 ? 10.793 -7.619 -15.150 1.00 74.56 301 THR A C 1
ATOM 2478 O O . THR A 1 301 ? 9.817 -6.925 -14.886 1.00 74.56 301 THR A O 1
ATOM 2481 N N . ASN A 1 302 ? 10.736 -8.953 -15.141 1.00 73.56 302 ASN A N 1
ATOM 2482 C CA . ASN A 1 302 ? 9.555 -9.724 -14.728 1.00 73.56 302 ASN A CA 1
ATOM 2483 C C . ASN A 1 302 ? 8.250 -9.326 -15.455 1.00 73.56 302 ASN A C 1
ATOM 2485 O O . ASN A 1 302 ? 7.185 -9.263 -14.848 1.00 73.56 302 ASN A O 1
ATOM 2489 N N . GLY A 1 303 ? 8.330 -9.003 -16.753 1.00 74.62 303 GLY A N 1
ATOM 2490 C CA . GLY A 1 303 ? 7.168 -8.570 -17.548 1.00 74.62 303 GLY A CA 1
ATOM 2491 C C . GLY A 1 303 ? 6.660 -7.158 -17.223 1.00 74.62 303 GLY A C 1
ATOM 2492 O O . GLY A 1 303 ? 5.634 -6.737 -17.758 1.00 74.62 303 GLY A O 1
ATOM 2493 N N . LYS A 1 304 ? 7.373 -6.405 -16.379 1.00 84.44 304 LYS A N 1
ATOM 2494 C CA . LYS A 1 304 ? 7.015 -5.047 -15.967 1.00 84.44 304 LYS A CA 1
ATOM 2495 C C . LYS A 1 304 ? 7.925 -4.009 -16.624 1.00 84.44 304 LYS A C 1
ATOM 2497 O O . LYS A 1 304 ? 9.142 -4.181 -16.704 1.00 84.44 304 LYS A O 1
ATOM 2502 N N . SER A 1 305 ? 7.305 -2.936 -17.096 1.00 89.62 305 SER A N 1
ATOM 2503 C CA . SER A 1 305 ? 7.964 -1.697 -17.502 1.00 89.62 305 SER A CA 1
ATOM 2504 C C . SER A 1 305 ? 8.047 -0.751 -16.307 1.00 89.62 305 SER A C 1
ATOM 2506 O O . SER A 1 305 ? 7.284 -0.874 -15.347 1.00 89.62 305 SER A O 1
ATOM 2508 N N . THR A 1 306 ? 8.973 0.199 -16.361 1.00 93.12 306 THR A N 1
ATOM 2509 C CA . THR A 1 306 ? 9.127 1.191 -15.301 1.00 93.12 306 THR A CA 1
ATOM 2510 C C . THR A 1 306 ? 9.597 2.525 -15.861 1.00 93.12 306 THR A C 1
ATOM 2512 O O . THR A 1 306 ? 10.222 2.599 -16.925 1.00 93.12 306 THR A O 1
ATOM 2515 N N . GLY A 1 307 ? 9.306 3.587 -15.127 1.00 94.06 307 GLY A N 1
ATOM 2516 C CA . GLY A 1 307 ? 9.845 4.904 -15.378 1.00 94.06 307 GLY A CA 1
ATOM 2517 C C . GLY A 1 307 ? 9.846 5.745 -14.118 1.00 94.06 307 GLY A C 1
ATOM 2518 O O . GLY A 1 307 ? 9.263 5.377 -13.099 1.00 94.06 307 GLY A O 1
ATOM 2519 N N . PHE A 1 308 ? 10.518 6.884 -14.190 1.00 95.31 308 PHE A N 1
ATOM 2520 C CA . PHE A 1 308 ? 10.594 7.812 -13.077 1.00 95.31 308 PHE A CA 1
ATOM 2521 C C . PHE A 1 308 ? 10.463 9.261 -13.540 1.00 95.31 308 PHE A C 1
ATOM 2523 O O . PHE A 1 308 ? 10.793 9.602 -14.677 1.00 95.31 308 PHE A O 1
ATOM 2530 N N . LYS A 1 309 ? 9.997 10.124 -12.642 1.00 93.50 309 LYS A N 1
ATOM 2531 C CA . LYS A 1 309 ? 10.010 11.579 -12.813 1.00 93.50 309 LYS A CA 1
ATOM 2532 C C . LYS A 1 309 ? 10.449 12.248 -11.520 1.00 93.50 309 LYS A 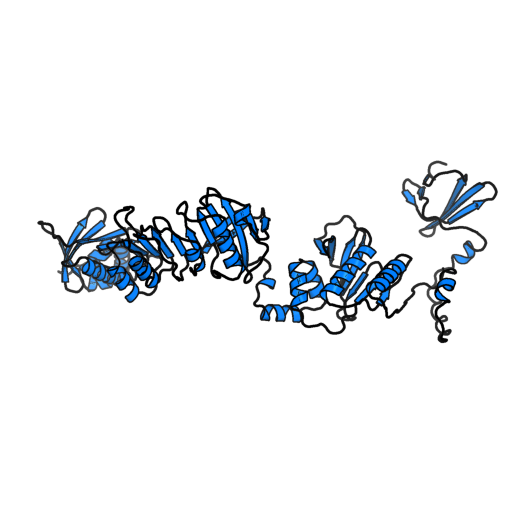C 1
ATOM 2534 O O . LYS A 1 309 ? 10.328 11.671 -10.443 1.00 93.50 309 LYS A O 1
ATOM 2539 N N . PHE A 1 310 ? 10.975 13.457 -11.641 1.00 91.31 310 PHE A N 1
ATOM 2540 C CA . PHE A 1 310 ? 11.375 14.273 -10.504 1.00 91.31 310 PHE A CA 1
ATOM 2541 C C . PHE A 1 310 ? 10.557 15.561 -10.509 1.00 91.31 310 PHE A C 1
ATOM 2543 O O . PHE A 1 310 ? 10.528 16.262 -11.519 1.00 91.31 310 PHE A O 1
ATOM 2550 N N . LEU A 1 311 ? 9.877 15.854 -9.402 1.00 89.00 311 LEU A N 1
ATOM 2551 C CA . LEU A 1 311 ? 9.006 17.017 -9.268 1.00 89.00 311 LEU A CA 1
ATOM 2552 C C . LEU A 1 311 ? 9.030 17.517 -7.822 1.00 89.00 311 LEU A C 1
ATOM 2554 O O . LEU A 1 311 ? 8.839 16.740 -6.895 1.00 89.00 311 LEU A O 1
ATOM 2558 N N . GLY A 1 312 ? 9.266 18.816 -7.624 1.00 85.75 312 GLY A N 1
ATOM 2559 C CA . GLY A 1 312 ? 9.136 19.447 -6.304 1.00 85.75 312 GLY A CA 1
ATOM 2560 C C . GLY A 1 312 ? 10.058 18.891 -5.208 1.00 85.75 312 GLY A C 1
ATOM 2561 O O . GLY A 1 312 ? 9.694 18.944 -4.041 1.00 85.75 312 GLY A O 1
ATOM 2562 N N . GLY A 1 313 ? 11.226 18.338 -5.560 1.00 88.00 313 GLY A N 1
ATOM 2563 C CA . GLY A 1 313 ? 12.124 17.680 -4.595 1.00 88.00 313 GLY A CA 1
ATOM 2564 C C . GLY A 1 313 ? 11.873 16.178 -4.422 1.00 88.00 313 GLY A C 1
ATOM 2565 O O . GLY A 1 313 ? 12.721 15.479 -3.867 1.00 88.00 313 GLY A O 1
ATOM 2566 N N . MET A 1 314 ? 10.766 15.664 -4.961 1.00 91.81 314 MET A N 1
ATOM 2567 C CA . MET A 1 314 ? 10.389 14.257 -4.888 1.00 91.81 314 MET A CA 1
ATOM 2568 C C . MET A 1 314 ? 10.765 13.509 -6.167 1.00 91.81 314 MET A C 1
ATOM 2570 O O . MET A 1 314 ? 10.540 13.974 -7.287 1.00 91.81 314 MET A O 1
ATOM 2574 N N . LEU A 1 315 ? 11.338 12.322 -5.995 1.00 94.88 315 LEU A N 1
ATOM 2575 C CA . LEU A 1 315 ? 11.542 11.335 -7.043 1.00 94.88 315 LEU A CA 1
ATOM 2576 C C . LEU A 1 315 ? 10.406 10.315 -6.983 1.00 94.88 315 LEU A C 1
ATOM 2578 O O . LEU A 1 315 ? 10.270 9.589 -6.002 1.00 94.88 315 LEU A O 1
ATOM 2582 N N . TYR A 1 316 ? 9.657 10.223 -8.075 1.00 95.06 316 TYR A N 1
ATOM 2583 C CA . TYR A 1 316 ? 8.602 9.240 -8.277 1.00 95.06 316 TYR A CA 1
ATOM 2584 C C . TYR A 1 316 ? 9.120 8.141 -9.189 1.00 95.06 316 TYR A C 1
ATOM 2586 O O . TYR A 1 316 ? 9.532 8.427 -10.312 1.00 95.06 316 TYR A O 1
ATOM 2594 N N . PHE A 1 317 ? 9.065 6.894 -8.744 1.00 96.19 317 PHE A N 1
ATOM 2595 C CA . PHE A 1 317 ? 9.418 5.709 -9.516 1.00 96.19 317 PHE A CA 1
ATOM 2596 C C . PHE A 1 317 ? 8.195 4.801 -9.628 1.00 96.19 317 PHE A C 1
ATOM 2598 O O . PHE A 1 317 ? 7.690 4.286 -8.635 1.00 96.19 317 PHE A O 1
ATOM 2605 N N . GLY A 1 318 ? 7.701 4.638 -10.851 1.00 95.19 318 GLY A N 1
ATOM 2606 C CA . GLY A 1 318 ? 6.496 3.883 -11.160 1.00 95.19 318 GLY A CA 1
ATOM 2607 C C . GLY A 1 318 ? 6.814 2.600 -11.911 1.00 95.19 318 GLY A C 1
ATOM 2608 O O . GLY A 1 318 ? 7.696 2.562 -12.770 1.00 95.19 318 GLY A O 1
ATOM 2609 N N . VAL A 1 319 ? 6.064 1.546 -11.620 1.00 93.38 319 VAL A N 1
ATOM 2610 C CA . VAL A 1 319 ? 6.192 0.229 -12.237 1.00 93.38 319 VAL A CA 1
ATOM 2611 C C . VAL A 1 319 ? 4.817 -0.241 -12.692 1.00 93.38 319 VAL A C 1
ATOM 2613 O O . VAL A 1 319 ? 3.847 -0.227 -11.936 1.00 93.38 319 VAL A O 1
ATOM 2616 N N . TRP A 1 320 ? 4.728 -0.697 -13.937 1.00 89.81 320 TRP A N 1
ATOM 2617 C CA . TRP A 1 320 ? 3.473 -1.124 -14.546 1.00 89.81 320 TRP A CA 1
ATOM 2618 C C . TRP A 1 320 ? 3.662 -2.345 -15.450 1.00 89.81 320 TRP A C 1
ATOM 2620 O O . TRP A 1 320 ? 4.765 -2.592 -15.943 1.00 89.81 320 TRP A O 1
ATOM 2630 N N . PRO A 1 321 ? 2.602 -3.138 -15.693 1.00 82.62 321 PRO A N 1
ATOM 2631 C CA . PRO A 1 321 ? 2.656 -4.224 -16.664 1.00 82.62 321 PRO A CA 1
ATOM 2632 C C . PRO A 1 321 ? 3.091 -3.697 -18.030 1.00 82.62 321 PRO A C 1
ATOM 2634 O O . PRO A 1 321 ? 2.616 -2.653 -18.482 1.00 82.62 321 PRO A O 1
ATOM 2637 N N . CYS A 1 322 ? 3.995 -4.411 -18.697 1.00 71.88 322 CYS A N 1
ATOM 2638 C CA . CYS A 1 322 ? 4.398 -4.018 -20.035 1.00 71.88 322 CYS A CA 1
ATOM 2639 C C . CYS A 1 322 ? 3.191 -4.083 -20.990 1.00 71.88 322 CYS A C 1
ATOM 2641 O O . CYS A 1 322 ? 2.439 -5.056 -20.989 1.00 71.88 322 CYS A O 1
ATOM 2643 N N . SER A 1 323 ? 3.023 -3.061 -21.831 1.00 57.59 323 SER A N 1
ATOM 2644 C CA . SER A 1 323 ? 1.871 -2.857 -22.725 1.00 57.59 323 SER A CA 1
ATOM 2645 C C . SER A 1 323 ? 1.749 -3.860 -23.880 1.00 57.59 323 SER A C 1
ATOM 2647 O O . SER A 1 323 ? 0.875 -3.712 -24.729 1.00 57.59 323 SER A O 1
ATOM 2649 N N . VAL A 1 324 ? 2.589 -4.897 -23.922 1.00 55.31 324 VAL A N 1
ATOM 2650 C CA . VAL A 1 324 ? 2.498 -5.971 -24.914 1.00 55.31 324 VAL A CA 1
ATOM 2651 C C . VAL A 1 324 ? 2.193 -7.284 -2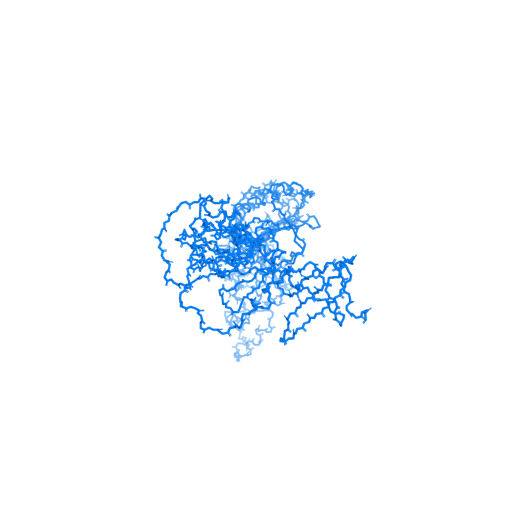4.185 1.00 55.31 324 VAL A C 1
ATOM 2653 O O . VAL A 1 324 ? 3.125 -7.928 -23.697 1.00 55.31 324 VAL A O 1
ATOM 2656 N N . PRO A 1 325 ? 0.911 -7.701 -24.120 1.00 49.12 325 PRO A N 1
ATOM 2657 C CA . PRO A 1 325 ? 0.457 -8.859 -23.343 1.00 49.12 325 PRO A CA 1
ATOM 2658 C C . PRO A 1 325 ? 1.186 -10.160 -23.684 1.00 49.12 325 PRO A C 1
ATOM 2660 O O . PRO A 1 325 ? 1.394 -10.992 -22.805 1.00 49.12 325 PRO A O 1
ATOM 2663 N N . LEU A 1 326 ? 1.628 -10.311 -24.941 1.00 50.81 326 LEU A N 1
ATOM 2664 C CA . LEU A 1 326 ? 2.418 -11.461 -25.370 1.00 50.81 326 LEU A CA 1
ATOM 2665 C C . LEU A 1 326 ? 3.688 -11.605 -24.503 1.00 50.81 326 LEU A C 1
ATOM 2667 O O . LEU A 1 326 ? 3.918 -12.663 -23.934 1.00 50.81 326 LEU A O 1
ATOM 2671 N N . PHE A 1 327 ? 4.465 -10.536 -24.292 1.00 51.97 327 PHE A N 1
ATOM 2672 C CA . PHE A 1 327 ? 5.744 -10.599 -23.561 1.00 51.97 327 PHE A CA 1
ATOM 2673 C C . PHE A 1 327 ? 5.614 -10.588 -22.027 1.00 51.97 327 PHE A C 1
ATOM 2675 O O . PHE A 1 327 ? 6.617 -10.402 -21.332 1.00 51.97 327 PHE A O 1
ATOM 2682 N N . CYS A 1 328 ? 4.399 -10.747 -21.502 1.00 51.75 328 CYS A N 1
ATOM 2683 C CA . CYS A 1 328 ? 4.118 -10.844 -20.068 1.00 51.75 328 CYS A CA 1
ATOM 2684 C C . CYS A 1 328 ? 3.886 -12.293 -19.614 1.00 51.75 328 CYS A C 1
ATOM 2686 O O . CYS A 1 328 ? 3.694 -12.540 -18.425 1.00 51.75 328 CYS A O 1
ATOM 2688 N N . LEU A 1 329 ? 3.892 -13.252 -20.544 1.00 57.47 329 LEU A N 1
ATOM 2689 C CA . LEU A 1 329 ? 3.706 -14.660 -20.222 1.00 57.47 329 LEU A CA 1
ATOM 2690 C C . LEU A 1 329 ? 4.981 -15.267 -19.618 1.00 57.47 329 LEU A C 1
ATOM 2692 O O . LEU A 1 329 ? 6.086 -14.916 -20.044 1.00 57.47 329 LEU A O 1
ATOM 2696 N N . PRO A 1 330 ? 4.852 -16.209 -18.662 1.00 65.44 330 PRO A N 1
ATOM 2697 C CA . PRO A 1 330 ? 5.981 -17.002 -18.192 1.00 65.44 330 PRO A CA 1
ATOM 2698 C C . PRO A 1 330 ? 6.746 -17.600 -19.372 1.00 65.44 330 PRO A C 1
ATOM 2700 O O . PRO A 1 330 ? 6.136 -18.030 -20.352 1.00 65.44 330 PRO A O 1
ATOM 2703 N N . HIS A 1 331 ? 8.074 -17.665 -19.262 1.00 65.56 331 HIS A N 1
ATOM 2704 C CA . HIS A 1 331 ? 8.968 -18.077 -20.351 1.00 65.56 331 HIS A CA 1
ATOM 2705 C C . HIS A 1 331 ? 8.503 -19.354 -21.079 1.00 65.56 331 HIS A C 1
ATOM 2707 O O . HIS A 1 331 ? 8.522 -19.407 -22.305 1.00 65.56 331 HIS A O 1
ATOM 2713 N N . LEU A 1 332 ? 8.013 -20.357 -20.340 1.00 72.00 332 LEU A N 1
ATOM 2714 C CA . LEU A 1 332 ? 7.496 -21.614 -20.899 1.00 72.00 332 LEU A CA 1
ATOM 2715 C C . LEU A 1 332 ? 6.194 -21.444 -21.696 1.00 72.00 332 LEU A C 1
ATOM 2717 O O . LEU A 1 332 ? 6.071 -22.001 -22.785 1.00 72.00 332 LEU A O 1
ATOM 2721 N N . ALA A 1 333 ? 5.242 -20.656 -21.191 1.00 69.44 333 ALA A N 1
ATOM 2722 C CA . ALA A 1 333 ? 3.996 -20.366 -21.900 1.00 69.44 333 ALA A CA 1
ATOM 2723 C C . ALA A 1 333 ? 4.274 -19.553 -23.171 1.00 69.44 333 ALA A C 1
ATOM 2725 O O . ALA A 1 333 ? 3.715 -19.828 -24.231 1.00 69.44 333 ALA A O 1
ATOM 2726 N N . PHE A 1 334 ? 5.204 -18.601 -23.083 1.00 71.19 334 PHE A N 1
ATOM 2727 C CA . PHE A 1 334 ? 5.597 -17.780 -24.218 1.00 71.19 334 PHE A CA 1
ATOM 2728 C C . PHE A 1 334 ? 6.315 -18.583 -25.309 1.00 71.19 334 PHE A C 1
ATOM 2730 O O . PHE A 1 334 ? 6.002 -18.454 -26.492 1.00 71.19 334 PHE A O 1
ATOM 2737 N N . MET A 1 335 ? 7.216 -19.480 -24.906 1.00 78.25 335 MET A N 1
ATOM 2738 C CA . MET A 1 335 ? 7.854 -20.442 -25.801 1.00 78.25 335 MET A CA 1
ATOM 2739 C C . MET A 1 335 ? 6.819 -21.366 -26.465 1.00 78.25 335 MET A C 1
ATOM 2741 O O . MET A 1 335 ? 6.927 -21.642 -27.657 1.00 78.25 335 MET A O 1
ATOM 2745 N N . GLY A 1 336 ? 5.797 -21.813 -25.727 1.00 79.56 336 GLY A N 1
ATOM 2746 C CA . GLY A 1 336 ? 4.682 -22.592 -26.273 1.00 79.56 336 GLY A CA 1
ATOM 2747 C C . GLY A 1 336 ? 3.930 -21.853 -27.384 1.00 79.56 336 GLY A C 1
ATOM 2748 O O . GLY A 1 336 ? 3.712 -22.420 -28.450 1.00 79.56 336 GLY A O 1
ATOM 2749 N N . ILE A 1 337 ? 3.616 -20.571 -27.175 1.00 80.06 337 ILE A N 1
ATOM 2750 C CA . ILE A 1 337 ? 2.934 -19.733 -28.173 1.00 80.06 337 ILE A CA 1
ATOM 2751 C C . ILE A 1 337 ? 3.803 -19.507 -29.407 1.00 80.06 337 ILE A C 1
ATOM 2753 O O . ILE A 1 337 ? 3.323 -19.701 -30.518 1.00 80.06 337 ILE A O 1
ATOM 2757 N N . ILE A 1 338 ? 5.078 -19.136 -29.237 1.00 83.31 338 ILE A N 1
ATOM 2758 C CA . ILE A 1 338 ? 5.987 -18.919 -30.377 1.00 83.31 338 ILE A CA 1
ATOM 2759 C C . ILE A 1 338 ? 6.117 -20.193 -31.215 1.00 83.31 338 ILE A C 1
ATOM 2761 O O . ILE A 1 338 ? 6.104 -20.122 -32.438 1.00 83.31 338 ILE A O 1
ATOM 2765 N N . ASN A 1 339 ? 6.200 -21.361 -30.575 1.00 81.38 339 ASN A N 1
ATOM 2766 C CA . ASN A 1 339 ? 6.284 -22.633 -31.293 1.00 81.38 339 ASN A CA 1
ATOM 2767 C C . ASN A 1 339 ? 4.966 -23.037 -31.972 1.00 81.38 339 ASN A C 1
ATOM 2769 O O . ASN A 1 339 ? 5.000 -23.836 -32.902 1.00 81.38 339 ASN A O 1
ATOM 2773 N N . ALA A 1 340 ? 3.827 -22.505 -31.523 1.00 81.50 340 ALA A N 1
ATOM 2774 C CA . ALA A 1 340 ? 2.533 -22.698 -32.174 1.00 81.50 340 ALA A CA 1
ATOM 2775 C C . ALA A 1 340 ? 2.297 -21.720 -33.341 1.00 81.50 340 ALA A C 1
ATOM 2777 O O . ALA A 1 340 ? 1.456 -21.993 -34.193 1.00 81.50 340 ALA A O 1
ATOM 2778 N N . MET A 1 341 ? 3.027 -20.597 -33.395 1.00 82.50 341 MET A N 1
ATOM 2779 C CA . MET A 1 341 ? 2.948 -19.644 -34.504 1.00 82.50 341 MET A CA 1
ATOM 2780 C C . MET A 1 341 ? 3.495 -20.252 -35.797 1.00 82.50 341 MET A C 1
ATOM 2782 O O . MET A 1 341 ? 4.601 -20.798 -35.828 1.00 82.50 341 MET A O 1
ATOM 2786 N N . SER A 1 342 ? 2.769 -20.042 -36.892 1.00 81.12 342 SER A N 1
ATOM 2787 C CA . SER A 1 342 ? 3.261 -20.274 -38.249 1.00 81.12 342 SER A CA 1
ATOM 2788 C C . SER A 1 342 ? 4.470 -19.386 -38.575 1.00 81.12 342 SER A C 1
ATOM 2790 O O . SER A 1 342 ? 4.676 -18.325 -37.979 1.00 81.12 342 SER A O 1
ATOM 2792 N N . THR A 1 343 ? 5.262 -19.775 -39.578 1.00 80.44 343 THR A N 1
ATOM 2793 C CA . THR A 1 343 ? 6.392 -18.969 -40.073 1.00 80.44 343 THR A CA 1
ATOM 2794 C C . THR A 1 343 ? 5.958 -17.547 -40.436 1.00 80.44 343 THR A C 1
ATOM 2796 O O . THR A 1 343 ? 6.647 -16.583 -40.102 1.00 80.44 343 THR A O 1
ATOM 2799 N N . SER A 1 344 ? 4.780 -17.405 -41.047 1.00 79.19 344 SER A N 1
ATOM 2800 C CA . SER A 1 344 ? 4.192 -16.118 -41.413 1.00 79.19 344 SER A CA 1
ATOM 2801 C C . SER A 1 344 ? 3.925 -15.235 -40.193 1.00 79.19 344 SER A C 1
ATOM 2803 O O . SER A 1 344 ? 4.303 -14.064 -40.178 1.00 79.19 344 SER A O 1
ATOM 2805 N N . GLU A 1 345 ? 3.325 -15.795 -39.141 1.00 82.19 345 GLU A N 1
ATOM 2806 C CA . GLU A 1 345 ? 3.043 -15.081 -37.891 1.00 82.19 345 GLU A CA 1
ATOM 2807 C C . GLU A 1 345 ? 4.324 -14.682 -37.157 1.00 82.19 345 GLU A C 1
ATOM 2809 O O . GLU A 1 345 ? 4.405 -13.568 -36.637 1.00 82.19 345 GLU A O 1
ATOM 2814 N N . GLN A 1 346 ? 5.350 -15.536 -37.169 1.00 86.31 346 GLN A N 1
ATOM 2815 C CA . GLN A 1 346 ? 6.655 -15.217 -36.588 1.00 86.31 346 GLN A CA 1
ATOM 2816 C C . GLN A 1 346 ? 7.330 -14.049 -37.327 1.00 86.31 346 GLN A C 1
ATOM 2818 O O . GLN A 1 346 ? 7.815 -13.114 -36.685 1.00 86.31 346 GLN A O 1
ATOM 2823 N N . VAL A 1 347 ? 7.311 -14.042 -38.668 1.00 84.56 347 VAL A N 1
ATOM 2824 C CA . VAL A 1 347 ? 7.843 -12.922 -39.468 1.00 84.56 347 VAL A CA 1
ATOM 2825 C C . VAL A 1 347 ? 7.073 -11.645 -39.169 1.00 84.56 347 VAL A C 1
ATOM 2827 O O . VAL A 1 347 ? 7.680 -10.647 -38.794 1.00 84.56 347 VAL A O 1
ATOM 2830 N N . LEU A 1 348 ? 5.746 -11.668 -39.263 1.00 81.56 348 LEU A N 1
ATOM 2831 C CA . LEU A 1 348 ? 4.931 -10.472 -39.060 1.00 81.56 348 LEU A CA 1
ATOM 2832 C C . LEU A 1 348 ? 5.079 -9.901 -37.648 1.00 81.56 348 LEU A C 1
ATOM 2834 O O . LEU A 1 348 ? 5.290 -8.700 -37.495 1.00 81.56 348 LEU A O 1
ATOM 2838 N N . THR A 1 349 ? 5.073 -10.755 -36.624 1.00 83.44 349 THR A N 1
ATOM 2839 C CA . THR A 1 349 ? 5.257 -10.327 -35.231 1.00 83.44 349 THR A CA 1
ATOM 2840 C C . THR A 1 349 ? 6.654 -9.741 -35.010 1.00 83.44 349 THR A C 1
ATOM 2842 O O . THR A 1 349 ? 6.809 -8.749 -34.298 1.00 83.44 349 THR A O 1
ATOM 2845 N N . SER A 1 350 ? 7.686 -10.295 -35.656 1.00 84.56 350 SER A N 1
ATOM 2846 C CA . SER A 1 350 ? 9.057 -9.779 -35.552 1.00 84.56 350 SER A CA 1
ATOM 2847 C C . SER A 1 350 ? 9.240 -8.381 -36.163 1.00 84.56 350 SER A C 1
ATOM 2849 O O . SER A 1 350 ? 10.118 -7.641 -35.723 1.00 84.56 350 SER A O 1
ATOM 2851 N N . LEU A 1 351 ? 8.402 -7.991 -37.132 1.00 80.12 351 LEU A N 1
ATOM 2852 C CA . LEU A 1 351 ? 8.437 -6.667 -37.767 1.00 80.12 351 LEU A CA 1
ATOM 2853 C C . LEU A 1 351 ? 7.808 -5.569 -36.890 1.00 80.12 351 LEU A C 1
ATOM 2855 O O . LEU A 1 351 ? 8.039 -4.383 -37.126 1.00 80.12 351 LEU A O 1
ATOM 2859 N N . CYS A 1 352 ? 7.046 -5.943 -35.855 1.00 74.94 352 CYS A N 1
ATOM 2860 C CA . CYS A 1 352 ? 6.368 -4.991 -34.973 1.00 74.94 352 CYS A CA 1
ATOM 2861 C C . CYS A 1 352 ? 7.324 -4.255 -34.022 1.00 74.94 352 CYS A C 1
ATOM 2863 O O . CYS A 1 352 ? 7.050 -3.126 -33.623 1.00 74.94 352 CYS A O 1
ATOM 2865 N N . SER A 1 353 ? 8.428 -4.882 -33.595 1.00 73.56 353 SER A N 1
ATOM 2866 C CA . SER A 1 353 ? 9.442 -4.224 -32.758 1.00 73.56 353 SER A CA 1
ATOM 2867 C C . SER A 1 353 ? 10.750 -5.012 -32.698 1.00 73.56 353 SER A C 1
ATOM 2869 O O . SER A 1 353 ? 10.763 -6.237 -32.807 1.00 73.56 353 SER A O 1
ATOM 2871 N N . ARG A 1 354 ? 11.856 -4.325 -32.373 1.00 73.25 354 ARG A N 1
ATOM 2872 C CA . ARG A 1 354 ? 13.145 -4.982 -32.068 1.00 73.25 354 ARG A CA 1
ATOM 2873 C C . ARG A 1 354 ? 13.030 -6.008 -30.939 1.00 73.25 354 ARG A C 1
ATOM 2875 O O . ARG A 1 354 ? 13.720 -7.020 -30.956 1.00 73.25 354 ARG A O 1
ATOM 2882 N N . ARG A 1 355 ? 12.150 -5.757 -29.964 1.00 70.12 355 ARG A N 1
ATOM 2883 C CA . ARG A 1 355 ? 11.897 -6.687 -28.860 1.00 70.12 355 ARG A CA 1
ATOM 2884 C C . ARG A 1 355 ? 11.244 -7.969 -29.366 1.00 70.12 355 ARG A C 1
ATOM 2886 O O . ARG A 1 355 ? 11.721 -9.046 -29.037 1.00 70.12 355 ARG A O 1
ATOM 2893 N N . ALA A 1 356 ? 10.216 -7.846 -30.203 1.00 78.38 356 ALA A N 1
ATOM 2894 C CA . ALA A 1 356 ? 9.548 -8.993 -30.803 1.00 78.38 356 ALA A CA 1
ATOM 2895 C C . ALA A 1 356 ? 10.497 -9.830 -31.659 1.00 78.38 356 ALA A C 1
ATOM 2897 O O . ALA A 1 356 ? 10.527 -11.050 -31.515 1.00 78.38 356 ALA A O 1
ATOM 2898 N N . PHE A 1 357 ? 11.338 -9.173 -32.459 1.00 84.00 357 PHE A N 1
ATOM 2899 C CA . PHE A 1 357 ? 12.399 -9.837 -33.207 1.00 84.00 357 PHE A CA 1
ATOM 2900 C C . PHE A 1 357 ? 13.330 -10.654 -32.302 1.00 84.00 357 PHE A C 1
ATOM 2902 O O . PHE A 1 357 ? 13.468 -11.862 -32.496 1.00 84.00 357 PHE A O 1
ATOM 2909 N N . SER A 1 358 ? 13.937 -10.021 -31.290 1.00 81.25 358 SER A N 1
ATOM 2910 C CA . SER A 1 358 ? 14.896 -10.693 -30.408 1.00 81.25 358 SER A CA 1
ATOM 2911 C C . SER A 1 358 ? 14.272 -11.874 -29.674 1.00 81.25 358 SER A C 1
ATOM 2913 O O . SER A 1 358 ? 14.906 -12.918 -29.553 1.00 81.25 358 SER A O 1
ATOM 2915 N N . THR A 1 359 ? 13.029 -11.733 -29.209 1.00 79.94 359 THR A N 1
ATOM 2916 C CA . THR A 1 359 ? 12.372 -12.793 -28.445 1.00 79.94 359 THR A CA 1
ATOM 2917 C C . THR A 1 359 ? 11.935 -13.971 -29.320 1.00 79.94 359 THR A C 1
ATOM 2919 O O . THR A 1 359 ? 12.112 -15.117 -28.913 1.00 79.94 359 THR A O 1
ATOM 2922 N N . ILE A 1 360 ? 11.429 -13.729 -30.535 1.00 85.00 360 ILE A N 1
ATOM 2923 C CA . ILE A 1 360 ? 11.119 -14.811 -31.487 1.00 85.00 360 ILE A CA 1
ATOM 2924 C C . ILE A 1 360 ? 12.401 -15.545 -31.874 1.00 85.00 360 ILE A C 1
ATOM 2926 O O . ILE A 1 360 ? 12.441 -16.773 -31.835 1.00 85.00 360 ILE A O 1
ATOM 2930 N N . LYS A 1 361 ? 13.475 -14.801 -32.166 1.00 86.44 361 LYS A N 1
ATOM 2931 C CA . LYS A 1 361 ? 14.782 -15.369 -32.501 1.00 86.44 361 LYS A CA 1
ATOM 2932 C C . LYS A 1 361 ? 15.330 -16.279 -31.398 1.00 86.44 361 LYS A C 1
ATOM 2934 O O . LYS A 1 361 ? 15.873 -17.330 -31.719 1.00 86.44 361 LYS A O 1
ATOM 2939 N N . SER A 1 362 ? 15.211 -15.884 -30.127 1.00 82.50 362 SER A N 1
ATOM 2940 C CA . SER A 1 362 ? 15.795 -16.631 -29.005 1.00 82.50 362 SER A CA 1
ATOM 2941 C C . SER A 1 362 ? 14.957 -17.819 -28.534 1.00 82.50 362 SER A C 1
ATOM 2943 O O . SER A 1 362 ? 15.518 -18.759 -27.983 1.00 82.50 362 SER A O 1
ATOM 2945 N N . LEU A 1 363 ? 13.627 -17.763 -28.680 1.00 81.25 363 LEU A N 1
ATOM 2946 C CA . LEU A 1 363 ? 12.718 -18.742 -28.063 1.00 81.25 363 LEU A CA 1
ATOM 2947 C C . LEU A 1 363 ? 12.088 -19.733 -29.035 1.00 81.25 363 LEU A C 1
ATOM 2949 O O . LEU A 1 363 ? 11.550 -20.749 -28.588 1.00 81.25 363 LEU A O 1
ATOM 2953 N N . ARG A 1 364 ? 12.132 -19.467 -30.344 1.00 81.69 364 ARG A N 1
ATOM 2954 C CA . ARG A 1 364 ? 11.682 -20.449 -31.332 1.00 81.69 364 ARG A CA 1
ATOM 2955 C C . ARG A 1 364 ? 12.535 -21.715 -31.222 1.00 81.69 364 ARG A C 1
ATOM 2957 O O . ARG A 1 364 ? 13.760 -21.646 -31.110 1.00 81.69 364 ARG A O 1
ATOM 2964 N N . ARG A 1 365 ? 11.908 -22.887 -31.292 1.00 74.19 365 ARG A N 1
ATOM 2965 C CA . ARG A 1 365 ? 12.640 -24.129 -31.570 1.00 74.19 365 ARG A CA 1
ATOM 2966 C C . ARG A 1 365 ? 13.143 -24.073 -33.012 1.00 74.19 365 ARG A C 1
ATOM 2968 O O . ARG A 1 365 ? 12.478 -23.487 -33.865 1.00 74.19 365 ARG A O 1
ATOM 2975 N N . GLY A 1 366 ? 14.329 -24.629 -33.264 1.00 64.00 366 GLY A N 1
ATOM 2976 C CA . GLY A 1 366 ? 14.918 -24.670 -34.603 1.00 64.00 366 GLY A CA 1
ATOM 2977 C C . GLY A 1 366 ? 13.884 -25.160 -35.613 1.00 64.00 366 GLY A C 1
ATOM 2978 O O . GLY A 1 366 ? 13.370 -26.269 -35.496 1.00 64.00 366 GLY A O 1
ATOM 2979 N N . SER A 1 367 ? 13.512 -24.291 -36.544 1.00 59.62 367 SER A N 1
ATOM 2980 C CA . SER A 1 367 ? 12.587 -24.632 -37.614 1.00 59.62 367 SER A CA 1
ATOM 2981 C C . SER A 1 367 ? 13.327 -25.502 -38.625 1.00 59.62 367 SER A C 1
ATOM 2983 O O . SER A 1 367 ? 14.404 -25.100 -39.064 1.00 59.62 367 SER A O 1
ATOM 2985 N N . GLY A 1 368 ? 12.767 -26.660 -38.993 1.00 62.56 368 GLY A N 1
ATOM 2986 C CA . GLY A 1 368 ? 13.270 -27.448 -40.128 1.00 62.56 368 GLY A CA 1
ATOM 2987 C C . GLY A 1 368 ? 13.294 -26.624 -41.420 1.00 62.56 368 GLY A C 1
ATOM 2988 O O . GLY A 1 368 ? 12.712 -25.544 -41.437 1.00 62.56 368 GLY A O 1
ATOM 2989 N N . ASP A 1 369 ? 13.955 -27.119 -42.470 1.00 70.75 369 ASP A N 1
ATOM 2990 C CA . ASP A 1 369 ? 14.222 -26.403 -43.733 1.00 70.75 369 ASP A CA 1
ATOM 2991 C C . ASP A 1 369 ? 13.057 -25.497 -44.189 1.00 70.75 369 ASP A C 1
ATOM 2993 O O . ASP A 1 369 ? 12.058 -25.960 -44.756 1.00 70.75 369 ASP A O 1
ATOM 2997 N N . ILE A 1 370 ? 13.178 -24.194 -43.888 1.00 83.25 370 ILE A N 1
ATOM 2998 C CA . ILE A 1 370 ? 12.274 -23.141 -44.356 1.00 83.25 370 ILE A CA 1
ATOM 2999 C C . ILE A 1 370 ? 12.881 -22.609 -45.654 1.00 83.25 370 ILE A C 1
ATOM 3001 O O . ILE A 1 370 ? 13.867 -21.869 -45.580 1.00 83.25 370 ILE A O 1
ATOM 3005 N N . PRO A 1 371 ? 12.299 -22.921 -46.824 1.00 83.62 371 PRO A N 1
ATOM 3006 C CA . PRO A 1 371 ? 12.812 -22.397 -48.075 1.00 83.62 371 PRO A CA 1
ATOM 3007 C C . PRO A 1 371 ? 12.603 -20.883 -48.122 1.00 83.62 371 PRO A C 1
ATOM 3009 O O . PRO A 1 371 ? 11.524 -20.370 -47.798 1.00 83.62 371 PRO A O 1
ATOM 3012 N N . LEU A 1 372 ? 13.650 -20.173 -48.531 1.00 87.00 372 LEU A N 1
ATOM 3013 C CA . LEU A 1 372 ? 13.636 -18.735 -48.767 1.00 87.00 372 LEU A CA 1
ATOM 3014 C C . LEU A 1 372 ? 13.867 -18.489 -50.254 1.00 87.00 372 LEU A C 1
ATOM 3016 O O . LEU A 1 372 ? 14.912 -18.847 -50.791 1.00 87.00 372 LEU A O 1
ATOM 3020 N N . SER A 1 373 ? 12.909 -17.859 -50.919 1.00 86.00 373 SER A N 1
ATOM 3021 C CA . SER A 1 373 ? 13.016 -17.499 -52.333 1.00 86.00 373 SER A CA 1
ATOM 3022 C C . SER A 1 373 ? 12.766 -16.010 -52.521 1.00 86.00 373 SER A C 1
ATOM 3024 O O . SER A 1 373 ? 11.972 -15.415 -51.798 1.00 86.00 373 SER A O 1
ATOM 3026 N N . ALA A 1 374 ? 13.481 -15.377 -53.443 1.00 86.94 374 ALA A N 1
ATOM 3027 C CA . ALA A 1 374 ? 13.413 -13.931 -53.631 1.00 86.94 374 ALA A CA 1
ATOM 3028 C C . ALA A 1 374 ? 13.449 -13.550 -55.110 1.00 86.94 374 ALA A C 1
ATOM 3030 O O . ALA A 1 374 ? 14.086 -14.221 -55.914 1.00 86.94 374 ALA A O 1
ATOM 3031 N N . GLY A 1 375 ? 12.811 -12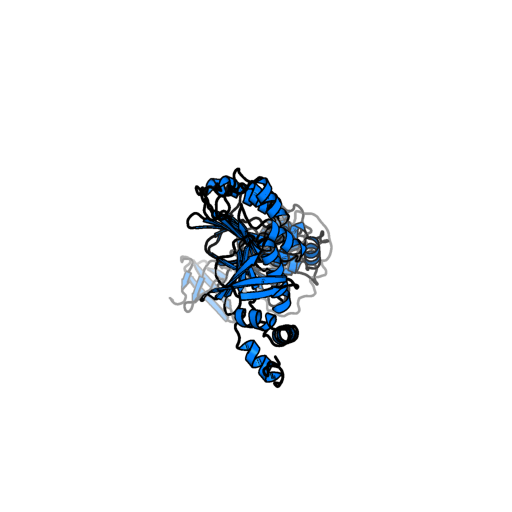.442 -55.455 1.00 83.62 375 GLY A N 1
ATOM 3032 C CA . GLY A 1 375 ? 12.959 -11.755 -56.735 1.00 83.62 375 GLY A CA 1
ATOM 3033 C C . GLY A 1 375 ? 12.993 -10.245 -56.514 1.00 83.62 375 GLY A C 1
ATOM 3034 O O . GLY A 1 375 ? 12.855 -9.779 -55.388 1.00 83.62 375 GLY A O 1
ATOM 3035 N N . ASP A 1 376 ? 13.156 -9.460 -57.574 1.00 81.38 376 ASP A N 1
ATOM 3036 C CA . ASP A 1 376 ? 13.384 -8.003 -57.484 1.00 81.38 376 ASP A CA 1
ATOM 3037 C C . ASP A 1 376 ? 12.359 -7.197 -56.698 1.00 81.38 376 ASP A C 1
ATOM 3039 O O . ASP A 1 376 ? 12.638 -6.091 -56.226 1.00 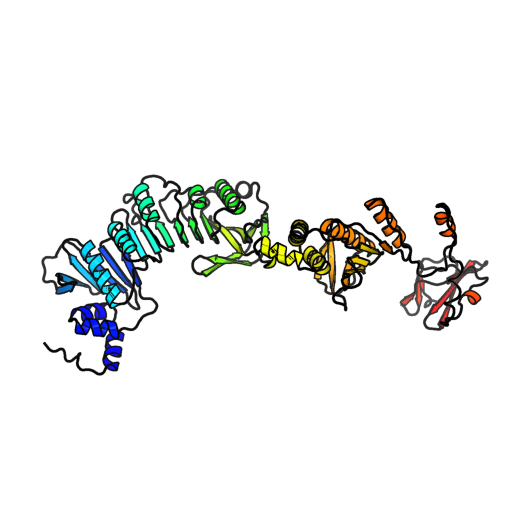81.38 376 ASP A O 1
ATOM 3043 N N . ASN A 1 377 ? 11.149 -7.726 -56.621 1.00 84.44 377 ASN A N 1
ATOM 3044 C CA . ASN A 1 377 ? 10.017 -7.093 -55.986 1.00 84.44 377 ASN A CA 1
ATOM 3045 C C . ASN A 1 377 ? 9.233 -8.069 -55.103 1.00 84.44 377 ASN A C 1
ATOM 3047 O O . ASN A 1 377 ? 8.082 -7.777 -54.771 1.00 84.44 377 ASN A O 1
ATOM 3051 N N . PHE A 1 378 ? 9.808 -9.218 -54.732 1.00 87.38 378 PHE A N 1
ATOM 3052 C CA . PHE A 1 378 ? 9.170 -10.100 -53.761 1.00 87.38 378 PHE A CA 1
ATOM 3053 C C . PHE A 1 378 ? 10.154 -10.925 -52.922 1.00 87.38 378 PHE A C 1
ATOM 3055 O O . PHE A 1 378 ? 11.262 -11.253 -53.339 1.00 87.38 378 PHE A O 1
ATOM 3062 N N . LEU A 1 379 ? 9.690 -11.329 -51.742 1.00 89.12 379 LEU A N 1
ATOM 3063 C CA . LEU A 1 379 ? 10.307 -12.329 -50.880 1.00 89.12 379 LEU A CA 1
ATOM 3064 C C . LEU A 1 379 ? 9.255 -13.373 -50.519 1.00 89.12 379 LEU A C 1
ATOM 3066 O O . LEU A 1 379 ? 8.171 -13.014 -50.070 1.00 89.12 379 LEU A O 1
ATOM 3070 N N . ALA A 1 380 ? 9.578 -14.648 -50.670 1.00 87.12 380 ALA A N 1
ATOM 3071 C CA . ALA A 1 380 ? 8.714 -15.756 -50.314 1.00 87.12 380 ALA A CA 1
ATOM 3072 C C . ALA A 1 380 ? 9.398 -16.672 -49.287 1.00 87.12 380 ALA A C 1
ATOM 3074 O O . ALA A 1 380 ? 10.542 -17.092 -49.469 1.00 87.12 380 ALA A O 1
ATOM 3075 N N . ILE A 1 381 ? 8.695 -16.954 -48.188 1.00 86.56 381 ILE A N 1
ATOM 3076 C CA . ILE A 1 381 ? 9.206 -17.698 -47.030 1.00 86.56 381 ILE A CA 1
ATOM 3077 C C . ILE A 1 381 ? 8.255 -18.859 -46.730 1.00 86.56 381 ILE A C 1
ATOM 3079 O O . ILE A 1 381 ? 7.086 -18.629 -46.422 1.00 86.56 381 ILE A O 1
ATOM 3083 N N . GLY A 1 382 ? 8.753 -20.096 -46.775 1.00 80.56 382 GLY A N 1
ATOM 3084 C CA . GLY A 1 382 ? 7.973 -21.303 -46.475 1.00 80.56 382 GLY A CA 1
ATOM 3085 C C . GLY A 1 382 ? 7.516 -22.091 -47.710 1.00 80.56 382 GLY A C 1
ATOM 3086 O O . GLY A 1 382 ? 7.764 -21.701 -48.849 1.00 80.56 382 GLY A O 1
ATOM 3087 N N . LYS A 1 383 ? 6.880 -23.245 -47.467 1.00 71.12 383 LYS A N 1
ATOM 3088 C CA . LYS A 1 383 ? 6.426 -24.206 -48.494 1.00 71.12 383 LYS A CA 1
ATOM 3089 C C . LYS A 1 383 ? 5.037 -23.839 -49.028 1.00 71.12 383 LYS A C 1
ATOM 3091 O O . LYS A 1 383 ? 4.284 -23.183 -48.321 1.00 71.12 383 LYS A O 1
ATOM 3096 N N . GLU A 1 384 ? 4.693 -24.292 -50.235 1.00 59.09 384 GLU A N 1
ATOM 3097 C CA . GLU A 1 384 ? 3.540 -23.835 -51.043 1.00 59.09 384 GLU A CA 1
ATOM 3098 C C . GLU A 1 384 ? 2.205 -23.658 -50.286 1.00 59.09 384 GLU A C 1
ATOM 3100 O O . GLU A 1 384 ? 1.500 -22.682 -50.521 1.00 59.09 384 GLU A O 1
ATOM 3105 N N . SER A 1 385 ? 1.858 -24.526 -49.328 1.00 57.53 385 SER A N 1
ATOM 3106 C CA . SER A 1 385 ? 0.603 -24.419 -48.560 1.00 57.53 385 SER A CA 1
ATOM 3107 C C . SER A 1 385 ? 0.644 -23.445 -47.367 1.00 57.53 385 SER A C 1
ATOM 3109 O O . SER A 1 385 ? -0.398 -23.146 -46.787 1.00 57.53 385 SER A O 1
ATOM 3111 N N . THR A 1 386 ? 1.823 -22.961 -46.967 1.00 63.78 386 THR A N 1
ATOM 3112 C CA . THR A 1 386 ? 2.047 -22.042 -45.829 1.00 63.78 386 THR A CA 1
ATOM 3113 C C . THR A 1 386 ? 3.011 -20.903 -46.182 1.00 63.78 386 THR A C 1
ATOM 3115 O O . THR A 1 386 ? 3.654 -20.336 -45.297 1.00 63.78 386 THR A O 1
ATOM 3118 N N . GLN A 1 387 ? 3.172 -20.608 -47.472 1.00 78.62 387 GLN A N 1
ATOM 3119 C CA . GLN A 1 387 ? 4.142 -19.639 -47.965 1.00 78.62 387 GLN A CA 1
ATOM 3120 C C . GLN A 1 387 ? 3.667 -18.215 -47.656 1.00 78.62 387 GLN A C 1
ATOM 3122 O O . GLN A 1 387 ? 2.562 -17.820 -48.027 1.00 78.62 387 GLN A O 1
ATOM 3127 N N . LEU A 1 388 ? 4.500 -17.440 -46.963 1.00 83.69 388 LEU A N 1
ATOM 3128 C CA . LEU A 1 388 ? 4.330 -15.995 -46.852 1.00 83.69 388 LEU A CA 1
ATOM 3129 C C . LEU A 1 388 ? 4.979 -15.347 -48.067 1.00 83.69 388 LEU A C 1
ATOM 3131 O O . LEU A 1 388 ? 6.182 -15.524 -48.255 1.00 83.69 388 LEU A O 1
ATOM 3135 N N . THR A 1 389 ? 4.232 -14.538 -48.815 1.00 84.12 389 THR A N 1
ATOM 3136 C CA . THR A 1 389 ? 4.788 -13.757 -49.923 1.00 84.12 389 THR A CA 1
ATOM 3137 C C . THR A 1 389 ? 4.686 -12.273 -49.610 1.00 84.12 389 THR A C 1
ATOM 3139 O O . THR A 1 389 ? 3.607 -11.714 -49.418 1.00 84.12 389 THR A O 1
ATOM 3142 N N . ILE A 1 390 ? 5.841 -11.622 -49.543 1.00 86.81 390 ILE A N 1
ATOM 3143 C CA . ILE A 1 390 ? 5.972 -10.196 -49.289 1.00 86.81 390 ILE A CA 1
ATOM 3144 C C . ILE A 1 390 ? 6.360 -9.529 -50.600 1.00 86.81 390 ILE A C 1
ATOM 3146 O O . ILE A 1 390 ? 7.467 -9.741 -51.083 1.00 86.81 390 ILE A O 1
ATOM 3150 N N . TYR A 1 391 ? 5.489 -8.695 -51.150 1.00 85.31 391 TYR A N 1
ATOM 3151 C CA . TYR A 1 391 ? 5.743 -7.892 -52.338 1.00 85.31 391 TYR A CA 1
ATOM 3152 C C . TYR A 1 391 ? 6.328 -6.525 -51.968 1.00 85.31 391 TYR A C 1
ATOM 3154 O O . TYR A 1 391 ? 5.914 -5.890 -50.992 1.00 85.31 391 TYR A O 1
ATOM 3162 N N . GLN A 1 392 ? 7.285 -6.051 -52.758 1.00 86.75 392 GLN A N 1
ATOM 3163 C CA . GLN A 1 392 ? 7.910 -4.743 -52.624 1.00 86.75 392 GLN A CA 1
ATOM 3164 C C . GLN A 1 392 ? 7.433 -3.825 -53.748 1.00 86.75 392 GLN A C 1
ATOM 3166 O O . GLN A 1 392 ? 7.518 -4.160 -54.924 1.00 86.75 392 GLN A O 1
ATOM 3171 N N . HIS A 1 393 ? 6.966 -2.640 -53.378 1.00 83.81 393 HIS A N 1
ATOM 3172 C CA . HIS A 1 393 ? 6.431 -1.637 -54.298 1.00 83.81 393 HIS A CA 1
ATOM 3173 C C . HIS A 1 393 ? 7.158 -0.304 -54.109 1.00 83.81 393 HIS A C 1
ATOM 3175 O O . HIS A 1 393 ? 7.749 -0.053 -53.055 1.00 83.81 393 HIS A O 1
ATOM 3181 N N . THR A 1 394 ? 7.121 0.565 -55.116 1.00 80.88 394 THR A N 1
ATOM 3182 C CA . THR A 1 394 ? 7.571 1.955 -54.965 1.00 80.88 394 THR A CA 1
ATOM 3183 C C . THR A 1 394 ? 6.610 2.730 -54.064 1.00 80.88 394 THR A C 1
ATOM 3185 O O . THR A 1 394 ? 5.419 2.424 -54.004 1.00 80.88 394 THR A O 1
ATOM 3188 N N . ILE A 1 395 ? 7.127 3.705 -53.312 1.00 76.19 395 ILE A N 1
ATOM 3189 C CA . ILE A 1 395 ? 6.309 4.549 -52.426 1.00 76.19 395 ILE A CA 1
ATOM 3190 C C . ILE A 1 395 ? 5.264 5.292 -53.271 1.00 76.19 395 ILE A C 1
ATOM 3192 O O . ILE A 1 395 ? 5.630 6.009 -54.195 1.00 76.19 395 ILE A O 1
ATOM 3196 N N . ASP A 1 396 ? 3.989 5.126 -52.921 1.00 62.66 396 ASP A N 1
ATOM 3197 C CA . ASP A 1 396 ? 2.852 5.848 -53.499 1.00 62.66 396 ASP A CA 1
ATOM 3198 C C . ASP A 1 396 ? 1.972 6.386 -52.358 1.00 62.66 396 ASP A C 1
ATOM 3200 O O . ASP A 1 396 ? 1.887 5.768 -51.286 1.00 62.66 396 ASP A O 1
ATOM 3204 N N . SER A 1 397 ? 1.380 7.562 -52.559 1.00 51.28 397 SER A N 1
ATOM 3205 C CA . SER A 1 397 ? 0.693 8.361 -51.546 1.00 51.28 397 SER A CA 1
ATOM 3206 C C . SER A 1 397 ? -0.661 7.755 -51.164 1.00 51.28 397 SER A C 1
ATOM 3208 O O . SER A 1 397 ? -1.697 8.097 -51.725 1.00 51.28 397 SER A O 1
ATOM 3210 N N . GLY A 1 398 ? -0.659 6.873 -50.164 1.00 58.91 398 GLY A N 1
ATOM 3211 C CA . GLY A 1 398 ? -1.858 6.391 -49.477 1.00 58.91 398 GLY A CA 1
ATOM 3212 C C . GLY A 1 398 ? -1.564 6.049 -48.014 1.00 58.91 398 GLY A C 1
ATOM 3213 O O . GLY A 1 398 ? -0.443 5.656 -47.683 1.00 58.91 398 GLY A O 1
ATOM 3214 N N . GLN A 1 399 ? -2.559 6.208 -47.130 1.00 52.50 399 GLN A N 1
ATOM 3215 C CA . GLN A 1 399 ? -2.437 5.870 -45.704 1.00 52.50 399 GLN A CA 1
ATOM 3216 C C . GLN A 1 399 ? -2.094 4.386 -45.518 1.00 52.50 399 GLN A C 1
ATOM 3218 O O . GLN A 1 399 ? -2.829 3.507 -45.970 1.00 52.50 399 GLN A O 1
ATOM 3223 N N . ARG A 1 400 ? -0.966 4.113 -44.853 1.00 64.44 400 ARG A N 1
ATOM 3224 C CA . ARG A 1 400 ? -0.434 2.772 -44.572 1.00 64.44 400 ARG A CA 1
ATOM 3225 C C . ARG A 1 400 ? 0.287 2.761 -43.226 1.00 64.44 400 ARG A C 1
ATOM 3227 O O . ARG A 1 400 ? 0.807 3.788 -42.795 1.00 64.44 400 ARG A O 1
ATOM 3234 N N . GLU A 1 401 ? 0.314 1.603 -42.570 1.00 67.69 401 GLU A N 1
ATOM 3235 C CA . GLU A 1 401 ? 1.036 1.413 -41.306 1.00 67.69 401 GLU A CA 1
ATOM 3236 C C . GLU A 1 401 ? 2.552 1.510 -41.541 1.00 67.69 401 GLU A C 1
ATOM 3238 O O . GLU A 1 401 ? 3.046 1.136 -42.604 1.00 67.69 401 GLU A O 1
ATOM 3243 N N . VAL A 1 402 ? 3.310 2.013 -40.564 1.00 76.12 402 VAL A N 1
ATOM 3244 C CA . VAL A 1 402 ? 4.775 2.126 -40.656 1.00 76.12 402 VAL A CA 1
ATOM 3245 C C . VAL A 1 402 ? 5.413 1.005 -39.840 1.00 76.12 402 VAL A C 1
ATOM 3247 O O . VAL A 1 402 ? 5.168 0.897 -38.640 1.00 76.12 402 VAL A O 1
ATOM 3250 N N . VAL A 1 403 ? 6.270 0.200 -40.467 1.00 74.19 403 VAL A N 1
ATOM 3251 C CA . VAL A 1 403 ? 7.077 -0.834 -39.801 1.00 74.19 403 VAL A CA 1
ATOM 3252 C C . VAL A 1 403 ? 8.564 -0.502 -39.892 1.00 74.19 403 VAL A C 1
ATOM 3254 O O . VAL A 1 403 ? 9.008 0.217 -40.787 1.00 74.19 403 VAL A O 1
ATOM 3257 N N . THR A 1 404 ? 9.353 -1.022 -38.950 1.00 75.31 404 THR A N 1
ATOM 3258 C CA . THR A 1 404 ? 10.816 -0.875 -38.962 1.00 75.31 404 THR A CA 1
ATOM 3259 C C . THR A 1 404 ? 11.463 -2.202 -39.340 1.00 75.31 404 THR A C 1
ATOM 3261 O O . THR A 1 404 ? 11.403 -3.154 -38.568 1.00 75.31 404 THR A O 1
ATOM 3264 N N . VAL A 1 405 ? 12.136 -2.251 -40.488 1.00 78.69 405 VAL A N 1
ATOM 3265 C CA . VAL A 1 405 ? 12.879 -3.426 -40.974 1.00 78.69 405 VAL A CA 1
ATOM 3266 C C . VAL A 1 405 ? 14.367 -3.092 -40.941 1.00 78.69 405 VAL A C 1
ATOM 3268 O O . VAL A 1 405 ? 14.790 -2.125 -41.569 1.00 78.69 405 VAL A O 1
ATOM 3271 N N . ASN A 1 406 ? 15.158 -3.816 -40.142 1.00 74.88 406 ASN A N 1
ATOM 3272 C CA . ASN A 1 406 ? 16.592 -3.544 -39.912 1.00 74.88 406 ASN A CA 1
ATOM 3273 C C . ASN A 1 406 ? 16.936 -2.074 -39.581 1.00 74.88 406 ASN A C 1
ATOM 3275 O O . ASN A 1 406 ? 18.000 -1.567 -39.925 1.00 74.88 406 ASN A O 1
ATOM 3279 N N . GLY A 1 407 ? 16.036 -1.356 -38.904 1.00 69.06 407 GLY A N 1
ATOM 3280 C CA . GLY A 1 407 ? 16.233 0.061 -38.570 1.00 69.06 407 GLY A CA 1
ATOM 3281 C C . GLY A 1 407 ? 15.847 1.050 -39.674 1.00 69.06 407 GLY A C 1
ATOM 3282 O O . GLY A 1 407 ? 15.964 2.252 -39.451 1.00 69.06 407 GLY A O 1
ATOM 3283 N N . LYS A 1 408 ? 15.346 0.577 -40.820 1.00 77.31 408 LYS A N 1
ATOM 3284 C CA . LYS A 1 408 ? 14.767 1.404 -41.885 1.00 77.31 408 LYS A CA 1
ATOM 3285 C C . LYS A 1 408 ? 13.244 1.402 -41.789 1.00 77.31 408 LYS A C 1
ATOM 3287 O O . LYS A 1 408 ? 12.633 0.365 -41.536 1.00 77.31 408 LYS A O 1
ATOM 3292 N N . LEU A 1 409 ? 12.640 2.569 -41.990 1.00 76.62 409 LEU A N 1
ATOM 3293 C CA . LEU A 1 409 ? 11.187 2.715 -42.035 1.00 76.62 409 LEU A CA 1
ATOM 3294 C C . LEU A 1 409 ? 10.669 2.237 -43.393 1.00 76.62 409 LEU A C 1
ATOM 3296 O O . LEU A 1 409 ? 11.161 2.678 -44.432 1.00 76.62 409 LEU A O 1
ATOM 3300 N N . ALA A 1 410 ? 9.668 1.364 -43.369 1.00 79.12 410 ALA A N 1
ATOM 3301 C CA . ALA A 1 410 ? 8.943 0.913 -44.547 1.00 79.12 410 ALA A CA 1
ATOM 3302 C C . ALA A 1 410 ? 7.440 1.033 -44.290 1.00 79.12 410 ALA A C 1
ATOM 3304 O O . ALA A 1 410 ? 6.966 0.740 -43.191 1.00 79.12 410 ALA A O 1
ATOM 3305 N N . LEU A 1 411 ? 6.681 1.457 -45.302 1.00 79.31 411 LEU A N 1
ATOM 3306 C CA . LEU A 1 411 ? 5.222 1.386 -45.223 1.00 79.31 411 LEU A CA 1
ATOM 3307 C C . LEU A 1 411 ? 4.784 -0.062 -45.432 1.00 79.31 411 LEU A C 1
ATOM 3309 O O . LEU A 1 411 ? 5.391 -0.790 -46.220 1.00 79.31 411 LEU A O 1
ATOM 3313 N N . PHE A 1 412 ? 3.715 -0.450 -44.754 1.00 79.88 412 PHE A N 1
ATOM 3314 C CA . PHE A 1 412 ? 3.190 -1.804 -44.693 1.00 79.88 412 PHE A CA 1
ATOM 3315 C C . PHE A 1 412 ? 1.702 -1.823 -45.051 1.00 79.88 412 PHE A C 1
ATOM 3317 O O . PHE A 1 412 ? 0.927 -0.972 -44.611 1.00 79.88 412 PHE A O 1
ATOM 3324 N N . GLY A 1 413 ? 1.291 -2.810 -45.846 1.00 73.75 413 GLY A N 1
ATOM 3325 C CA . GLY A 1 413 ? -0.107 -3.070 -46.175 1.00 73.75 413 GLY A CA 1
ATOM 3326 C C . GLY A 1 413 ? -0.385 -4.565 -46.298 1.00 73.75 413 GLY A C 1
ATOM 3327 O O . GLY A 1 413 ? 0.458 -5.323 -46.775 1.00 73.75 413 GLY A O 1
ATOM 3328 N N . LYS A 1 414 ? -1.575 -5.003 -45.880 1.00 70.25 414 LYS A N 1
ATOM 3329 C CA . LYS A 1 414 ? -2.032 -6.386 -46.085 1.00 70.25 414 LYS A CA 1
ATOM 3330 C C . LYS A 1 414 ? -2.636 -6.537 -47.482 1.00 70.25 414 LYS A C 1
ATOM 3332 O O . LYS A 1 414 ? -3.381 -5.666 -47.927 1.00 70.25 414 LYS A O 1
ATOM 3337 N N . GLY A 1 415 ? -2.293 -7.622 -48.170 1.00 64.50 415 GLY A N 1
ATOM 3338 C CA . GLY A 1 415 ? -2.841 -7.969 -49.478 1.00 64.50 415 GLY A CA 1
ATOM 3339 C C . GLY A 1 415 ? -4.250 -8.556 -49.385 1.00 64.50 415 GLY A C 1
ATOM 3340 O O . GLY A 1 415 ? -4.802 -8.750 -48.302 1.00 64.50 415 GLY A O 1
ATOM 3341 N N . LYS A 1 416 ? -4.849 -8.860 -50.544 1.00 59.97 416 LYS A N 1
ATOM 3342 C CA . LYS A 1 416 ? -6.193 -9.468 -50.621 1.00 59.97 416 LYS A CA 1
ATOM 3343 C C . LYS A 1 416 ? -6.225 -10.908 -50.090 1.00 59.97 416 LYS A C 1
ATOM 3345 O O . LYS A 1 416 ? -7.269 -11.358 -49.625 1.00 59.97 416 LYS A O 1
ATOM 3350 N N . LYS A 1 417 ? -5.100 -11.631 -50.145 1.00 65.19 417 LYS A N 1
ATOM 3351 C CA . LYS A 1 417 ? -4.934 -12.953 -49.523 1.00 65.19 417 LYS A CA 1
ATOM 3352 C C . LYS A 1 417 ? -4.294 -12.805 -48.143 1.00 65.19 417 LYS A C 1
ATOM 3354 O O . LYS A 1 417 ? -3.426 -11.960 -47.951 1.00 65.19 417 LYS A O 1
ATOM 3359 N N . LYS A 1 418 ? -4.664 -13.677 -47.194 1.00 61.41 418 LYS A N 1
ATOM 3360 C CA . LYS A 1 418 ? -4.089 -13.693 -45.829 1.00 61.41 418 LYS A CA 1
ATOM 3361 C C . LYS A 1 418 ? -2.560 -13.878 -45.800 1.00 61.41 418 LYS A C 1
ATOM 3363 O O . LYS A 1 418 ? -1.939 -13.466 -44.827 1.00 61.41 418 LYS A O 1
ATOM 3368 N N . SER A 1 419 ? -1.980 -14.494 -46.830 1.00 66.69 419 SER A N 1
ATOM 3369 C CA . SER A 1 419 ? -0.543 -14.765 -46.993 1.00 66.69 419 SER A CA 1
ATOM 3370 C C . SER A 1 419 ? 0.242 -13.639 -47.666 1.00 66.69 419 SER A C 1
ATOM 3372 O O . SER A 1 419 ? 1.470 -13.705 -47.703 1.00 66.69 419 SER A O 1
ATOM 3374 N N . ASP A 1 420 ? -0.444 -12.634 -48.215 1.00 79.06 420 ASP A N 1
ATOM 3375 C CA . ASP A 1 420 ? 0.181 -11.635 -49.073 1.00 79.06 420 ASP A CA 1
ATOM 3376 C C . ASP A 1 420 ? 0.385 -10.346 -48.289 1.00 79.06 420 ASP A C 1
ATOM 3378 O O . ASP A 1 420 ? -0.534 -9.784 -47.684 1.00 79.06 420 ASP A O 1
ATOM 3382 N N . VAL A 1 421 ? 1.616 -9.862 -48.309 1.00 81.88 421 VAL A N 1
ATOM 3383 C CA . VAL A 1 421 ? 2.022 -8.661 -47.590 1.00 81.88 421 VAL A CA 1
ATOM 3384 C C . VAL A 1 421 ? 2.677 -7.712 -48.570 1.00 81.88 421 VAL A C 1
ATOM 3386 O O . VAL A 1 421 ? 3.429 -8.130 -49.439 1.00 81.88 421 VAL A O 1
ATOM 3389 N N . HIS A 1 422 ? 2.418 -6.421 -48.428 1.00 84.38 422 HIS A N 1
ATOM 3390 C CA . HIS A 1 422 ? 2.991 -5.388 -49.274 1.00 84.38 422 HIS A CA 1
ATOM 3391 C C . HIS A 1 422 ? 3.847 -4.456 -48.428 1.00 84.38 422 HIS A C 1
ATOM 3393 O O . HIS A 1 422 ? 3.412 -3.951 -47.394 1.00 84.38 422 HIS A O 1
ATOM 3399 N N . THR A 1 423 ? 5.067 -4.213 -48.891 1.00 85.12 423 THR A N 1
ATOM 3400 C CA . THR A 1 423 ? 5.993 -3.251 -48.293 1.00 85.12 423 THR A CA 1
ATOM 3401 C C . THR A 1 423 ? 6.407 -2.228 -49.336 1.00 85.12 423 THR A C 1
ATOM 3403 O O . THR A 1 423 ? 6.571 -2.571 -50.507 1.00 85.12 423 THR A O 1
ATOM 3406 N N . PHE A 1 424 ? 6.561 -0.969 -48.935 1.00 84.25 424 PHE A N 1
ATOM 3407 C CA . PHE A 1 424 ? 6.838 0.117 -49.876 1.00 84.25 424 PHE A CA 1
ATOM 3408 C C . PHE A 1 424 ? 8.180 0.767 -49.581 1.00 84.25 424 PHE A C 1
ATOM 3410 O O . PHE A 1 424 ? 8.471 1.142 -48.444 1.00 84.25 424 PHE A O 1
ATOM 3417 N N . TRP A 1 425 ? 8.985 0.894 -50.631 1.00 84.94 425 TRP A N 1
ATOM 3418 C CA . TRP A 1 425 ? 10.395 1.250 -50.563 1.00 84.94 425 TRP A CA 1
ATOM 3419 C C . TRP A 1 425 ? 10.752 2.247 -51.661 1.00 84.94 425 TRP A C 1
ATOM 3421 O O . TRP A 1 425 ? 10.133 2.268 -52.721 1.00 84.94 425 TRP A O 1
ATOM 3431 N N . LYS A 1 426 ? 11.807 3.045 -51.447 1.00 82.88 426 LYS A N 1
ATOM 3432 C CA . LYS A 1 426 ? 12.319 3.966 -52.480 1.00 82.88 426 LYS A CA 1
ATOM 3433 C C . LYS A 1 426 ? 12.707 3.226 -53.772 1.00 82.88 426 LYS A C 1
ATOM 3435 O O . LYS A 1 426 ? 12.532 3.762 -54.858 1.00 82.88 426 LYS A O 1
ATOM 3440 N N . LYS A 1 427 ? 13.226 2.000 -53.645 1.00 84.62 427 LYS A N 1
ATOM 3441 C CA . LYS A 1 427 ? 13.416 1.036 -54.739 1.00 84.62 427 LYS A CA 1
ATOM 3442 C C . LYS A 1 427 ? 13.008 -0.359 -54.239 1.00 84.62 427 LYS A C 1
ATOM 3444 O O . LYS A 1 427 ? 13.500 -0.732 -53.170 1.00 84.62 427 LYS A O 1
ATOM 3449 N N . PRO A 1 428 ? 12.183 -1.134 -54.969 1.00 85.06 428 PRO A N 1
ATOM 3450 C CA . PRO A 1 428 ? 11.724 -2.456 -54.531 1.00 85.06 428 PRO A CA 1
ATOM 3451 C C . PRO A 1 428 ? 12.855 -3.405 -54.112 1.00 85.06 428 PRO A C 1
ATOM 3453 O O . PRO A 1 428 ? 12.820 -3.934 -53.004 1.00 85.06 428 PRO A O 1
ATOM 3456 N N . VAL A 1 429 ? 13.928 -3.475 -54.910 1.00 84.69 429 VAL A N 1
ATOM 3457 C CA . VAL A 1 429 ? 15.097 -4.334 -54.649 1.00 84.69 429 VAL A CA 1
ATOM 3458 C C . VAL A 1 429 ? 15.806 -4.026 -53.322 1.00 84.69 429 VAL A C 1
ATOM 3460 O O . VAL A 1 429 ? 16.369 -4.920 -52.694 1.00 84.69 429 VAL A O 1
ATOM 3463 N N . ILE A 1 430 ? 15.769 -2.771 -52.848 1.00 86.56 430 ILE A N 1
ATOM 3464 C CA . ILE A 1 430 ? 16.309 -2.412 -51.525 1.00 86.56 430 ILE A CA 1
ATOM 3465 C C . ILE A 1 430 ? 15.470 -3.087 -50.443 1.00 86.56 430 ILE A C 1
ATOM 3467 O O . ILE A 1 430 ? 16.023 -3.666 -49.514 1.00 86.56 430 ILE A O 1
ATOM 3471 N N . GLY A 1 431 ? 14.146 -3.051 -50.587 1.00 86.75 431 GLY A N 1
ATOM 3472 C CA . GLY A 1 431 ? 13.239 -3.718 -49.666 1.00 86.75 431 GLY A CA 1
ATOM 3473 C C . GLY A 1 431 ? 13.436 -5.224 -49.624 1.00 86.75 431 GLY A C 1
ATOM 3474 O O . GLY A 1 431 ? 13.463 -5.803 -48.541 1.00 86.75 431 GLY A O 1
ATOM 3475 N N . THR A 1 432 ? 13.646 -5.849 -50.783 1.00 88.12 432 THR A N 1
ATOM 3476 C CA . THR A 1 432 ? 13.938 -7.281 -50.869 1.00 88.12 432 THR A CA 1
ATOM 3477 C C . THR A 1 432 ? 15.225 -7.620 -50.121 1.00 88.12 432 THR A C 1
ATOM 3479 O O . THR A 1 432 ? 15.221 -8.533 -49.300 1.00 88.12 432 THR A O 1
ATOM 3482 N N . LYS A 1 433 ? 16.308 -6.853 -50.319 1.00 89.75 433 LYS A N 1
ATOM 3483 C CA . LYS A 1 433 ? 17.583 -7.042 -49.599 1.00 89.75 433 LYS A CA 1
ATOM 3484 C C . LYS A 1 433 ? 17.409 -6.937 -48.079 1.00 89.75 433 LYS A C 1
ATOM 3486 O O . LYS A 1 433 ? 17.883 -7.805 -47.350 1.00 89.75 433 LYS A O 1
ATOM 3491 N N . GLU A 1 434 ? 16.683 -5.927 -47.597 1.00 89.94 434 GLU A N 1
ATOM 3492 C CA . GLU A 1 434 ? 16.425 -5.754 -46.160 1.00 89.94 434 GLU A CA 1
ATOM 3493 C C . GLU A 1 434 ? 15.592 -6.895 -45.567 1.00 89.94 434 GLU A C 1
ATOM 3495 O O . GLU A 1 434 ? 15.887 -7.391 -44.479 1.00 89.94 434 GLU A O 1
ATOM 3500 N N . LEU A 1 435 ? 14.565 -7.350 -46.285 1.00 89.31 435 LEU A N 1
ATOM 3501 C CA . LEU A 1 435 ? 13.725 -8.455 -45.834 1.00 89.31 435 LEU A CA 1
ATOM 3502 C C . LEU A 1 435 ? 14.469 -9.799 -45.876 1.00 89.31 435 LEU A C 1
ATOM 3504 O O . LEU A 1 435 ? 14.263 -10.616 -44.978 1.00 89.31 435 LEU A O 1
ATOM 3508 N N . ILE A 1 436 ? 15.372 -10.014 -46.844 1.00 89.50 436 ILE A N 1
ATOM 3509 C CA . ILE A 1 436 ? 16.280 -11.173 -46.861 1.00 89.50 436 ILE A CA 1
ATOM 3510 C C . ILE A 1 436 ? 17.152 -11.170 -45.607 1.00 89.50 436 ILE A C 1
ATOM 3512 O O . ILE A 1 436 ? 17.255 -12.202 -44.944 1.00 89.50 436 ILE A O 1
ATOM 3516 N N . GLU A 1 437 ? 17.750 -10.031 -45.248 1.00 89.69 437 GLU A N 1
ATOM 3517 C CA . GLU A 1 437 ? 18.562 -9.934 -44.030 1.00 89.69 437 GLU A CA 1
ATOM 3518 C C . GLU A 1 437 ? 17.734 -10.183 -42.772 1.00 89.69 437 GLU A C 1
ATOM 3520 O O . GLU A 1 437 ? 18.148 -10.936 -41.891 1.00 89.69 437 GLU A O 1
ATOM 3525 N N . HIS A 1 438 ? 16.535 -9.605 -42.697 1.00 89.75 438 HIS A N 1
ATOM 3526 C CA . HIS A 1 438 ? 15.640 -9.792 -41.560 1.00 89.75 438 HIS A CA 1
ATOM 3527 C C . HIS A 1 438 ? 15.252 -11.268 -41.388 1.00 89.75 438 HIS A C 1
ATOM 3529 O O . HIS A 1 438 ? 15.417 -11.826 -40.303 1.00 89.75 438 HIS A O 1
ATOM 3535 N N . ALA A 1 439 ? 14.801 -11.928 -42.461 1.00 88.25 439 ALA A N 1
ATOM 3536 C CA . ALA A 1 439 ? 14.401 -13.336 -42.445 1.00 88.25 439 ALA A CA 1
ATOM 3537 C C . ALA A 1 439 ? 15.585 -14.274 -42.167 1.00 88.25 439 ALA A C 1
ATOM 3539 O O . ALA A 1 439 ? 15.475 -15.180 -41.340 1.00 88.25 439 ALA A O 1
ATOM 3540 N N . SER A 1 440 ? 16.737 -14.020 -42.790 1.00 88.00 440 SER A N 1
ATOM 3541 C CA . SER A 1 440 ? 17.954 -14.805 -42.560 1.00 88.00 440 SER A CA 1
ATOM 3542 C C . SER A 1 440 ? 18.433 -14.678 -41.116 1.00 88.00 440 SER A C 1
ATOM 3544 O O . SER A 1 440 ? 18.802 -15.671 -40.500 1.00 88.00 440 SER A O 1
ATOM 3546 N N . ASN A 1 441 ? 18.383 -13.478 -40.532 1.00 87.88 441 ASN A N 1
ATOM 3547 C CA . ASN A 1 441 ? 18.798 -13.258 -39.147 1.00 87.88 441 ASN A CA 1
ATOM 3548 C C . ASN A 1 441 ? 17.809 -13.823 -38.126 1.00 87.88 441 ASN A C 1
ATOM 3550 O O . ASN A 1 441 ? 18.232 -14.200 -37.028 1.00 87.88 441 ASN A O 1
ATOM 3554 N N . LEU A 1 442 ? 16.516 -13.843 -38.460 1.00 87.44 442 LEU A N 1
ATOM 3555 C CA . LEU A 1 442 ? 15.461 -14.402 -37.621 1.00 87.44 442 LEU A CA 1
ATOM 3556 C C . LEU A 1 442 ? 15.525 -15.932 -37.610 1.00 87.44 442 LEU A C 1
ATOM 3558 O O . LEU A 1 442 ? 15.507 -16.540 -36.537 1.00 87.44 442 LEU A O 1
ATOM 3562 N N . PHE A 1 443 ? 15.639 -16.543 -38.795 1.00 86.44 443 PHE A N 1
ATOM 3563 C CA . PHE A 1 443 ? 15.530 -17.990 -38.973 1.00 86.44 443 PHE A CA 1
ATOM 3564 C C . PHE A 1 443 ? 16.858 -18.738 -39.127 1.00 86.44 443 PHE A C 1
ATOM 3566 O O . PHE A 1 443 ? 16.870 -19.958 -38.974 1.00 86.44 443 PHE A O 1
ATOM 3573 N N . GLY A 1 444 ? 17.972 -18.043 -39.351 1.00 84.31 444 GLY A N 1
ATOM 3574 C CA . GLY A 1 444 ? 19.256 -18.682 -39.655 1.00 84.31 444 GLY A CA 1
ATOM 3575 C C . GLY A 1 444 ? 19.245 -19.411 -41.001 1.00 84.31 444 GLY A C 1
ATOM 3576 O O . GLY A 1 444 ? 19.854 -20.467 -41.114 1.00 84.31 444 GLY A O 1
ATOM 3577 N N . ILE A 1 445 ? 18.505 -18.889 -41.985 1.00 85.00 445 ILE A N 1
ATOM 3578 C CA . ILE A 1 445 ? 18.297 -19.510 -43.305 1.00 85.00 445 ILE A CA 1
ATOM 3579 C C . ILE A 1 445 ? 19.001 -18.728 -44.419 1.00 85.00 445 ILE A C 1
ATOM 3581 O O . ILE A 1 445 ? 19.287 -17.537 -44.273 1.00 85.00 445 ILE A O 1
ATOM 3585 N N . HIS A 1 446 ? 19.243 -19.403 -45.542 1.00 85.62 446 HIS A N 1
ATOM 3586 C CA . HIS A 1 446 ? 19.838 -18.835 -46.753 1.00 85.62 446 HIS A CA 1
ATOM 3587 C C . HIS A 1 446 ? 18.818 -18.778 -47.888 1.00 85.62 446 HIS A C 1
ATOM 3589 O O . HIS A 1 446 ? 17.838 -19.517 -47.882 1.00 85.62 446 HIS A O 1
ATOM 3595 N N . VAL A 1 447 ? 19.049 -17.901 -48.867 1.00 84.56 447 VAL A N 1
ATOM 3596 C CA . VAL A 1 447 ? 18.193 -17.813 -50.056 1.00 84.56 447 VAL A CA 1
ATOM 3597 C C . VAL A 1 447 ? 18.451 -19.037 -50.930 1.00 84.56 447 VAL A C 1
ATOM 3599 O O . VAL A 1 447 ? 19.557 -19.222 -51.426 1.00 84.56 447 VAL A O 1
ATOM 3602 N N . GLU A 1 448 ? 17.449 -19.876 -51.136 1.00 81.62 448 GLU A N 1
ATOM 3603 C CA . GLU A 1 448 ? 17.572 -21.083 -51.952 1.00 81.62 448 GLU A CA 1
ATOM 3604 C C . GLU A 1 448 ? 17.399 -20.778 -53.438 1.00 81.62 448 GLU A C 1
ATOM 3606 O O . GLU A 1 448 ? 18.173 -21.268 -54.255 1.00 81.62 448 GLU A O 1
ATOM 3611 N N . VAL A 1 449 ? 16.412 -19.942 -53.777 1.00 80.62 449 VAL A N 1
ATOM 3612 C CA . VAL A 1 449 ? 16.035 -19.631 -55.163 1.00 80.62 449 VAL A CA 1
ATOM 3613 C C . VAL A 1 449 ? 15.957 -18.121 -55.359 1.00 80.62 449 VAL A C 1
ATOM 3615 O O . VAL A 1 449 ? 15.282 -17.421 -54.603 1.00 80.62 449 VAL A O 1
ATOM 3618 N N . VAL A 1 450 ? 16.610 -17.618 -56.407 1.00 80.81 450 VAL A N 1
ATOM 3619 C CA . VAL A 1 450 ? 16.463 -16.231 -56.863 1.00 80.81 450 VAL A CA 1
ATOM 3620 C C . VAL A 1 450 ? 15.767 -16.231 -58.218 1.00 80.81 450 VAL A C 1
ATOM 3622 O O . VAL A 1 450 ? 16.245 -16.857 -59.159 1.00 80.81 450 VAL A O 1
ATOM 3625 N N . THR A 1 451 ? 14.643 -15.530 -58.316 1.00 77.25 451 THR A N 1
ATOM 3626 C CA . THR A 1 451 ? 13.918 -15.327 -59.572 1.00 77.25 451 THR A CA 1
ATOM 3627 C C . THR A 1 451 ? 14.415 -14.046 -60.229 1.00 77.25 451 THR A C 1
ATOM 3629 O O . THR A 1 451 ? 14.288 -12.962 -59.662 1.00 77.25 451 THR A O 1
ATOM 3632 N N . VAL A 1 452 ? 14.975 -14.176 -61.430 1.00 72.81 452 VAL A N 1
ATOM 3633 C CA . VAL A 1 452 ? 15.508 -13.064 -62.225 1.00 72.81 452 VAL A CA 1
ATOM 3634 C C . VAL A 1 452 ? 14.502 -12.731 -63.320 1.00 72.81 452 VAL A C 1
ATOM 3636 O O . VAL A 1 452 ? 14.332 -13.498 -64.264 1.00 72.81 452 VAL A O 1
ATOM 3639 N N . GLY A 1 453 ? 13.828 -11.591 -63.198 1.00 59.66 453 GLY A N 1
ATOM 3640 C CA . GLY A 1 453 ? 13.045 -11.001 -64.281 1.00 59.66 453 GLY A CA 1
ATOM 3641 C C . GLY A 1 453 ? 13.523 -9.573 -64.485 1.00 59.66 453 GLY A C 1
ATOM 3642 O O . GLY A 1 453 ? 13.604 -8.859 -63.501 1.00 59.66 453 GLY A O 1
ATOM 3643 N N . ASN A 1 454 ? 13.824 -9.174 -65.727 1.00 58.62 454 ASN A N 1
ATOM 3644 C CA . ASN A 1 454 ? 14.402 -7.872 -66.120 1.00 58.62 454 ASN A CA 1
ATOM 3645 C C . ASN A 1 454 ? 15.832 -7.572 -65.564 1.00 58.62 454 ASN A C 1
ATOM 3647 O O . ASN A 1 454 ? 16.446 -8.406 -64.900 1.00 58.62 454 ASN A O 1
ATOM 3651 N N . ARG A 1 455 ? 16.405 -6.395 -65.894 1.00 54.44 455 ARG A N 1
ATOM 3652 C CA . ARG A 1 455 ? 17.799 -6.006 -65.564 1.00 54.44 455 ARG A CA 1
ATOM 3653 C C . ARG A 1 455 ? 18.099 -5.890 -64.056 1.00 54.44 455 ARG A C 1
ATOM 3655 O O . ARG A 1 455 ? 19.272 -5.981 -63.695 1.00 54.44 455 ARG A O 1
ATOM 3662 N N . SER A 1 456 ? 17.110 -5.693 -63.175 1.00 57.78 456 SER A N 1
ATOM 3663 C CA . SER A 1 456 ? 17.354 -5.624 -61.720 1.00 57.78 456 SER A CA 1
ATOM 3664 C C . SER A 1 456 ? 17.583 -6.998 -61.074 1.00 57.78 456 SER A C 1
ATOM 3666 O O . SER A 1 456 ? 18.328 -7.080 -60.093 1.00 57.78 456 SER A O 1
ATOM 3668 N N . GLY A 1 457 ? 17.087 -8.080 -61.688 1.00 61.22 457 GLY A N 1
ATOM 3669 C CA . GLY A 1 457 ? 17.181 -9.448 -61.164 1.00 61.22 457 GLY A CA 1
ATOM 3670 C C . GLY A 1 457 ? 18.616 -9.928 -61.064 1.00 61.22 457 GLY A C 1
ATOM 3671 O O . GLY A 1 457 ? 19.005 -10.597 -60.105 1.00 61.22 457 GLY A O 1
ATOM 3672 N N . THR A 1 458 ? 19.436 -9.498 -62.019 1.00 69.38 458 THR A N 1
ATOM 3673 C CA . THR A 1 458 ? 20.872 -9.760 -62.049 1.00 69.38 458 THR A CA 1
ATOM 3674 C C . THR A 1 458 ? 21.598 -9.044 -60.905 1.00 69.38 458 THR A C 1
ATOM 3676 O O . THR A 1 458 ? 22.537 -9.594 -60.330 1.00 69.38 458 THR A O 1
ATOM 3679 N N . GLU A 1 459 ? 21.155 -7.842 -60.507 1.00 79.56 459 GLU A N 1
ATOM 3680 C CA . GLU A 1 459 ? 21.721 -7.119 -59.358 1.00 79.56 459 GLU A CA 1
ATOM 3681 C C . GLU A 1 459 ? 21.433 -7.858 -58.045 1.00 79.56 459 GLU A C 1
ATOM 3683 O O . GLU A 1 459 ? 22.341 -8.046 -57.228 1.00 79.56 459 GLU A O 1
ATOM 3688 N N . LEU A 1 460 ? 20.186 -8.301 -57.847 1.00 81.62 460 LEU A N 1
ATOM 3689 C CA . LEU A 1 460 ? 19.794 -9.068 -56.666 1.00 81.62 460 LEU A CA 1
ATOM 3690 C C . LEU A 1 460 ? 20.536 -10.407 -56.611 1.00 81.62 460 LEU A C 1
ATOM 3692 O O . LEU A 1 460 ? 21.102 -10.738 -55.571 1.00 81.62 460 LEU A O 1
ATOM 3696 N N . MET A 1 461 ? 20.606 -11.139 -57.725 1.00 80.88 461 MET A N 1
ATOM 3697 C CA . MET A 1 461 ? 21.327 -12.411 -57.822 1.00 80.88 461 MET A CA 1
ATOM 3698 C C . MET A 1 461 ? 22.808 -12.257 -57.460 1.00 80.88 461 MET A C 1
ATOM 3700 O O . MET A 1 461 ? 23.307 -12.978 -56.595 1.00 80.88 461 MET A O 1
ATOM 3704 N N . ASN A 1 462 ? 23.493 -11.268 -58.043 1.00 80.56 462 ASN A N 1
ATOM 3705 C CA . ASN A 1 462 ? 24.898 -10.982 -57.746 1.00 80.56 462 ASN A CA 1
ATOM 3706 C C . ASN A 1 462 ? 25.116 -10.561 -56.286 1.00 80.56 462 ASN A C 1
ATOM 3708 O O . ASN A 1 462 ? 26.178 -10.815 -55.710 1.00 80.56 462 ASN A O 1
ATOM 3712 N N . TRP A 1 463 ? 24.143 -9.877 -55.681 1.00 86.25 463 TRP A N 1
ATOM 3713 C CA . TRP A 1 463 ? 24.191 -9.521 -54.265 1.00 86.25 463 TRP A CA 1
ATOM 3714 C C . TRP A 1 463 ? 24.009 -10.753 -53.367 1.00 86.25 463 TRP A C 1
ATOM 3716 O O . TRP A 1 463 ? 24.805 -10.947 -52.449 1.00 86.25 463 TRP A O 1
ATOM 3726 N N . VAL A 1 464 ? 23.037 -11.624 -53.661 1.00 83.31 464 VAL A N 1
ATOM 3727 C CA . VAL A 1 464 ? 22.814 -12.869 -52.907 1.00 83.31 464 VAL A CA 1
ATOM 3728 C C . VAL A 1 464 ? 24.026 -13.802 -53.025 1.00 83.31 464 VAL A C 1
ATOM 3730 O O . VAL A 1 464 ? 24.487 -14.310 -52.006 1.00 83.31 464 VAL A O 1
ATOM 3733 N N . GLN A 1 465 ? 24.608 -13.970 -54.220 1.00 81.00 465 GLN A N 1
ATOM 3734 C CA . GLN A 1 465 ? 25.830 -14.767 -54.424 1.00 81.00 465 GLN A CA 1
ATOM 3735 C C . GLN A 1 465 ? 26.995 -14.264 -53.567 1.00 81.00 465 GLN A C 1
ATOM 3737 O O . GLN A 1 465 ? 27.620 -15.051 -52.858 1.00 81.00 465 GLN A O 1
ATOM 3742 N N . ARG A 1 466 ? 27.245 -12.947 -53.562 1.00 82.81 466 ARG A N 1
ATOM 3743 C CA . ARG A 1 466 ? 28.281 -12.339 -52.711 1.00 82.81 466 ARG A CA 1
ATOM 3744 C C . ARG A 1 466 ? 28.011 -12.530 -51.218 1.00 82.81 466 ARG A C 1
ATOM 3746 O O . ARG A 1 466 ? 28.953 -12.688 -50.452 1.00 82.81 466 ARG A O 1
ATOM 3753 N N . ARG A 1 467 ? 26.741 -12.512 -50.809 1.00 83.12 467 ARG A N 1
ATOM 3754 C CA . ARG A 1 467 ? 26.321 -12.637 -49.410 1.00 83.12 467 ARG A CA 1
ATOM 3755 C C . ARG A 1 467 ? 26.523 -14.043 -48.836 1.00 83.12 467 ARG A C 1
ATOM 3757 O O . ARG A 1 467 ? 26.917 -14.157 -47.682 1.00 83.12 467 ARG A O 1
ATOM 3764 N N . GLN A 1 468 ? 26.199 -15.095 -49.592 1.00 81.50 468 GLN A N 1
ATOM 3765 C CA . GLN A 1 468 ? 26.113 -16.466 -49.054 1.00 81.50 468 GLN A CA 1
ATOM 3766 C C . GLN A 1 468 ? 26.982 -17.511 -49.784 1.00 81.50 468 GLN A C 1
ATOM 3768 O O . GLN A 1 468 ? 26.952 -18.688 -49.433 1.00 81.50 468 GLN A O 1
ATOM 3773 N N . GLY A 1 469 ? 27.766 -17.106 -50.788 1.00 69.62 469 GLY A N 1
ATOM 3774 C CA . GLY A 1 469 ? 28.772 -17.940 -51.455 1.00 69.62 469 GLY A CA 1
ATOM 3775 C C . GLY A 1 469 ? 28.237 -18.821 -52.590 1.00 69.62 469 GLY A C 1
ATOM 3776 O O . GLY A 1 469 ? 28.667 -18.659 -53.727 1.00 69.62 469 GLY A O 1
ATOM 3777 N N . SER A 1 470 ? 27.303 -19.743 -52.315 1.00 59.44 470 SER A N 1
ATOM 3778 C CA . SER A 1 470 ? 26.733 -20.656 -53.329 1.00 59.44 470 SER A CA 1
ATOM 3779 C C . SER A 1 470 ? 25.198 -20.610 -53.367 1.00 59.44 470 SER A C 1
ATOM 3781 O O . SER A 1 470 ? 24.543 -20.379 -52.352 1.00 59.44 470 SER A O 1
ATOM 3783 N N . LEU A 1 471 ? 24.616 -20.786 -54.558 1.00 60.19 471 LEU A N 1
ATOM 3784 C CA . LEU A 1 471 ? 23.171 -20.774 -54.820 1.00 60.19 471 LEU A CA 1
ATOM 3785 C C . LEU A 1 471 ? 22.790 -22.044 -55.586 1.00 60.19 471 LEU A C 1
ATOM 3787 O O . LEU A 1 471 ? 23.459 -22.396 -56.556 1.00 60.19 471 LEU A O 1
ATOM 3791 N N . LYS A 1 472 ? 21.686 -22.696 -55.203 1.00 50.25 472 LYS A N 1
ATOM 3792 C CA . LYS A 1 472 ? 21.014 -23.682 -56.061 1.00 50.25 472 LYS A CA 1
ATOM 3793 C C . LYS A 1 472 ? 20.176 -22.909 -57.085 1.00 50.25 472 LYS A C 1
ATOM 3795 O O . LYS A 1 472 ? 19.025 -22.574 -56.838 1.00 50.25 472 LYS A O 1
ATOM 3800 N N . THR A 1 473 ? 20.767 -22.543 -58.216 1.00 43.75 473 THR A N 1
ATOM 3801 C CA . THR A 1 473 ? 20.075 -21.762 -59.250 1.00 43.75 473 THR A CA 1
ATOM 3802 C C . THR A 1 473 ? 19.038 -22.605 -59.995 1.00 43.75 473 THR A C 1
ATOM 3804 O O . THR A 1 473 ? 19.401 -23.493 -60.758 1.00 43.75 473 THR A O 1
ATOM 3807 N N . ASN A 1 474 ? 17.751 -22.277 -59.841 1.00 38.84 474 ASN A N 1
ATOM 3808 C CA . ASN A 1 474 ? 16.713 -22.606 -60.820 1.00 38.84 474 ASN A CA 1
ATOM 3809 C C . ASN A 1 474 ? 16.339 -21.316 -61.559 1.00 38.84 474 ASN A C 1
ATOM 3811 O O . ASN A 1 474 ? 15.666 -20.450 -61.004 1.00 38.84 474 ASN A O 1
ATOM 3815 N N . CYS A 1 475 ? 16.804 -21.174 -62.801 1.00 36.09 475 CYS A N 1
ATOM 3816 C CA . CYS A 1 475 ? 16.419 -20.075 -63.683 1.00 36.09 475 CYS A CA 1
ATOM 3817 C C . CYS A 1 475 ? 15.122 -20.442 -64.412 1.00 36.09 475 CYS A C 1
ATOM 3819 O O . CYS A 1 475 ? 15.154 -21.191 -65.384 1.00 36.09 475 CYS A O 1
ATOM 3821 N N . THR A 1 476 ? 13.981 -19.905 -63.989 1.00 35.38 476 THR A N 1
ATOM 3822 C CA . THR A 1 476 ? 12.778 -19.870 -64.834 1.00 35.38 476 THR A CA 1
ATOM 3823 C C . THR A 1 476 ? 12.747 -18.545 -65.586 1.00 35.38 476 THR A C 1
ATOM 3825 O O . THR A 1 476 ? 12.304 -17.534 -65.047 1.00 35.38 476 THR A O 1
ATOM 3828 N N . SER A 1 477 ? 13.242 -18.538 -66.828 1.00 32.28 477 SER A N 1
ATOM 3829 C CA . SER A 1 477 ? 13.018 -17.430 -67.758 1.00 32.28 477 SER A CA 1
ATOM 3830 C C . SER A 1 477 ? 11.582 -17.495 -68.281 1.00 32.28 477 SER A C 1
ATOM 3832 O O . SER A 1 477 ? 11.234 -18.420 -69.014 1.00 32.28 477 SER A O 1
ATOM 3834 N N . LEU A 1 478 ? 10.756 -16.507 -67.949 1.00 28.25 478 LEU A N 1
ATOM 3835 C CA . LEU A 1 478 ? 9.624 -16.144 -68.801 1.00 28.25 478 LEU A CA 1
ATOM 3836 C C . LEU A 1 478 ? 10.137 -15.111 -69.814 1.00 28.25 478 LEU A C 1
ATOM 3838 O O . LEU A 1 478 ? 10.757 -14.127 -69.419 1.00 28.25 478 LEU A O 1
ATOM 3842 N N . ASN A 1 479 ? 9.871 -15.378 -71.096 1.00 28.31 479 ASN A N 1
ATOM 3843 C CA . ASN A 1 479 ? 10.344 -14.723 -72.328 1.00 28.31 479 ASN A CA 1
ATOM 3844 C C . ASN A 1 479 ? 11.749 -15.098 -72.841 1.00 28.31 479 ASN A C 1
ATOM 3846 O O . ASN A 1 479 ? 12.729 -14.412 -72.555 1.00 28.31 479 ASN A O 1
ATOM 3850 N N . PRO A 1 480 ? 11.843 -16.116 -73.718 1.00 31.92 480 PRO A N 1
ATOM 3851 C CA . PRO A 1 480 ? 12.925 -16.226 -74.679 1.00 31.92 480 PRO A CA 1
ATOM 3852 C C . PRO A 1 480 ? 12.543 -15.407 -75.915 1.00 31.92 480 PRO A C 1
ATOM 3854 O O . PRO A 1 480 ? 11.797 -15.905 -76.736 1.00 31.92 480 PRO A O 1
ATOM 3857 N N . ILE A 1 481 ? 12.986 -14.157 -76.028 1.00 36.44 481 ILE A N 1
ATOM 3858 C CA . ILE A 1 481 ? 13.202 -13.408 -77.285 1.00 36.44 481 ILE A CA 1
ATOM 3859 C C . ILE A 1 481 ? 13.785 -12.055 -76.845 1.00 36.44 481 ILE A C 1
ATOM 3861 O O . ILE A 1 481 ? 13.174 -11.360 -76.040 1.00 36.44 481 ILE A O 1
ATOM 3865 N N . ARG A 1 482 ? 14.948 -11.692 -77.407 1.00 34.94 482 ARG A N 1
ATOM 3866 C CA . ARG A 1 482 ? 15.825 -10.538 -77.093 1.00 34.94 482 ARG A CA 1
ATOM 3867 C C . ARG A 1 482 ? 16.846 -10.766 -75.977 1.00 34.94 482 ARG A C 1
ATOM 3869 O O . ARG A 1 482 ? 16.669 -10.297 -74.866 1.00 34.94 482 ARG A O 1
ATOM 3876 N N . ASP A 1 483 ? 17.958 -11.411 -76.327 1.00 33.25 483 ASP A N 1
ATOM 3877 C CA . ASP A 1 483 ? 19.288 -10.872 -75.998 1.00 33.25 483 ASP A CA 1
ATOM 3878 C C . ASP A 1 483 ? 20.394 -11.717 -76.653 1.00 33.25 483 ASP A C 1
ATOM 3880 O O . ASP A 1 483 ? 20.847 -12.731 -76.124 1.00 33.25 483 ASP A O 1
ATOM 3884 N N . SER A 1 484 ? 20.888 -11.279 -77.813 1.00 36.34 484 SER A N 1
ATOM 3885 C CA . SER A 1 484 ? 22.084 -11.847 -78.459 1.00 36.34 484 SER A CA 1
ATOM 3886 C C . SER A 1 484 ? 23.383 -11.544 -77.691 1.00 36.34 484 SER A C 1
ATOM 3888 O O . SER A 1 484 ? 24.439 -12.065 -78.044 1.00 36.34 484 SER A O 1
ATOM 3890 N N . ARG A 1 485 ? 23.317 -10.764 -76.601 1.00 33.16 485 ARG A N 1
ATOM 3891 C CA . ARG A 1 485 ? 24.462 -10.422 -75.744 1.00 33.16 485 ARG A CA 1
ATOM 3892 C C . ARG A 1 485 ? 24.615 -11.348 -74.524 1.00 33.16 485 ARG A C 1
ATOM 3894 O O . ARG A 1 485 ? 25.740 -11.609 -74.110 1.00 33.16 485 ARG A O 1
ATOM 3901 N N . LEU A 1 486 ? 23.520 -11.941 -74.028 1.00 36.34 486 LEU A N 1
ATOM 3902 C CA . LEU A 1 486 ? 23.532 -12.922 -72.924 1.00 36.34 486 LEU A CA 1
ATOM 3903 C C . LEU A 1 486 ? 24.048 -14.309 -73.351 1.00 36.34 486 LEU A C 1
ATOM 3905 O O . LEU A 1 486 ? 24.594 -15.050 -72.535 1.00 36.34 486 LEU A O 1
ATOM 3909 N N . ALA A 1 487 ? 23.963 -14.654 -74.640 1.00 32.34 487 ALA A N 1
ATOM 3910 C CA . ALA A 1 487 ? 24.509 -15.907 -75.171 1.00 32.34 487 ALA A CA 1
ATOM 3911 C C . ALA A 1 487 ? 26.052 -15.971 -75.153 1.00 32.34 487 ALA A C 1
ATOM 3913 O O . ALA A 1 487 ? 26.617 -17.057 -75.290 1.00 32.34 487 ALA A O 1
ATOM 3914 N N . TRP A 1 488 ? 26.742 -14.836 -74.992 1.00 29.41 488 TRP A N 1
ATOM 3915 C CA . TRP A 1 488 ? 28.205 -14.787 -74.921 1.00 29.41 488 TRP A CA 1
ATOM 3916 C C . TRP A 1 488 ? 28.727 -14.946 -73.486 1.00 29.41 488 TRP A C 1
ATOM 3918 O O . TRP A 1 488 ? 29.669 -15.703 -73.266 1.00 29.41 488 TRP A O 1
ATOM 3928 N N . GLU A 1 489 ? 28.064 -14.340 -72.496 1.00 32.06 489 GLU A N 1
ATOM 3929 C CA . GLU A 1 489 ? 28.475 -14.437 -71.083 1.00 32.06 489 GLU A CA 1
ATOM 3930 C C . GLU A 1 489 ? 28.099 -15.782 -70.431 1.00 32.06 489 GLU A C 1
ATOM 3932 O O . GLU A 1 489 ? 28.776 -16.230 -69.508 1.00 32.06 489 GLU A O 1
ATOM 3937 N N . VAL A 1 490 ? 27.092 -16.491 -70.958 1.00 36.09 490 VAL A N 1
ATOM 3938 C CA . VAL A 1 490 ? 26.669 -17.823 -70.468 1.00 36.09 490 VAL A CA 1
ATOM 3939 C C . VAL A 1 490 ? 27.471 -18.981 -71.104 1.00 36.09 490 VAL A C 1
ATOM 3941 O O . VAL A 1 490 ? 27.426 -20.111 -70.625 1.00 36.09 490 VAL A O 1
ATOM 3944 N N . ARG A 1 491 ? 28.277 -18.730 -72.149 1.00 27.81 491 ARG A N 1
ATOM 3945 C CA . ARG A 1 491 ? 29.034 -19.773 -72.880 1.00 27.81 491 ARG A CA 1
ATOM 3946 C C . ARG A 1 491 ? 30.266 -20.339 -72.157 1.00 27.81 491 ARG A C 1
ATOM 3948 O O . ARG A 1 491 ? 30.820 -21.320 -72.644 1.00 27.81 491 ARG A O 1
ATOM 3955 N N . ASN A 1 492 ? 30.683 -19.787 -71.016 1.00 28.92 492 ASN A N 1
ATOM 3956 C CA . ASN A 1 492 ? 31.927 -20.189 -70.338 1.00 28.92 492 ASN A CA 1
ATOM 3957 C C . ASN A 1 492 ? 31.767 -21.135 -69.134 1.00 28.92 492 ASN A C 1
ATOM 3959 O O . ASN A 1 492 ? 32.722 -21.325 -68.384 1.00 28.92 492 ASN A O 1
ATOM 3963 N N . ILE A 1 493 ? 30.616 -21.791 -68.957 1.00 31.55 493 ILE A N 1
ATOM 3964 C CA . ILE A 1 493 ? 30.472 -22.866 -67.960 1.00 31.55 493 ILE A CA 1
ATOM 3965 C C . ILE A 1 493 ? 29.865 -24.105 -68.640 1.00 31.55 493 ILE A C 1
ATOM 3967 O O . ILE A 1 493 ? 28.778 -24.070 -69.207 1.00 31.55 493 ILE A O 1
ATOM 3971 N N . GLN A 1 494 ? 30.646 -25.184 -68.656 1.00 28.69 494 GLN A N 1
ATOM 3972 C CA . GLN A 1 494 ? 30.515 -26.382 -69.489 1.00 28.69 494 GLN A CA 1
ATOM 3973 C C . GLN A 1 494 ? 29.262 -27.260 -69.245 1.00 28.69 494 GLN A C 1
ATOM 3975 O O . GLN A 1 494 ? 28.989 -27.673 -68.125 1.00 28.69 494 GLN A O 1
ATOM 3980 N N . LEU A 1 495 ? 28.643 -27.657 -70.373 1.00 25.34 495 LEU A N 1
ATOM 3981 C CA . LEU A 1 495 ? 28.120 -28.992 -70.750 1.00 25.34 495 LEU A CA 1
ATOM 3982 C C . LEU A 1 495 ? 27.031 -29.686 -69.895 1.00 25.34 495 LEU A C 1
ATOM 3984 O O . LEU A 1 495 ? 27.334 -30.327 -68.897 1.00 25.34 495 LEU A O 1
ATOM 3988 N N . CYS A 1 496 ? 25.816 -29.828 -70.454 1.00 23.44 496 CYS A N 1
ATOM 3989 C CA . CYS A 1 496 ? 25.365 -31.110 -71.039 1.00 23.44 496 CYS A CA 1
ATOM 3990 C C . CYS A 1 496 ? 23.994 -31.042 -71.745 1.00 23.44 496 CYS A C 1
ATOM 3992 O O . CYS A 1 496 ? 23.022 -30.478 -71.256 1.00 23.44 496 CYS A O 1
ATOM 3994 N N . LYS A 1 497 ? 23.952 -31.711 -72.904 1.00 28.31 497 LYS A N 1
ATOM 3995 C CA . LYS A 1 497 ? 22.804 -32.108 -73.734 1.00 28.31 497 LYS A CA 1
ATOM 3996 C C . LYS A 1 497 ? 21.593 -32.625 -72.936 1.00 28.31 497 LYS A C 1
ATOM 3998 O O . LYS A 1 497 ? 21.689 -33.699 -72.349 1.00 28.31 497 LYS A O 1
ATOM 4003 N N . ARG A 1 498 ? 20.428 -31.983 -73.079 1.00 26.78 498 ARG A N 1
ATOM 4004 C CA . ARG A 1 498 ? 19.114 -32.620 -73.341 1.00 26.78 498 ARG A CA 1
ATOM 4005 C C . ARG A 1 498 ? 18.011 -31.561 -73.406 1.00 26.78 498 ARG A C 1
ATOM 4007 O O . ARG A 1 498 ? 18.066 -30.581 -72.680 1.00 26.78 498 ARG A O 1
ATOM 4014 N N . ASN A 1 499 ? 17.001 -31.844 -74.225 1.00 25.25 499 ASN A N 1
ATOM 4015 C CA . ASN A 1 499 ? 15.708 -31.157 -74.349 1.00 25.25 499 ASN A CA 1
ATOM 4016 C C . ASN A 1 499 ? 15.637 -30.057 -75.416 1.00 25.25 499 ASN A C 1
ATOM 4018 O O . ASN A 1 499 ? 15.362 -28.897 -75.134 1.00 25.25 499 ASN A O 1
ATOM 4022 N N . MET A 1 500 ? 15.803 -30.483 -76.673 1.00 26.56 500 MET A N 1
ATOM 4023 C CA . MET A 1 500 ? 15.398 -29.735 -77.870 1.00 26.56 500 MET A CA 1
ATOM 4024 C C . MET A 1 500 ? 13.943 -30.047 -78.299 1.00 26.56 500 MET A C 1
ATOM 4026 O O . MET A 1 500 ? 13.558 -29.720 -79.414 1.00 26.56 500 MET A O 1
ATOM 4030 N N . ASP A 1 501 ? 13.121 -30.642 -77.422 1.00 28.39 501 ASP A N 1
ATOM 4031 C CA . ASP A 1 501 ? 11.783 -31.153 -77.782 1.00 28.39 501 ASP A CA 1
ATOM 4032 C C . ASP A 1 501 ? 10.601 -30.389 -77.156 1.00 28.39 501 ASP A C 1
ATOM 4034 O O . ASP A 1 501 ? 9.450 -30.713 -77.430 1.00 28.39 501 ASP A O 1
ATOM 4038 N N . TYR A 1 502 ? 10.838 -29.342 -76.357 1.00 27.78 502 TYR A N 1
ATOM 4039 C CA . TYR A 1 502 ? 9.749 -28.628 -75.662 1.00 27.78 502 TYR A CA 1
ATOM 4040 C C . TYR A 1 502 ? 9.238 -27.360 -76.380 1.00 27.78 502 TYR A C 1
ATOM 4042 O O . TYR A 1 502 ? 8.190 -26.829 -76.024 1.00 27.78 502 TYR A O 1
ATOM 4050 N N . CYS A 1 503 ? 9.918 -26.889 -77.434 1.00 27.59 503 CYS A N 1
ATOM 4051 C CA . CYS A 1 503 ? 9.577 -25.635 -78.132 1.00 27.59 503 CYS A CA 1
ATOM 4052 C C . CYS A 1 503 ? 8.478 -25.754 -79.210 1.00 27.59 503 CYS A C 1
ATOM 4054 O O . CYS A 1 503 ? 8.296 -24.822 -79.987 1.00 27.59 503 CYS A O 1
ATOM 4056 N N . ARG A 1 504 ? 7.731 -26.864 -79.287 1.00 29.19 504 ARG A N 1
ATOM 4057 C CA . ARG A 1 504 ? 6.671 -27.054 -80.304 1.00 29.19 504 ARG A CA 1
ATOM 4058 C C . ARG A 1 504 ? 5.231 -26.869 -79.812 1.00 29.19 504 ARG A C 1
ATOM 4060 O O . ARG A 1 504 ? 4.327 -27.005 -80.624 1.00 29.19 504 ARG A O 1
ATOM 4067 N N . GLN A 1 505 ? 4.993 -26.547 -78.538 1.00 29.36 505 GLN A N 1
ATOM 4068 C CA . GLN A 1 505 ? 3.638 -26.604 -77.954 1.00 29.36 505 GLN A CA 1
ATOM 4069 C C . GLN A 1 505 ? 2.976 -25.269 -77.559 1.00 29.36 505 GLN A C 1
ATOM 4071 O O . GLN A 1 505 ? 1.930 -25.302 -76.925 1.00 29.36 505 GLN A O 1
ATOM 4076 N N . PHE A 1 506 ? 3.502 -24.098 -77.943 1.00 27.72 506 PHE A N 1
ATOM 4077 C CA . PHE A 1 506 ? 2.931 -22.803 -77.506 1.00 27.72 506 PHE A CA 1
ATOM 4078 C C . PHE A 1 506 ? 2.605 -21.793 -78.624 1.00 27.72 506 PHE A C 1
ATOM 4080 O O . PHE A 1 506 ? 2.573 -20.592 -78.378 1.00 27.72 506 PHE A O 1
ATOM 4087 N N . ASN A 1 507 ? 2.299 -22.262 -79.838 1.00 32.06 507 ASN A N 1
ATOM 4088 C CA . ASN A 1 507 ? 1.866 -21.395 -80.948 1.00 32.06 507 ASN A CA 1
ATOM 4089 C C . ASN A 1 507 ? 0.352 -21.079 -80.989 1.00 32.06 507 ASN A C 1
ATOM 4091 O O . ASN A 1 507 ? -0.094 -20.427 -81.927 1.00 32.06 507 ASN A O 1
ATOM 4095 N N . ASP A 1 508 ? -0.438 -21.454 -79.977 1.00 32.25 508 ASP A N 1
ATOM 4096 C CA . ASP A 1 508 ? -1.911 -21.448 -80.082 1.00 32.25 508 ASP A CA 1
ATOM 4097 C C . ASP A 1 508 ? -2.645 -20.361 -79.268 1.00 32.25 508 ASP A C 1
ATOM 4099 O O . ASP A 1 508 ? -3.731 -20.614 -78.754 1.00 32.25 508 ASP A O 1
ATOM 4103 N N . LEU A 1 509 ? -2.116 -19.131 -79.150 1.00 32.22 509 LEU A N 1
ATOM 4104 C CA . LEU A 1 509 ? -2.869 -18.003 -78.544 1.00 32.22 509 LEU A CA 1
ATOM 4105 C C . LEU A 1 509 ? -2.712 -16.630 -79.247 1.00 32.22 509 LEU A C 1
ATOM 4107 O O . LEU A 1 509 ? -2.750 -15.587 -78.601 1.00 32.22 509 LEU A O 1
ATOM 4111 N N . GLY A 1 510 ? -2.601 -16.620 -80.579 1.00 35.94 510 GLY A N 1
ATOM 4112 C CA . GLY A 1 510 ? -3.156 -15.560 -81.445 1.00 35.94 510 GLY A CA 1
ATOM 4113 C C . GLY A 1 510 ? -2.947 -14.080 -81.069 1.00 35.94 510 GLY A C 1
ATOM 4114 O O . GLY A 1 510 ? -3.925 -13.357 -80.882 1.00 35.94 510 GLY A O 1
ATOM 4115 N N . LEU A 1 511 ? -1.703 -13.591 -81.081 1.00 32.38 511 LEU A N 1
ATOM 4116 C CA . LEU A 1 511 ? -1.389 -12.161 -81.227 1.00 32.38 511 LEU A CA 1
ATOM 4117 C C . LEU A 1 511 ? -0.483 -11.982 -82.460 1.00 32.38 511 LEU A C 1
ATOM 4119 O O . LEU A 1 511 ? 0.553 -12.632 -82.564 1.00 32.38 511 LEU A O 1
ATOM 4123 N N . TYR A 1 512 ? -0.916 -11.147 -83.411 1.00 38.12 512 TYR A N 1
ATOM 4124 C CA . TYR A 1 512 ? -0.252 -10.892 -84.700 1.00 38.12 512 TYR A CA 1
ATOM 4125 C C . TYR A 1 512 ? 1.202 -10.386 -84.548 1.00 38.12 512 TYR A C 1
ATOM 4127 O O . TYR A 1 512 ? 1.515 -9.702 -83.569 1.00 38.12 512 TYR A O 1
ATOM 4135 N N . PRO A 1 513 ? 2.097 -10.667 -85.518 1.00 45.91 513 PRO A N 1
ATOM 4136 C CA . PRO A 1 513 ? 3.514 -10.354 -85.401 1.00 45.91 513 PRO A CA 1
ATOM 4137 C C . PRO A 1 513 ? 3.801 -8.903 -85.816 1.00 45.91 513 PRO A C 1
ATOM 4139 O O . PRO A 1 513 ? 3.812 -8.563 -86.993 1.00 45.91 513 PRO A O 1
ATOM 4142 N N . TYR A 1 514 ? 4.158 -8.053 -84.851 1.00 52.69 514 TYR A N 1
ATOM 4143 C CA . TYR A 1 514 ? 4.759 -6.728 -85.099 1.00 52.69 514 TYR A CA 1
ATOM 4144 C C . TYR A 1 514 ? 6.141 -6.793 -85.786 1.00 52.69 514 TYR A C 1
ATOM 4146 O O . TYR A 1 514 ? 6.765 -5.762 -86.024 1.00 52.69 514 TYR A O 1
ATOM 4154 N N . GLN A 1 515 ? 6.630 -8.002 -86.075 1.00 50.31 515 GLN A N 1
ATOM 4155 C CA . GLN A 1 515 ? 7.924 -8.269 -86.689 1.00 50.31 515 GLN A CA 1
ATOM 4156 C C . GLN A 1 515 ? 7.976 -7.785 -88.149 1.00 50.31 515 GLN A C 1
ATOM 4158 O O . GLN A 1 515 ? 8.953 -7.158 -88.532 1.00 50.31 515 GLN A O 1
ATOM 4163 N N . GLU A 1 516 ? 6.905 -7.983 -88.929 1.00 54.66 516 GLU A N 1
ATOM 4164 C CA . GLU A 1 516 ? 6.878 -7.603 -90.355 1.00 54.66 516 GLU A CA 1
ATOM 4165 C C . GLU A 1 516 ? 6.896 -6.082 -90.571 1.00 54.66 516 GLU A C 1
ATOM 4167 O O . GLU A 1 516 ? 7.439 -5.606 -91.561 1.00 54.66 516 GLU A O 1
ATOM 4172 N N . LEU A 1 517 ? 6.336 -5.300 -89.637 1.00 49.72 517 LEU A N 1
ATOM 4173 C CA . LEU A 1 517 ? 6.304 -3.832 -89.730 1.00 49.72 517 LEU A CA 1
ATOM 4174 C C . LEU A 1 517 ? 7.682 -3.197 -89.467 1.00 49.72 517 LEU A C 1
ATOM 4176 O O . LEU A 1 517 ? 7.943 -2.080 -89.904 1.00 49.72 517 LEU A O 1
ATOM 4180 N N . LEU A 1 518 ? 8.535 -3.883 -88.704 1.00 54.12 518 LEU A N 1
ATOM 4181 C CA . LEU A 1 518 ? 9.850 -3.391 -88.285 1.00 54.12 518 LEU A CA 1
ATOM 4182 C C . LEU A 1 518 ? 10.993 -3.999 -89.108 1.00 54.12 518 LEU A C 1
ATOM 4184 O O . LEU A 1 518 ? 12.131 -3.542 -89.000 1.00 54.12 518 LEU A O 1
ATOM 4188 N N . ASP A 1 519 ? 10.704 -5.003 -89.936 1.00 58.97 519 ASP A N 1
ATOM 4189 C CA . ASP A 1 519 ? 11.696 -5.628 -90.802 1.00 58.97 519 ASP A CA 1
ATOM 4190 C C . ASP A 1 519 ? 12.197 -4.626 -91.854 1.00 58.97 519 ASP A C 1
ATOM 4192 O O . ASP A 1 519 ? 11.453 -4.116 -92.690 1.00 58.97 519 ASP A O 1
ATOM 4196 N N . GLY A 1 520 ? 13.496 -4.327 -91.790 1.00 60.44 520 GLY A N 1
ATOM 4197 C CA . GLY A 1 520 ? 14.171 -3.378 -92.680 1.00 60.44 520 GLY A CA 1
ATOM 4198 C C . GLY A 1 520 ? 14.199 -1.925 -92.194 1.00 60.44 520 GLY A C 1
ATOM 4199 O O . GLY A 1 520 ? 14.855 -1.103 -92.832 1.00 60.44 520 GLY A O 1
ATOM 4200 N N . LEU A 1 521 ? 13.556 -1.600 -91.066 1.00 59.84 521 LEU A N 1
ATOM 4201 C CA . LEU A 1 521 ? 13.642 -0.279 -90.439 1.00 59.84 521 LEU A CA 1
ATOM 4202 C C . LEU A 1 521 ? 14.589 -0.338 -89.233 1.00 59.84 521 LEU A C 1
ATOM 4204 O O . LEU A 1 521 ? 14.290 -0.987 -88.231 1.00 59.84 521 LEU A O 1
ATOM 4208 N N . ASP A 1 522 ? 15.728 0.357 -89.308 1.00 66.19 522 ASP A N 1
ATOM 4209 C CA . ASP A 1 522 ? 16.639 0.531 -88.167 1.00 66.19 522 ASP A CA 1
ATOM 4210 C C . ASP A 1 522 ? 16.054 1.567 -87.194 1.00 66.19 522 ASP A C 1
ATOM 4212 O O . ASP A 1 522 ? 16.421 2.742 -87.191 1.00 66.19 522 ASP A O 1
ATOM 4216 N N . ALA A 1 523 ? 15.033 1.132 -86.454 1.00 70.88 523 ALA A N 1
ATOM 4217 C CA . ALA A 1 523 ? 14.207 1.974 -85.603 1.00 70.88 523 ALA A CA 1
ATOM 4218 C C . ALA A 1 523 ? 14.428 1.632 -84.118 1.00 70.88 523 ALA A C 1
ATOM 4220 O O . ALA A 1 523 ? 13.736 0.760 -83.576 1.00 70.88 523 ALA A O 1
ATOM 4221 N N . PRO A 1 524 ? 15.397 2.254 -83.423 1.00 72.19 524 PRO A N 1
ATOM 4222 C CA . PRO A 1 524 ? 15.581 2.046 -81.993 1.00 72.19 524 PRO A CA 1
ATOM 4223 C C . PRO A 1 524 ? 14.382 2.561 -81.186 1.00 72.19 524 PRO A C 1
ATOM 4225 O O . PRO A 1 524 ? 13.779 3.591 -81.485 1.00 72.19 524 PRO A O 1
ATOM 4228 N N . TRP A 1 525 ? 14.044 1.834 -80.122 1.00 72.38 525 TRP A N 1
ATOM 4229 C CA . TRP A 1 525 ? 13.073 2.291 -79.131 1.00 72.38 525 TRP A CA 1
ATOM 4230 C C . TRP A 1 525 ? 13.719 3.331 -78.213 1.00 72.38 525 TRP A C 1
ATOM 4232 O O . TRP A 1 525 ? 14.749 3.040 -77.604 1.00 72.38 525 TRP A O 1
ATOM 4242 N N . ASN A 1 526 ? 13.099 4.502 -78.085 1.00 69.44 526 ASN A N 1
ATOM 4243 C CA . ASN A 1 526 ? 13.555 5.588 -77.226 1.00 69.44 526 ASN A CA 1
ATOM 4244 C C . ASN A 1 526 ? 12.556 5.831 -76.086 1.00 69.44 526 ASN A C 1
ATOM 4246 O O . ASN A 1 526 ? 11.392 6.157 -76.325 1.00 69.44 526 ASN A O 1
ATOM 4250 N N . ASP A 1 527 ? 13.008 5.655 -74.846 1.00 73.69 527 ASP A N 1
ATOM 4251 C CA . ASP A 1 527 ? 12.251 5.886 -73.614 1.00 73.69 527 ASP A CA 1
ATOM 4252 C C . ASP A 1 527 ? 12.741 7.096 -72.800 1.00 73.69 527 ASP A C 1
ATOM 4254 O O . ASP A 1 527 ? 12.086 7.471 -71.824 1.00 73.69 527 ASP A O 1
ATOM 4258 N N . GLU A 1 528 ? 13.845 7.722 -73.215 1.00 69.25 528 GLU A N 1
ATOM 4259 C CA . GLU A 1 528 ? 14.436 8.898 -72.567 1.00 69.25 528 GLU A CA 1
ATOM 4260 C C . GLU A 1 528 ? 13.769 10.203 -73.022 1.00 69.25 528 GLU A C 1
ATOM 4262 O O . GLU A 1 528 ? 13.647 11.143 -72.236 1.00 69.25 528 GLU A O 1
ATOM 4267 N N . LYS A 1 529 ? 13.278 10.252 -74.266 1.00 70.00 529 LYS A N 1
ATOM 4268 C CA . LYS A 1 529 ? 12.563 11.409 -74.821 1.00 70.00 529 LYS A CA 1
ATOM 4269 C C . LYS A 1 529 ? 11.056 11.327 -74.576 1.00 70.00 529 LYS A C 1
ATOM 4271 O O . LYS A 1 529 ? 10.458 10.247 -74.596 1.00 70.00 529 LYS A O 1
ATOM 4276 N N . ALA A 1 530 ? 10.425 12.490 -74.411 1.00 68.38 530 ALA A N 1
ATOM 4277 C CA . ALA A 1 530 ? 8.979 12.614 -74.241 1.00 68.38 530 ALA A CA 1
ATOM 4278 C C . ALA A 1 530 ? 8.343 13.426 -75.376 1.00 68.38 530 ALA A C 1
ATOM 4280 O O . ALA A 1 530 ? 8.806 14.517 -75.712 1.00 68.38 530 ALA A O 1
ATOM 4281 N N . VAL A 1 531 ? 7.239 12.918 -75.923 1.00 65.06 531 VAL A N 1
ATOM 4282 C CA . VAL A 1 531 ? 6.409 13.627 -76.903 1.00 65.06 531 VAL A CA 1
ATOM 4283 C C . VAL A 1 531 ? 5.123 14.084 -76.226 1.00 65.06 531 VAL A C 1
ATOM 4285 O O . VA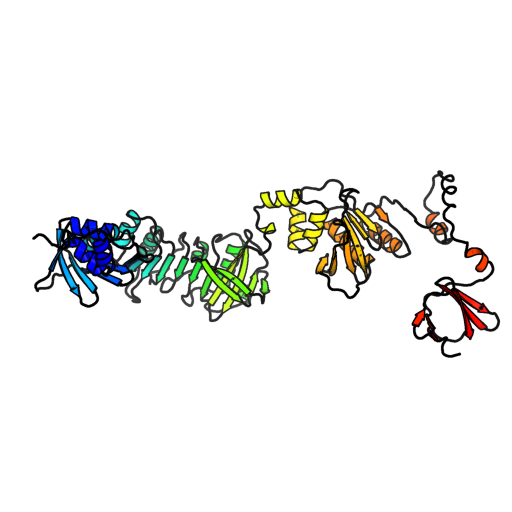L A 1 531 ? 4.394 13.279 -75.655 1.00 65.06 531 VAL A O 1
ATOM 4288 N N . ILE A 1 532 ? 4.833 15.375 -76.282 1.00 63.03 532 ILE A N 1
ATOM 4289 C CA . ILE A 1 532 ? 3.634 15.995 -75.732 1.00 63.03 532 ILE A CA 1
ATOM 4290 C C . ILE A 1 532 ? 2.608 16.130 -76.850 1.00 63.03 532 ILE A C 1
ATOM 4292 O O . ILE A 1 532 ? 2.881 16.741 -77.880 1.00 63.03 532 ILE A O 1
ATOM 4296 N N . SER A 1 533 ? 1.428 15.555 -76.634 1.00 65.12 533 SER A N 1
ATOM 4297 C CA . SER A 1 533 ? 0.261 15.731 -77.499 1.00 65.12 533 SER A CA 1
ATOM 4298 C C . SER A 1 533 ? -0.966 15.970 -76.629 1.00 65.12 533 SER A C 1
ATOM 4300 O O . SER A 1 533 ? -1.185 15.242 -75.653 1.00 65.12 533 SER A O 1
ATOM 4302 N N . ASN A 1 534 ? -1.755 16.997 -76.954 1.00 65.31 534 ASN A N 1
ATOM 4303 C CA . ASN A 1 534 ? -2.879 17.459 -76.137 1.00 65.31 534 ASN A CA 1
ATOM 4304 C C . ASN A 1 534 ? -2.477 17.713 -74.671 1.00 65.31 534 ASN A C 1
ATOM 4306 O O . ASN A 1 534 ? -3.165 17.296 -73.733 1.00 65.31 534 ASN A O 1
ATOM 4310 N N . GLY A 1 535 ? -1.308 18.327 -74.463 1.00 62.88 535 GLY A N 1
ATOM 4311 C CA . GLY A 1 535 ? -0.780 18.645 -73.131 1.00 62.88 535 GLY A CA 1
ATOM 4312 C C . GLY A 1 535 ? -0.409 17.443 -72.246 1.00 62.88 535 GLY A C 1
ATOM 4313 O O . GLY A 1 535 ? -0.144 17.631 -71.057 1.00 62.88 535 GLY A O 1
ATOM 4314 N N . ARG A 1 536 ? -0.376 16.213 -72.782 1.00 63.47 536 ARG A N 1
ATOM 4315 C CA . ARG A 1 536 ? 0.069 15.013 -72.051 1.00 63.47 536 ARG A CA 1
ATOM 4316 C C . ARG A 1 536 ? 1.383 14.471 -72.618 1.00 63.47 536 ARG A C 1
ATOM 4318 O O . ARG A 1 536 ? 1.461 14.291 -73.832 1.00 63.47 536 ARG A O 1
ATOM 4325 N N . PRO A 1 537 ? 2.390 14.185 -71.771 1.00 67.69 537 PRO A N 1
ATOM 4326 C CA . PRO A 1 537 ? 3.641 13.583 -72.208 1.00 67.69 537 PRO A CA 1
ATOM 4327 C C . PRO A 1 537 ? 3.487 12.073 -72.412 1.00 67.69 537 PRO A C 1
ATOM 4329 O O . PRO A 1 537 ? 2.943 11.360 -71.566 1.00 67.69 537 PRO A O 1
ATOM 4332 N N . TYR A 1 538 ? 4.020 11.587 -73.524 1.00 68.44 538 TYR A N 1
ATOM 4333 C CA . TYR A 1 538 ? 4.110 10.182 -73.879 1.00 68.44 538 TYR A CA 1
ATOM 4334 C C . TYR A 1 538 ? 5.581 9.809 -74.053 1.00 68.44 538 TYR A C 1
ATOM 4336 O O . TYR A 1 538 ? 6.270 10.345 -74.920 1.00 68.44 538 TYR A O 1
ATOM 4344 N N . ASN A 1 539 ? 6.037 8.851 -73.249 1.00 73.25 539 ASN A N 1
ATOM 4345 C CA . ASN A 1 539 ? 7.388 8.297 -73.334 1.00 73.25 539 ASN A CA 1
ATOM 4346 C C . ASN A 1 539 ? 7.345 6.944 -74.051 1.00 73.25 539 ASN A C 1
ATOM 4348 O O . ASN A 1 539 ? 6.321 6.248 -74.010 1.00 73.25 539 ASN A O 1
ATOM 4352 N N . GLY A 1 540 ? 8.451 6.553 -74.682 1.00 71.31 540 GLY A N 1
ATOM 4353 C CA . GLY A 1 540 ? 8.565 5.267 -75.364 1.00 71.31 540 GLY A CA 1
ATOM 4354 C C . GLY A 1 540 ? 7.943 5.290 -76.756 1.00 71.31 540 GLY A C 1
ATOM 4355 O O . GLY A 1 540 ? 6.726 5.143 -76.878 1.00 71.31 540 GLY A O 1
ATOM 4356 N N . PHE A 1 541 ? 8.760 5.462 -77.789 1.00 75.12 541 PHE A N 1
ATOM 4357 C CA . PHE A 1 541 ? 8.384 5.385 -79.205 1.00 75.12 541 PHE A CA 1
ATOM 4358 C C . PHE A 1 541 ? 9.580 4.900 -80.034 1.00 75.12 541 PHE A C 1
ATOM 4360 O O . PHE A 1 541 ? 10.713 4.910 -79.557 1.00 75.12 541 PHE A O 1
ATOM 4367 N N . PHE A 1 542 ? 9.339 4.438 -81.259 1.00 76.94 542 PHE A N 1
ATOM 4368 C CA . PHE A 1 542 ? 10.411 4.066 -82.184 1.00 76.94 542 PHE A CA 1
ATOM 4369 C C . PHE A 1 542 ? 10.866 5.301 -82.957 1.00 76.94 542 PHE A C 1
ATOM 4371 O O . PHE A 1 542 ? 10.014 5.997 -83.504 1.00 76.94 542 PHE A O 1
ATOM 4378 N N . GLU A 1 543 ? 12.170 5.575 -83.002 1.00 75.50 543 GLU A N 1
ATOM 4379 C CA . GLU A 1 543 ? 12.759 6.686 -83.765 1.00 75.50 543 GLU A CA 1
ATOM 4380 C C . GLU A 1 543 ? 13.459 6.170 -85.022 1.00 75.50 543 GLU A C 1
ATOM 4382 O O . GLU A 1 543 ? 14.154 5.166 -84.971 1.00 75.50 543 GLU A O 1
ATOM 4387 N N . ILE A 1 544 ? 13.320 6.878 -86.140 1.00 79.19 544 ILE A N 1
ATOM 4388 C CA . ILE A 1 544 ? 14.056 6.636 -87.382 1.00 79.19 544 ILE A CA 1
ATOM 4389 C C . ILE A 1 544 ? 14.640 7.965 -87.841 1.00 79.19 544 ILE A C 1
ATOM 4391 O O . ILE A 1 544 ? 13.913 8.946 -87.994 1.00 79.19 544 ILE A O 1
ATOM 4395 N N . VAL A 1 545 ? 15.944 7.996 -88.100 1.00 75.12 545 VAL A N 1
ATOM 4396 C CA . VAL A 1 545 ? 16.626 9.184 -88.623 1.00 75.12 545 VAL A CA 1
ATOM 4397 C C . VAL A 1 545 ? 16.830 9.015 -90.123 1.00 75.12 545 VAL A C 1
ATOM 4399 O O . VAL A 1 545 ? 17.462 8.060 -90.572 1.00 75.12 545 VAL A O 1
ATOM 4402 N N . ARG A 1 546 ? 16.280 9.934 -90.915 1.00 75.38 546 ARG A N 1
ATOM 4403 C CA . ARG A 1 546 ? 16.512 9.988 -92.361 1.00 75.38 546 ARG A CA 1
ATOM 4404 C C . ARG A 1 546 ? 17.858 10.645 -92.659 1.00 75.38 546 ARG A C 1
ATOM 4406 O O . ARG A 1 546 ? 18.358 11.468 -91.897 1.00 75.38 546 ARG A O 1
ATOM 4413 N N . SER A 1 547 ? 18.427 10.323 -93.818 1.00 72.19 547 SER A N 1
ATOM 4414 C CA . SER A 1 547 ? 19.723 10.851 -94.267 1.00 72.19 547 SER A CA 1
ATOM 4415 C C . SER A 1 547 ? 19.751 12.370 -94.486 1.00 72.19 547 SER A C 1
ATOM 4417 O O . SER A 1 547 ? 20.829 12.942 -94.585 1.00 72.19 547 SER A O 1
ATOM 4419 N N . ASP A 1 548 ? 18.587 13.020 -94.581 1.00 67.69 548 ASP A N 1
ATOM 4420 C CA . ASP A 1 548 ? 18.427 14.476 -94.689 1.00 67.69 548 ASP A CA 1
ATOM 4421 C C . ASP A 1 548 ? 18.403 15.192 -93.322 1.00 67.69 548 ASP A C 1
ATOM 4423 O O . ASP A 1 548 ? 18.221 16.407 -93.271 1.00 67.69 548 ASP A O 1
ATOM 4427 N N . GLY A 1 549 ? 18.606 14.460 -92.220 1.00 68.19 549 GLY A N 1
ATOM 4428 C CA . GLY A 1 549 ? 18.632 15.005 -90.860 1.00 68.19 549 GLY A CA 1
ATOM 4429 C C . GLY A 1 549 ? 17.253 15.122 -90.206 1.00 68.19 549 GLY A C 1
ATOM 4430 O O . GLY A 1 549 ? 17.144 15.595 -89.078 1.00 68.19 549 GLY A O 1
ATOM 4431 N N . VAL A 1 550 ? 16.177 14.673 -90.860 1.00 73.56 550 VAL A N 1
ATOM 4432 C CA . VAL A 1 550 ? 14.840 14.650 -90.249 1.00 73.56 550 VAL A CA 1
ATOM 4433 C C . VAL A 1 550 ? 14.640 13.343 -89.484 1.00 73.56 550 VAL A C 1
ATOM 4435 O O . VAL A 1 550 ? 14.836 12.251 -90.016 1.00 73.56 550 VAL A O 1
ATOM 4438 N N . THR A 1 551 ? 14.220 13.444 -88.226 1.00 73.50 551 THR A N 1
ATOM 4439 C CA . THR A 1 551 ? 13.870 12.300 -87.378 1.00 73.50 551 THR A CA 1
ATOM 4440 C C . THR A 1 551 ? 12.362 12.097 -87.390 1.00 73.50 551 THR A C 1
ATOM 4442 O O . THR A 1 551 ? 11.607 13.049 -87.224 1.00 73.50 551 THR A O 1
ATOM 4445 N N . ALA A 1 552 ? 11.911 10.862 -87.580 1.00 74.81 552 ALA A N 1
ATOM 4446 C CA . ALA A 1 552 ? 10.516 10.472 -87.448 1.00 74.81 552 ALA A CA 1
ATOM 4447 C C . ALA A 1 552 ? 10.350 9.522 -86.263 1.00 74.81 552 ALA A C 1
ATOM 4449 O O . ALA A 1 552 ? 11.114 8.572 -86.116 1.00 74.81 552 ALA A O 1
ATOM 4450 N N . GLY A 1 553 ? 9.343 9.765 -85.430 1.00 77.00 553 GLY A N 1
ATOM 4451 C CA . GLY A 1 553 ? 8.964 8.888 -84.332 1.00 77.00 553 GLY A CA 1
ATOM 4452 C C . GLY A 1 553 ? 7.584 8.292 -84.550 1.00 77.00 553 GLY A C 1
ATOM 4453 O O . GLY A 1 553 ? 6.675 8.998 -84.990 1.00 77.00 553 GLY A O 1
ATOM 4454 N N . PHE A 1 554 ? 7.397 7.016 -84.216 1.00 73.06 554 PHE A N 1
ATOM 4455 C CA . PHE A 1 554 ? 6.077 6.391 -84.261 1.00 73.06 554 PHE A CA 1
ATOM 4456 C C . PHE A 1 554 ? 5.788 5.491 -83.061 1.00 73.06 554 PHE A C 1
ATOM 4458 O O . PHE A 1 554 ? 6.679 4.909 -82.435 1.00 73.06 554 PHE A O 1
ATOM 4465 N N . LYS A 1 555 ? 4.500 5.378 -82.731 1.00 72.94 555 LYS A N 1
ATOM 4466 C CA . LYS A 1 555 ? 4.004 4.569 -81.617 1.00 72.94 555 LYS A CA 1
ATOM 4467 C C . LYS A 1 555 ? 2.614 4.025 -81.920 1.00 72.94 555 LYS A C 1
ATOM 4469 O O . LYS A 1 555 ? 1.762 4.736 -82.444 1.00 72.94 555 LYS A O 1
ATOM 4474 N N . ILE A 1 556 ? 2.367 2.775 -81.536 1.00 62.50 556 ILE A N 1
ATOM 4475 C CA . ILE A 1 556 ? 1.042 2.155 -81.618 1.00 62.50 556 ILE A CA 1
ATOM 4476 C C . ILE A 1 556 ? 0.488 2.026 -80.204 1.00 62.50 556 ILE A C 1
ATOM 4478 O O . ILE A 1 556 ? 1.096 1.376 -79.355 1.00 62.50 556 ILE A O 1
ATOM 4482 N N . MET A 1 557 ? -0.653 2.656 -79.944 1.00 61.22 557 MET A N 1
ATOM 4483 C CA . MET A 1 557 ? -1.383 2.540 -78.679 1.00 61.22 557 MET A CA 1
ATOM 4484 C C . MET A 1 557 ? -2.882 2.499 -78.961 1.00 61.22 557 MET A C 1
ATOM 4486 O O . MET A 1 557 ? -3.360 3.189 -79.860 1.00 61.22 557 MET A O 1
ATOM 4490 N N . ASP A 1 558 ? -3.612 1.678 -78.203 1.00 56.50 558 ASP A N 1
ATOM 4491 C CA . ASP A 1 558 ? -5.074 1.551 -78.274 1.00 56.50 558 ASP A CA 1
ATOM 4492 C C . ASP A 1 558 ? -5.611 1.340 -79.704 1.00 56.50 558 ASP A C 1
ATOM 4494 O O . ASP A 1 558 ? -6.578 1.976 -80.128 1.00 56.50 558 ASP A O 1
ATOM 4498 N N . ASN A 1 559 ? -4.960 0.452 -80.470 1.00 56.28 559 ASN A N 1
ATOM 4499 C CA . ASN A 1 559 ? -5.282 0.155 -81.874 1.00 56.28 559 ASN A CA 1
ATOM 4500 C C . ASN A 1 559 ? -5.149 1.344 -82.855 1.00 56.28 559 ASN A C 1
ATOM 4502 O O . ASN A 1 559 ? -5.715 1.307 -83.946 1.00 56.28 559 ASN A O 1
ATOM 4506 N N . ARG A 1 560 ? -4.387 2.394 -82.513 1.00 51.25 560 ARG A N 1
ATOM 4507 C CA . ARG A 1 560 ? -4.092 3.533 -83.405 1.00 51.25 560 ARG A CA 1
ATOM 4508 C C . ARG A 1 560 ? -2.592 3.672 -83.648 1.00 51.25 560 ARG A C 1
ATOM 4510 O O . ARG A 1 560 ? -1.800 3.496 -82.723 1.00 51.25 560 ARG A O 1
ATOM 4517 N N . PHE A 1 561 ? -2.218 4.015 -84.880 1.00 67.88 561 PHE A N 1
ATOM 4518 C CA . PHE A 1 561 ? -0.839 4.295 -85.285 1.00 67.88 561 PHE A CA 1
ATOM 4519 C C . PHE A 1 561 ? -0.586 5.805 -85.261 1.00 67.88 561 PHE A C 1
ATOM 4521 O O . PHE A 1 561 ? -1.278 6.560 -85.942 1.00 67.88 561 PHE A O 1
ATOM 4528 N N . TRP A 1 562 ? 0.396 6.235 -84.474 1.00 59.41 562 TRP A N 1
ATOM 4529 C CA . TRP A 1 562 ? 0.805 7.631 -84.341 1.00 59.41 562 TRP A CA 1
ATOM 4530 C C . TRP A 1 562 ? 2.182 7.815 -84.959 1.00 59.41 562 TRP A C 1
ATOM 4532 O O . TRP A 1 562 ? 3.079 7.030 -84.659 1.00 59.41 562 TRP A O 1
ATOM 4542 N N . ILE A 1 563 ? 2.354 8.854 -85.775 1.00 74.25 563 ILE A N 1
ATOM 4543 C CA . ILE A 1 563 ? 3.635 9.218 -86.384 1.00 74.25 563 ILE A CA 1
ATOM 4544 C C . ILE A 1 563 ? 3.824 10.735 -86.355 1.00 74.25 563 ILE A C 1
ATOM 4546 O O . ILE A 1 563 ? 2.883 11.484 -86.606 1.00 74.25 563 ILE A O 1
ATOM 4550 N N . GLY A 1 564 ? 5.039 11.178 -86.048 1.00 69.12 564 GLY A N 1
ATOM 4551 C CA . GLY A 1 564 ? 5.454 12.578 -86.114 1.00 69.12 564 GLY A CA 1
ATOM 4552 C C . GLY A 1 564 ? 6.875 12.685 -86.658 1.00 69.12 564 GLY A C 1
ATOM 4553 O O . GLY A 1 564 ? 7.651 11.743 -86.516 1.00 69.12 564 GLY A O 1
ATOM 4554 N N . ALA A 1 565 ? 7.215 13.807 -87.291 1.00 71.81 565 ALA A N 1
ATOM 4555 C CA . ALA A 1 565 ? 8.556 14.064 -87.817 1.00 71.81 565 ALA A CA 1
ATOM 4556 C C . ALA A 1 565 ? 9.059 15.449 -87.396 1.00 71.81 565 ALA A C 1
ATOM 4558 O O . ALA A 1 565 ? 8.278 16.397 -87.335 1.00 71.81 565 ALA A O 1
ATOM 4559 N N . TRP A 1 566 ? 10.353 15.558 -87.096 1.00 70.31 566 TRP A N 1
ATOM 4560 C CA . TRP A 1 566 ? 10.993 16.772 -86.593 1.00 70.31 566 TRP A CA 1
ATOM 4561 C C . TRP A 1 566 ? 12.483 16.860 -86.993 1.00 70.31 566 TRP A C 1
ATOM 4563 O O . TRP A 1 566 ? 13.102 15.837 -87.291 1.00 70.31 566 TRP A O 1
ATOM 4573 N N . PRO A 1 567 ? 13.091 18.064 -87.007 1.00 67.06 567 PRO A N 1
ATOM 4574 C CA . PRO A 1 567 ? 14.526 18.239 -87.276 1.00 67.06 567 PRO A CA 1
ATOM 4575 C C . PRO A 1 567 ? 15.411 17.612 -86.182 1.00 67.06 567 PRO A C 1
ATOM 4577 O O . PRO A 1 567 ? 15.028 17.616 -85.012 1.00 67.06 567 PRO A O 1
ATOM 4580 N N . SER A 1 568 ? 16.595 17.106 -86.546 1.00 61.66 568 SER A N 1
ATOM 4581 C CA . SER A 1 568 ? 17.546 16.362 -85.689 1.00 61.66 568 SER A CA 1
ATOM 4582 C C . SER A 1 568 ? 18.030 17.058 -84.407 1.00 61.66 568 SER A C 1
ATOM 4584 O O . SER A 1 568 ? 18.638 16.421 -83.550 1.00 61.66 568 SER A O 1
ATOM 4586 N N . ASP A 1 569 ? 17.780 18.354 -84.265 1.00 59.06 569 ASP A N 1
ATOM 4587 C CA . ASP A 1 569 ? 18.578 19.259 -83.437 1.00 59.06 569 ASP A CA 1
ATOM 4588 C C . ASP A 1 569 ? 17.932 19.588 -82.079 1.00 59.06 569 ASP A C 1
ATOM 4590 O O . ASP A 1 569 ? 18.468 20.386 -81.307 1.00 59.06 569 ASP A O 1
ATOM 4594 N N . ASN A 1 570 ? 16.764 19.019 -81.769 1.00 54.16 570 ASN A N 1
ATOM 4595 C CA . ASN A 1 570 ? 15.950 19.470 -80.639 1.00 54.16 570 ASN A CA 1
ATOM 4596 C C . ASN A 1 570 ? 16.023 18.551 -79.403 1.00 54.16 570 ASN A C 1
ATOM 4598 O O . ASN A 1 570 ? 16.108 17.329 -79.502 1.00 54.16 570 ASN A O 1
ATOM 4602 N N . ARG A 1 571 ? 16.014 19.201 -78.227 1.00 61.50 571 ARG A N 1
ATOM 4603 C CA . ARG A 1 571 ? 16.193 18.650 -76.864 1.00 61.50 571 ARG A CA 1
ATOM 4604 C C . ARG A 1 571 ? 15.103 17.631 -76.477 1.00 61.50 571 ARG A C 1
ATOM 4606 O O . ARG A 1 571 ? 14.098 17.517 -77.162 1.00 61.50 571 ARG A O 1
ATOM 4613 N N . ASP A 1 572 ? 15.276 16.969 -75.329 1.00 61.16 572 ASP A N 1
ATOM 4614 C CA . ASP A 1 572 ? 14.531 15.796 -74.806 1.00 61.16 572 ASP A CA 1
ATOM 4615 C C . ASP A 1 572 ? 12.987 15.902 -74.668 1.00 61.16 572 ASP A C 1
ATOM 4617 O O . ASP A 1 572 ? 12.340 14.969 -74.181 1.00 61.16 572 ASP A O 1
ATOM 4621 N N . LEU A 1 573 ? 12.372 17.014 -75.085 1.00 56.16 573 LEU A N 1
ATOM 4622 C CA . LEU A 1 573 ? 10.940 17.283 -74.968 1.00 56.16 573 LEU A CA 1
ATOM 4623 C C . LEU A 1 573 ? 10.382 17.848 -76.286 1.00 56.16 573 LEU A C 1
ATOM 4625 O O . LEU A 1 573 ? 10.762 18.942 -76.704 1.00 56.16 573 LEU A O 1
ATOM 4629 N N . PHE A 1 574 ? 9.437 17.138 -76.906 1.00 62.59 574 PHE A N 1
ATOM 4630 C CA . PHE A 1 574 ? 8.802 17.540 -78.169 1.00 62.59 574 PHE A CA 1
ATOM 4631 C C . PHE A 1 574 ? 7.343 17.906 -77.934 1.00 62.59 574 PHE A C 1
ATOM 4633 O O . PHE A 1 574 ? 6.626 17.133 -77.310 1.00 62.59 574 PHE A O 1
ATOM 4640 N N . ASN A 1 575 ? 6.879 19.049 -78.439 1.00 58.41 575 ASN A N 1
ATOM 4641 C CA . ASN A 1 575 ? 5.461 19.404 -78.416 1.00 58.41 575 ASN A CA 1
ATOM 4642 C C . ASN A 1 575 ? 4.881 19.275 -79.830 1.00 58.41 575 ASN A C 1
ATOM 4644 O O . ASN A 1 575 ? 5.295 19.993 -80.736 1.00 58.41 575 ASN A O 1
ATOM 4648 N N . LEU A 1 576 ? 3.953 18.339 -80.026 1.00 55.41 576 LEU A N 1
ATOM 4649 C CA . LEU A 1 576 ? 3.258 18.158 -81.303 1.00 55.41 576 LEU A CA 1
ATOM 4650 C C . LEU A 1 576 ? 2.128 19.174 -81.499 1.00 55.41 576 LEU A C 1
ATOM 4652 O O . LEU A 1 576 ? 1.654 19.326 -82.617 1.00 55.41 576 LEU A O 1
ATOM 4656 N N . ASP A 1 577 ? 1.733 19.899 -80.450 1.00 55.53 577 ASP A N 1
ATOM 4657 C CA . ASP A 1 577 ? 0.687 20.923 -80.523 1.00 55.53 577 ASP A CA 1
ATOM 4658 C C . ASP A 1 577 ? 1.221 22.266 -81.092 1.00 55.53 577 ASP A C 1
ATOM 4660 O O . ASP A 1 577 ? 0.486 23.251 -81.141 1.00 55.53 577 ASP A O 1
ATOM 4664 N N . SER A 1 578 ? 2.504 22.338 -81.483 1.00 52.66 578 SER A N 1
ATOM 4665 C CA . SER A 1 578 ? 3.181 23.561 -81.959 1.00 52.66 578 SER A CA 1
ATOM 4666 C C . SER A 1 578 ? 3.575 23.569 -83.447 1.00 52.66 578 SER A C 1
ATOM 4668 O O . SER A 1 578 ? 4.369 24.424 -83.839 1.00 52.66 578 SER A O 1
ATOM 4670 N N . PHE A 1 579 ? 3.040 22.652 -84.260 1.00 45.25 579 PHE A N 1
ATOM 4671 C CA . PHE A 1 579 ? 3.215 22.610 -85.721 1.00 45.25 579 PHE A CA 1
ATOM 4672 C C . PHE A 1 579 ? 1.887 22.691 -86.469 1.00 45.25 579 PHE A C 1
ATOM 4674 O O . PHE A 1 579 ? 0.893 22.121 -85.964 1.00 45.25 579 PHE A O 1
#

Secondary structure (DSSP, 8-state):
---GGGGS-HHHHHHHHHHS-HHHHHHHHHT-HHHHHHHHHHS---TT-EEEEETTTEEEEESSS-EEEEEES---SS--EEEEETTEEEEEEE-TTSEEEEE-SSHHHHHHHHHHHHHHHHT--EEEEEEETTBSHHHHHHHHHH-S-EEEEEEE-TT-TTS-B-HHHHHHHHHH--EEEEEEE--BSSPPPP---B-SEEEEEES----HHHHHH-B-SEEEE--TTSB-HHHHHHHHHHHHTT-STT-SEEEEEBSS--HHHHHTT--EEEEEEEEEEEPTTS-EEEEEEEEEEEEEETTEEEEEEEETTEEEEEEEE-S-GGGGS-HHHHHHHHHHS-HHHHHHHHHS-HHHHHHHHHHS---S---EEEETTEEEES-TTS-EEEEEEE--SS--EEEEETTEEEEEEE-SSTTEEEEEESSHHHHHHHHHHHHHHHH---EEEEE--HHHHHHHHHHHHHHHS--------S---S-TTHHHHGGGS-------SSTTS---S----THHHHTT----EEEEEEEEETTEEEEEEEEEE-TTSEEEEEEEETTEEEEEEEETT--SEEEGGG-

Organism: NCBI:txid1561998

Radius of gyration: 43.07 Å; chains: 1; bounding box: 76×56×138 Å

InterPro domains:
  IPR001810 F-box domain [PF00646] (5-43)
  IPR001810 F-box domain [PS50181] (2-51)
  IPR012885 Sdz-33, F-box domain [PF07735] (198-256)

Sequence (579 aa):
MSFYLFSLPQSVYTDIINSMNPCEQFFTSLCSRNAYKLVRKHRQKAKLRRIITEGNFQFQLYDADTTEFRQLSNIPNRDLKEMVINGNTIQYELKENKEVLSYWTEPIEGTMALIEYVSDLFNVVVDEMDIFCNSGERLMLWVQRRQTRLNAALFHSNSNKKNRFTPEALTSLIEVCEAKAIILDAYTTKPLQPFHKKCNYFDFLTGSRLTVEHLMTLDCVEILASEKHNFKSAEMNRFFKHWISGGSPRLTLLEVHLDIFNERKLLAGINVKWNASKMNVRTSDEKTFLFDGFFEILKITNGKSTGFKFLGGMLYFGVWPCSVPLFCLPHLAFMGIINAMSTSEQVLTSLCSRRAFSTIKSLRRGSGDIPLSAGDNFLAIGKESTQLTIYQHTIDSGQREVVTVNGKLALFGKGKKKSDVHTFWKKPVIGTKELIEHASNLFGIHVEVVTVGNRSGTELMNWVQRRQGSLKTNCTSLNPIRDSRLAWEVRNIQLCKRNMDYCRQFNDLGLYPYQELLDGLDAPWNDEKAVISNGRPYNGFFEIVRSDGVTAGFKIMDNRFWIGAWPSDNRDLFNLDSF